Protein AF-A0A812WGJ4-F1 (afdb_monomer_lite)

Sequence (553 aa):
MVPSPLSNGYQKVPLHEEYFVPSDEATAPRSKGKRDVTLTHGISEDLLRVDSPDEVEAMSPSDRESIFCFVESWWFHLVAASVICSNTVSIVLEADSEDLIKKLYWLDQATLLFYVLELLCRVGLWKCRLLCGPRHLLLWSLLDLIVVGAGVLDQWLSPFLPVDTASWSNLLGVIRLLRLTRVLKVVGFVLEWDLSWTDQPAFQSFIGGVIAFNALLMGFETDYEWGGWAVIENFLLCIYVFELVVRMKRLGCDFFSCDSPDLVWNLLDLAIVVSSAVLGSVSPVAKQGTRKSSKAAHGVNVGSAEADALLVSFSISQLSGSTFAAVIPDVDCGVEVTLYAMGILTTRLIGHKMIFDTDEAEESFHGISAVNAEVPDSMFTLFRVMSGAQSDSESAALAREPSQGIMDNIPTFKFAFVFFMVSENMISTTSSQEKEIQLMSEEEDRKRHIEDLKELFKEINTRGDGIVREKDLKNFLSIPDNAYETAKMCRVPVRHVTEVMQTLSINNPVIKMEDFVECLLDVGNPVTEKSTMRLEALHLETRTQSERPVLCT

Foldseek 3Di:
DDDDDDDDDDDDDDDDDDDDDDDDDDDDDDDDDDDDDDDDDDDDPPVPPPPDPPPPVPPPPVLVPPPLVCLVDPVVVVVLVVLLVVVVVLVVVVVVDVVCCVVCLVSLVVSLVSLVVSLVSVCSSCPPVCCVDDPVSVVLNVLSVLLSVLSCCLSVVVVVDDPPDPVVVVVSVVSVVSNNCSVVVVVVVLLPDDLVVCPPLVNVVVLLVLLVVVLVLLQVVLQDPDPCSVVVVVVSLVVLVVSLVSVCSNCPCVLCDPPDPCNVVNVLSVVLSVVVVVLVVVVVVVVVVCPVPDPPPPPPPLVSVVVNLVSSLVSLVVSPDPSVVVVPVDPVVNLVSNLLSQLSVCLVCLLVVSVPDDDDCPPPNPVVNVQSPHSVSSSVQLVCVLVVVHDPVRVCVLVVDPPDDPSVCVVVVSVVSVCVVVVVVVVVVVVVVVVVVVVVVVVVVVVVLLVVQLVLCVQLPPVVPQWHDLVSLVVQCVPPVSQVVLCVSLVHHSVVLSVLVVVVCVVPVTHGNSNSSNSSNVVNDDCDPVNVVVVVVVVVVVVVVVPPPPPDD

Secondary structure (DSSP, 8-state):
--PPPP------PPPP----------------------------GGG-----TT------GGGGG-TTGGGGSHHHHHHHHHHHHHHHHHHHHHHH-HHHHHHHHHHHHHHHHHHHHHHHHHHHHHGGGGGTS-HHHHHHHHHHHHHHHHHHIIIIIGGGS-TT-HHHHHHHHHHHHHGGGGHHHHHHHHHHS--GGGGSHHHHHHHHHHHHHHHHHHHHHHH---TTHHHHHHHHHHHHHHHHHHHHHHHGGGGG-TT-TTHHHHHHHHHHHHHHHHHHHHHHHHHHHHTT-TTSTTSSSHHHHHHHHHHHHHHHHHHTTTTHHHH---THHHHHHHHHHHHHHHIIIIIT-TTS-TTT-HHHHHHHHGGGSSHHHHHHHHHHHHHT---HHHHHHHHH---TTHHHHHHHHHHHHHHHHHHHHHHHHHHHHHHHHHHHHHHHHHHHHHHHHHHHHGGG-TTSSSEE-HHHHHHHHTSHHHHHHHHHHHTS-HHHHHHHHHHHHHH-SSEEHHHHHHHHHHHTS---HHHHHHHHHHHHHHHHHHHS-----

Organism: Symbiodinium p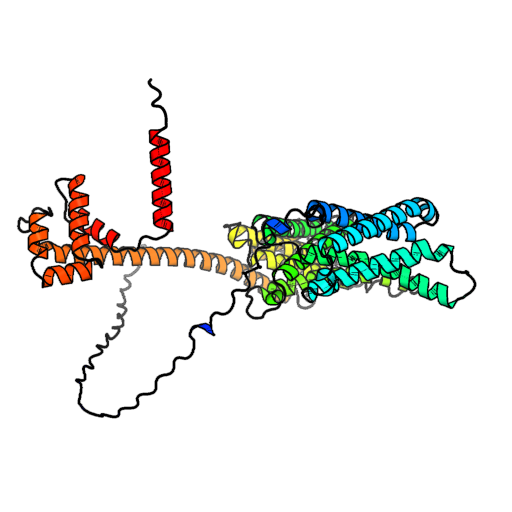ilosum (NCBI:txid2952)

pLDDT: mean 79.51, std 17.98, range [30.7, 98.19]

Radius of gyration: 39.01 Å; chains: 1; bounding box: 94×98×110 Å

InterPro domains:
  IPR002048 EF-hand domain [PS50222] (448-483)
  IPR011992 EF-hand domain pair [SSF47473] (451-524)
  IPR027359 Voltage-dependent channel domain superfamily [G3DSA:1.20.120.350] (67-192)
  IPR027359 Voltage-dependent channel domain superfamily [G3DSA:1.20.120.350] (195-317)
  IPR043203 Voltage-gated cation channel calcium and sodium [PTHR10037] (63-187)

Structure (mmCIF, N/CA/C/O backbone):
data_AF-A0A812WGJ4-F1
#
_entry.id   AF-A0A812WGJ4-F1
#
loop_
_atom_site.group_PDB
_atom_site.id
_atom_site.type_symbol
_atom_site.label_atom_id
_atom_site.label_alt_id
_atom_site.label_comp_id
_atom_site.label_asym_id
_atom_site.label_entity_id
_atom_site.label_seq_id
_atom_site.pdbx_PDB_ins_code
_atom_site.Cartn_x
_atom_site.Cartn_y
_atom_site.Cartn_z
_atom_site.occupancy
_atom_site.B_iso_or_equiv
_atom_site.auth_seq_id
_atom_site.auth_comp_id
_atom_site.auth_asym_id
_atom_site.auth_atom_id
_atom_site.pdbx_PDB_model_num
ATOM 1 N N . MET A 1 1 ? -0.694 56.147 38.129 1.00 41.34 1 MET A N 1
ATOM 2 C CA . MET A 1 1 ? -1.915 56.252 37.305 1.00 41.34 1 MET A CA 1
ATOM 3 C C . MET A 1 1 ? -1.874 55.121 36.297 1.00 41.34 1 MET A C 1
ATOM 5 O O . MET A 1 1 ? -1.097 55.185 35.360 1.00 41.34 1 MET A O 1
ATOM 9 N N . VAL A 1 2 ? -2.620 54.057 36.578 1.00 32.72 2 VAL A N 1
ATOM 10 C CA . VAL A 1 2 ? -2.775 52.849 35.756 1.00 32.72 2 VAL A CA 1
ATOM 11 C C . VAL A 1 2 ? -4.279 52.561 35.778 1.00 32.72 2 VAL A C 1
ATOM 13 O O . VAL A 1 2 ? -4.824 52.522 36.884 1.00 32.72 2 VAL A O 1
ATOM 16 N N . PRO A 1 3 ? -4.979 52.460 34.637 1.00 46.56 3 PRO A N 1
ATOM 17 C CA . PRO A 1 3 ? -6.410 52.203 34.643 1.00 46.56 3 PRO A CA 1
ATOM 18 C C . PRO A 1 3 ? -6.693 50.696 34.668 1.00 46.56 3 PRO A C 1
ATOM 20 O O . PRO A 1 3 ? -6.111 49.924 33.909 1.00 46.56 3 PRO A O 1
ATOM 23 N N . SER A 1 4 ? -7.604 50.300 35.554 1.00 32.59 4 SER A N 1
ATOM 24 C CA . SER A 1 4 ? -8.189 48.960 35.635 1.00 32.59 4 SER A CA 1
ATOM 25 C C . SER A 1 4 ? -9.092 48.677 34.426 1.00 32.59 4 SER A C 1
ATOM 27 O O . SER A 1 4 ? -9.810 49.588 34.003 1.00 32.59 4 SER A O 1
ATOM 29 N N . PRO A 1 5 ? -9.147 47.438 33.902 1.00 49.94 5 PRO A N 1
ATOM 30 C CA . PRO A 1 5 ? -10.134 47.071 32.904 1.00 49.94 5 PRO A CA 1
ATOM 31 C C . PRO A 1 5 ? -11.466 46.674 33.545 1.00 49.94 5 PRO A C 1
ATOM 33 O O . PRO A 1 5 ? -11.542 46.064 34.612 1.00 49.94 5 PRO A O 1
ATOM 36 N N . LEU A 1 6 ? -12.509 47.095 32.842 1.00 40.56 6 LEU A N 1
ATOM 37 C CA . LEU A 1 6 ? -13.920 47.013 33.160 1.00 40.56 6 LEU A CA 1
ATOM 38 C C . LEU A 1 6 ? -14.470 45.585 33.104 1.00 40.56 6 LEU A C 1
ATOM 40 O O . LEU A 1 6 ? -14.121 44.779 32.246 1.00 40.56 6 LEU A O 1
ATOM 44 N N . SER A 1 7 ? -15.421 45.365 34.007 1.00 40.72 7 SER A N 1
ATOM 45 C CA . SER A 1 7 ? -16.474 44.354 33.976 1.00 40.72 7 SER A CA 1
ATOM 46 C C . SER A 1 7 ? -17.130 44.279 32.590 1.00 40.72 7 SER A C 1
ATOM 48 O O . SER A 1 7 ? -17.702 45.275 32.146 1.00 40.72 7 SER A O 1
ATOM 50 N N . ASN A 1 8 ? -17.138 43.098 31.970 1.00 35.44 8 ASN A N 1
ATOM 51 C CA . ASN A 1 8 ? -18.056 42.771 30.883 1.00 35.44 8 ASN A CA 1
ATOM 52 C C . ASN A 1 8 ? -18.910 41.567 31.281 1.00 35.44 8 ASN A C 1
ATOM 54 O O . ASN A 1 8 ? -18.415 40.562 31.790 1.00 35.44 8 ASN A O 1
ATOM 58 N N . GLY A 1 9 ? -20.217 41.758 31.117 1.00 32.59 9 GLY A N 1
ATOM 59 C CA . GLY A 1 9 ? -21.272 40.897 31.613 1.00 32.59 9 GLY A CA 1
ATOM 60 C C . GLY A 1 9 ? -21.387 39.575 30.866 1.00 32.59 9 GLY A C 1
ATOM 61 O O . GLY A 1 9 ? -21.222 39.496 29.652 1.00 32.59 9 GLY A O 1
ATOM 62 N N . TYR A 1 10 ? -21.749 38.550 31.629 1.00 32.94 10 TYR A N 1
ATOM 63 C CA . TYR A 1 10 ? -22.239 37.283 31.116 1.00 32.94 10 TYR A CA 1
ATOM 64 C C . TYR A 1 10 ? -23.574 37.500 30.399 1.00 32.94 10 TYR A C 1
ATOM 66 O O . TYR A 1 10 ? -24.593 37.815 31.019 1.00 32.94 10 TYR A O 1
ATOM 74 N N . GLN A 1 11 ? -23.560 37.318 29.082 1.00 30.70 11 GLN A N 1
ATOM 75 C CA . GLN A 1 11 ? -24.753 37.239 28.257 1.00 30.70 11 GLN A CA 1
ATOM 76 C C . GLN A 1 11 ? -25.265 35.793 28.305 1.00 30.70 11 GLN A C 1
ATOM 78 O O . GLN A 1 11 ? -24.599 34.861 27.864 1.00 30.70 11 GLN A O 1
ATOM 83 N N . LYS A 1 12 ? -26.436 35.613 28.920 1.00 33.62 12 LYS A N 1
ATOM 84 C CA . LYS A 1 12 ? -27.159 34.341 29.032 1.00 33.62 12 LYS A CA 1
ATOM 85 C C . LYS A 1 12 ? -27.578 33.879 27.629 1.00 33.62 12 LYS A C 1
ATOM 87 O O . LYS A 1 12 ? -28.389 34.547 26.991 1.00 33.62 12 LYS A O 1
ATOM 92 N N . VAL A 1 13 ? -27.038 32.756 27.164 1.00 35.25 13 VAL A N 1
ATOM 93 C CA . VAL A 1 13 ? -27.523 32.048 25.968 1.00 35.25 13 VAL A CA 1
ATOM 94 C C . VAL A 1 13 ? -28.773 31.249 26.371 1.00 35.25 13 VAL A C 1
ATOM 96 O O . VAL A 1 13 ? -28.717 30.542 27.381 1.00 35.25 13 VAL A O 1
ATOM 99 N N . PRO A 1 14 ? -29.914 31.371 25.671 1.00 34.62 14 PRO A N 1
ATOM 100 C CA . PRO A 1 14 ? -31.079 30.543 25.951 1.00 34.62 14 PRO A CA 1
ATOM 101 C C . PRO A 1 14 ? -30.851 29.128 25.404 1.00 34.62 14 PRO A C 1
ATOM 103 O O . PRO A 1 14 ? -30.566 28.950 24.222 1.00 34.62 14 PRO A O 1
ATOM 106 N N . LEU A 1 15 ? -30.974 28.134 26.285 1.00 33.91 15 LEU A N 1
ATOM 107 C CA . LEU A 1 15 ? -31.071 26.722 25.922 1.00 33.91 15 LEU A CA 1
ATOM 108 C C . LEU A 1 15 ? -32.329 26.517 25.073 1.00 33.91 15 LEU A C 1
ATOM 110 O O . LEU A 1 15 ? -33.429 26.884 25.487 1.00 33.91 15 LEU A O 1
ATOM 114 N N . HIS A 1 16 ? -32.141 25.956 23.881 1.00 32.38 16 HIS A N 1
ATOM 115 C CA . HIS A 1 16 ? -33.222 25.471 23.040 1.00 32.38 16 HIS A CA 1
ATOM 116 C C . HIS A 1 16 ? -33.870 24.262 23.724 1.00 32.38 16 HIS A C 1
ATOM 118 O O . HIS A 1 16 ? -33.225 23.249 23.977 1.00 32.38 16 HIS A O 1
ATOM 124 N N . GLU A 1 17 ? -35.148 24.414 24.048 1.00 32.81 17 GLU A N 1
ATOM 125 C CA . GLU A 1 17 ? -36.036 23.386 24.576 1.00 32.81 17 GLU A CA 1
ATOM 126 C C . GLU A 1 17 ? -36.440 22.477 23.401 1.00 32.81 17 GLU A C 1
ATOM 128 O O . GLU A 1 17 ? -37.266 22.853 22.564 1.00 32.81 17 GLU A O 1
ATOM 133 N N . GLU A 1 18 ? -35.799 21.313 23.266 1.00 33.19 18 GLU A N 1
ATOM 134 C CA . GLU A 1 18 ? -36.247 20.288 22.323 1.00 33.19 18 GLU A CA 1
ATOM 135 C C . GLU A 1 18 ? -37.473 19.566 22.884 1.00 33.19 18 GLU A C 1
ATOM 137 O O . GLU A 1 18 ? -37.480 19.011 23.984 1.00 33.19 18 GLU A O 1
ATOM 142 N N . TYR A 1 19 ? -38.542 19.623 22.095 1.00 33.91 19 TYR A N 1
ATOM 143 C CA . TYR A 1 19 ? -39.836 19.031 22.373 1.00 33.91 19 TYR A CA 1
ATOM 144 C C . TYR A 1 19 ? -39.753 17.503 22.349 1.00 33.91 19 TYR A C 1
ATOM 146 O O . TYR A 1 19 ? -39.583 16.883 21.300 1.00 33.91 19 TYR A O 1
ATOM 154 N N . PHE A 1 20 ? -39.980 16.898 23.511 1.00 31.45 20 PHE A N 1
ATOM 155 C CA . PHE A 1 20 ? -40.342 15.495 23.646 1.00 31.45 20 PHE A CA 1
ATOM 156 C C . PHE A 1 20 ? -41.782 15.313 23.132 1.00 31.45 20 PHE A C 1
ATOM 158 O O . PHE A 1 20 ? -42.729 15.820 23.733 1.00 31.45 20 PHE A O 1
ATOM 165 N N . VAL A 1 21 ? -41.956 14.631 21.996 1.00 34.34 21 VAL A N 1
ATOM 166 C CA . VAL A 1 21 ? -43.274 14.269 21.445 1.00 34.34 21 VAL A CA 1
ATOM 167 C C . VAL A 1 21 ? -43.668 12.888 21.986 1.00 34.34 21 VAL A C 1
ATOM 169 O O . VAL A 1 21 ? -43.020 11.902 21.630 1.00 34.34 21 VAL A O 1
ATOM 172 N N . PRO A 1 22 ? -44.717 12.763 22.821 1.00 34.28 22 PRO A N 1
ATOM 173 C CA . PRO A 1 22 ? -45.208 11.465 23.257 1.00 34.28 22 PRO A CA 1
ATOM 174 C C . PRO A 1 22 ? -46.098 10.859 22.164 1.00 34.28 22 PRO A C 1
ATOM 176 O O . PRO A 1 22 ? -47.090 11.455 21.746 1.00 34.28 22 PRO A O 1
ATOM 179 N N . SER A 1 23 ? -45.735 9.668 21.687 1.00 32.19 23 SER A N 1
ATOM 180 C CA . SER A 1 23 ? -46.572 8.874 20.782 1.00 32.19 23 SER A CA 1
ATOM 181 C C . SER A 1 23 ? -47.578 8.058 21.593 1.00 32.19 23 SER A C 1
ATOM 183 O O . SER A 1 23 ? -47.302 6.922 21.971 1.00 32.19 23 SER A O 1
ATOM 185 N N . ASP A 1 24 ? -48.743 8.648 21.847 1.00 36.56 24 ASP A N 1
ATOM 186 C CA . ASP A 1 24 ? -49.955 7.929 22.237 1.00 36.56 24 ASP A CA 1
ATOM 187 C C . ASP A 1 24 ? -50.783 7.635 20.981 1.00 36.56 24 ASP A C 1
ATOM 189 O O . ASP A 1 24 ? -51.426 8.528 20.435 1.00 36.56 24 ASP A O 1
ATOM 193 N N . GLU A 1 25 ? -50.831 6.375 20.545 1.00 36.56 25 GLU A N 1
ATOM 194 C CA . GLU A 1 25 ? -51.983 5.893 19.777 1.00 36.56 25 GLU A CA 1
ATOM 195 C C . GLU A 1 25 ? -52.249 4.407 20.052 1.00 36.56 25 GLU A C 1
ATOM 197 O O . GLU A 1 25 ? -51.900 3.494 19.305 1.00 36.56 25 GLU A O 1
ATOM 202 N N . ALA A 1 26 ? -52.905 4.164 21.187 1.00 40.28 26 ALA A N 1
ATOM 203 C CA . ALA A 1 26 ? -53.610 2.923 21.454 1.00 40.28 26 ALA A CA 1
ATOM 204 C C . ALA A 1 26 ? -54.949 2.931 20.699 1.00 40.28 26 ALA A C 1
ATOM 206 O O . ALA A 1 26 ? -55.857 3.685 21.047 1.00 40.28 26 ALA A O 1
ATOM 207 N N . THR A 1 27 ? -55.114 2.037 19.718 1.00 35.16 27 THR A N 1
ATOM 208 C CA . THR A 1 27 ? -56.439 1.715 19.164 1.00 35.16 27 THR A CA 1
ATOM 209 C C . THR A 1 27 ? -56.732 0.222 19.307 1.00 35.16 27 THR A C 1
ATOM 211 O O . THR A 1 27 ? -56.003 -0.636 18.818 1.00 35.16 27 THR A O 1
ATOM 214 N N . ALA A 1 28 ? -57.819 -0.074 20.021 1.00 38.22 28 ALA A N 1
ATOM 215 C CA . ALA A 1 28 ? -58.332 -1.405 20.333 1.00 38.22 28 ALA A CA 1
ATOM 216 C C . ALA A 1 28 ? -58.946 -2.133 19.107 1.00 38.22 28 ALA A C 1
ATOM 218 O O . ALA A 1 28 ? -59.335 -1.487 18.130 1.00 38.22 28 ALA A O 1
ATOM 219 N N . PRO A 1 29 ? -59.107 -3.474 19.151 1.00 45.78 29 PRO A N 1
ATOM 220 C CA . PRO A 1 29 ? -59.472 -4.279 17.988 1.00 45.78 29 PRO A CA 1
ATOM 221 C C . PRO A 1 29 ? -60.993 -4.396 17.804 1.00 45.78 29 PRO A C 1
ATOM 223 O O . PRO A 1 29 ? -61.740 -4.623 18.759 1.00 45.78 29 PRO A O 1
ATOM 226 N N . ARG A 1 30 ? -61.471 -4.341 16.551 1.00 34.25 30 ARG A N 1
ATOM 227 C CA . ARG A 1 30 ? -62.873 -4.633 16.204 1.00 34.25 30 ARG A CA 1
ATOM 228 C C . ARG A 1 30 ? -63.005 -5.599 15.019 1.00 34.25 30 ARG A C 1
ATOM 230 O O . ARG A 1 30 ? -62.936 -5.225 13.861 1.00 34.25 30 ARG A O 1
ATOM 237 N N . SER A 1 31 ? -63.236 -6.856 15.390 1.00 41.56 31 SER A N 1
ATOM 238 C CA . SER A 1 31 ? -64.168 -7.849 14.832 1.00 41.56 31 SER A CA 1
ATOM 239 C C . SER A 1 31 ? -64.346 -8.061 13.311 1.00 41.56 31 SER A C 1
ATOM 241 O O . SER A 1 31 ? -64.871 -7.207 12.606 1.00 41.56 31 SER A O 1
ATOM 243 N N . LYS A 1 32 ? -64.234 -9.355 12.961 1.00 40.28 32 LYS A N 1
ATOM 244 C CA . LYS A 1 32 ? -65.033 -10.146 11.994 1.00 40.28 32 LYS A CA 1
ATOM 245 C C . LYS A 1 32 ? -64.805 -9.912 10.494 1.00 40.28 32 LYS A C 1
ATOM 247 O O . LYS A 1 32 ? -65.347 -8.996 9.893 1.00 40.28 32 LYS A O 1
ATOM 252 N N . GLY A 1 33 ? -64.190 -10.918 9.868 1.00 32.28 33 GLY A N 1
ATOM 253 C CA . GLY A 1 33 ? -64.196 -11.122 8.420 1.00 32.28 33 GLY A CA 1
ATOM 254 C C . GLY A 1 33 ? -63.711 -12.518 8.041 1.00 32.28 33 GLY A C 1
ATOM 255 O O . GLY A 1 33 ? -62.605 -12.687 7.555 1.00 32.28 33 GLY A O 1
ATOM 256 N N . LYS A 1 34 ? -64.543 -13.524 8.311 1.00 45.53 34 LYS A N 1
ATOM 257 C CA . LYS A 1 34 ? -64.357 -14.933 7.944 1.00 45.53 34 LYS A CA 1
ATOM 258 C C . LYS A 1 34 ? -64.285 -15.072 6.412 1.00 45.53 34 LYS A C 1
ATOM 260 O O . LYS A 1 34 ? -65.296 -14.832 5.755 1.00 45.53 34 LYS A O 1
ATOM 265 N N . ARG A 1 35 ? -63.143 -15.491 5.858 1.00 35.62 35 ARG A N 1
ATOM 266 C CA . ARG A 1 35 ? -63.070 -16.242 4.592 1.00 35.62 35 ARG A CA 1
ATOM 267 C C . ARG A 1 35 ? -61.953 -17.269 4.672 1.00 35.62 35 ARG A C 1
ATOM 269 O O . ARG A 1 35 ? -60.779 -16.924 4.716 1.00 35.62 35 ARG A O 1
ATOM 276 N N . ASP A 1 36 ? -62.384 -18.520 4.681 1.00 43.78 36 ASP A N 1
ATOM 277 C CA . ASP A 1 36 ? -61.584 -19.688 4.365 1.00 43.78 36 ASP A CA 1
ATOM 278 C C . ASP A 1 36 ? -61.019 -19.551 2.945 1.00 43.78 36 ASP A C 1
ATOM 280 O O . ASP A 1 36 ? -61.786 -19.443 1.989 1.00 43.78 36 ASP A O 1
ATOM 284 N N . VAL A 1 37 ? -59.694 -19.594 2.805 1.00 39.00 37 VAL A N 1
ATOM 285 C CA . VAL A 1 37 ? -59.040 -20.140 1.610 1.00 39.00 37 VAL A CA 1
ATOM 286 C C . VAL A 1 37 ? -57.869 -20.982 2.088 1.00 39.00 37 VAL A C 1
ATOM 288 O O . VAL A 1 37 ? -56.781 -20.504 2.392 1.00 39.00 37 VAL A O 1
ATOM 291 N N . THR A 1 38 ? -58.151 -22.270 2.192 1.00 43.28 38 THR A N 1
ATOM 292 C CA . THR A 1 38 ? -57.180 -23.349 2.257 1.00 43.28 38 THR A CA 1
ATOM 293 C C . THR A 1 38 ? -56.475 -23.408 0.901 1.00 43.28 38 THR A C 1
ATOM 295 O O . THR A 1 38 ? -57.111 -23.734 -0.100 1.00 43.28 38 THR A O 1
ATOM 298 N N . LEU A 1 39 ? -55.181 -23.095 0.841 1.00 41.19 39 LEU A N 1
ATOM 299 C CA . LEU A 1 39 ? -54.338 -23.535 -0.270 1.00 41.19 39 LEU A CA 1
ATOM 300 C C . LEU A 1 39 ? -52.907 -23.770 0.211 1.00 41.19 39 LEU A C 1
ATOM 302 O O . LEU A 1 39 ? -52.075 -22.880 0.332 1.00 41.19 39 LEU A O 1
ATOM 306 N N . THR A 1 40 ? -52.694 -25.035 0.536 1.00 45.06 40 THR A N 1
ATOM 307 C CA . THR A 1 40 ? -51.427 -25.742 0.662 1.00 45.06 40 THR A CA 1
ATOM 308 C C . THR A 1 40 ? -50.618 -25.679 -0.635 1.00 45.06 40 THR A C 1
ATOM 310 O O . THR A 1 40 ? -51.075 -26.188 -1.655 1.00 45.06 40 THR A O 1
ATOM 313 N N . HIS A 1 41 ? -49.417 -25.109 -0.564 1.00 38.31 41 HIS A N 1
ATOM 314 C CA . HIS A 1 41 ? -48.205 -25.466 -1.320 1.00 38.31 41 HIS A CA 1
ATOM 315 C C . HIS A 1 41 ? -47.102 -24.535 -0.774 1.00 38.31 41 HIS A C 1
ATOM 317 O O . HIS A 1 41 ? -47.204 -23.329 -0.920 1.00 38.31 41 HIS A O 1
ATOM 323 N N . GLY A 1 42 ? -46.090 -24.978 -0.026 1.00 42.94 42 GLY A N 1
ATOM 324 C CA . GLY A 1 42 ? -45.280 -26.160 -0.294 1.00 42.94 42 GLY A CA 1
ATOM 325 C C . GLY A 1 42 ? -44.380 -25.904 -1.504 1.00 42.94 42 GLY A C 1
ATOM 326 O O . GLY A 1 42 ? -44.436 -26.681 -2.452 1.00 42.94 42 GLY A O 1
ATOM 327 N N . ILE A 1 43 ? -43.653 -24.778 -1.510 1.00 42.75 43 ILE A N 1
ATOM 328 C CA . ILE A 1 43 ? -42.644 -24.427 -2.517 1.00 42.75 43 ILE A CA 1
ATOM 329 C C . ILE A 1 43 ? -41.383 -23.961 -1.777 1.00 42.75 43 ILE A C 1
ATOM 331 O O . ILE A 1 43 ? -41.316 -22.844 -1.280 1.00 42.75 43 ILE A O 1
ATOM 335 N N . SER A 1 44 ? -40.448 -24.908 -1.676 1.00 47.50 44 SER A N 1
ATOM 336 C CA . SER A 1 44 ? -38.987 -24.792 -1.584 1.00 47.50 44 SER A CA 1
ATOM 337 C C . SER A 1 44 ? -38.368 -23.508 -1.018 1.00 47.50 44 SER A C 1
ATOM 339 O O . SER A 1 44 ? -38.030 -22.596 -1.768 1.00 47.50 44 SER A O 1
ATOM 341 N N . GLU A 1 45 ? -38.015 -23.555 0.269 1.00 43.09 45 GLU A N 1
ATOM 342 C CA . GLU A 1 45 ? -36.831 -22.857 0.808 1.00 43.09 45 GLU A CA 1
ATOM 343 C C . GLU A 1 45 ? -35.504 -23.458 0.288 1.00 43.09 45 GLU A C 1
ATOM 345 O O . GLU A 1 45 ? -34.453 -22.841 0.415 1.00 43.09 45 GLU A O 1
ATOM 350 N N . ASP A 1 46 ? -35.543 -24.608 -0.395 1.00 44.81 46 ASP A N 1
ATOM 351 C CA . ASP A 1 46 ? -34.360 -25.260 -0.981 1.00 44.81 46 ASP A CA 1
ATOM 352 C C . ASP A 1 46 ? -33.873 -24.645 -2.311 1.00 44.81 46 ASP A C 1
ATOM 354 O O . ASP A 1 46 ? -32.874 -25.103 -2.856 1.00 44.81 46 ASP A O 1
ATOM 358 N N . LEU A 1 47 ? -34.541 -23.616 -2.857 1.00 47.09 47 LEU A N 1
ATOM 359 C CA . LEU A 1 47 ? -34.136 -22.991 -4.133 1.00 47.09 47 LEU A CA 1
ATOM 360 C C . LEU A 1 47 ? -33.372 -21.663 -3.977 1.00 47.09 47 LEU A C 1
ATOM 362 O O . LEU A 1 47 ? -33.000 -21.050 -4.973 1.00 47.09 47 LEU A O 1
ATOM 366 N N . LEU A 1 48 ? -33.154 -21.209 -2.739 1.00 44.22 48 LEU A N 1
ATOM 367 C CA . LEU A 1 48 ? -32.414 -19.979 -2.417 1.00 44.22 48 LEU A CA 1
ATOM 368 C C . LEU A 1 48 ? -31.174 -20.251 -1.557 1.00 44.22 48 LEU A C 1
ATOM 370 O O . LEU A 1 48 ? -30.612 -19.345 -0.944 1.00 44.22 48 LEU A O 1
ATOM 374 N N . ARG A 1 49 ? -30.702 -21.501 -1.570 1.00 40.25 49 ARG A N 1
ATOM 375 C CA . ARG A 1 49 ? -29.330 -21.835 -1.207 1.00 40.25 49 ARG A CA 1
ATOM 376 C C . ARG A 1 49 ? -28.464 -21.454 -2.406 1.00 40.25 49 ARG A C 1
ATOM 378 O O . ARG A 1 49 ? -28.236 -22.249 -3.306 1.00 40.25 49 ARG A O 1
ATOM 385 N N . VAL A 1 50 ? -28.110 -20.173 -2.470 1.00 44.41 50 VAL A N 1
ATOM 386 C CA . VAL A 1 50 ? -27.058 -19.683 -3.360 1.00 44.41 50 VAL A CA 1
ATOM 387 C C . VAL A 1 50 ? -25.810 -20.462 -2.975 1.00 44.41 50 VAL A C 1
ATOM 389 O O . VAL A 1 50 ? -25.299 -20.282 -1.870 1.00 44.41 50 VAL A O 1
ATOM 392 N N . ASP A 1 51 ? -25.407 -21.386 -3.845 1.00 40.69 51 ASP A N 1
ATOM 393 C CA . ASP A 1 51 ? -24.178 -22.155 -3.714 1.00 40.69 51 ASP A CA 1
ATOM 394 C C . ASP A 1 51 ? -23.039 -21.173 -3.443 1.00 40.69 51 ASP A C 1
ATOM 396 O O . ASP A 1 51 ? -22.693 -20.335 -4.281 1.00 40.69 51 ASP A O 1
ATOM 400 N N . SER A 1 52 ? -22.507 -21.223 -2.223 1.00 43.94 52 SER A N 1
ATOM 401 C CA . SER A 1 52 ? -21.298 -20.500 -1.872 1.00 43.94 52 SER A CA 1
ATOM 402 C C . SER A 1 52 ? -20.200 -20.959 -2.836 1.00 43.94 52 SER A C 1
ATOM 404 O O . SER A 1 52 ? -19.958 -22.167 -2.908 1.00 43.94 52 SER A O 1
ATOM 406 N N . PRO A 1 53 ? -19.512 -20.050 -3.548 1.00 47.88 53 PRO A N 1
ATOM 407 C CA . PRO A 1 53 ? -18.470 -20.399 -4.519 1.00 47.88 53 PRO A CA 1
ATOM 408 C C . PRO A 1 53 ? -17.230 -21.096 -3.916 1.00 47.88 53 PRO A C 1
ATOM 410 O O . PRO A 1 53 ? -16.290 -21.393 -4.648 1.00 47.88 53 PRO A O 1
ATOM 413 N N . ASP A 1 54 ? -17.250 -21.415 -2.619 1.00 46.78 54 ASP A N 1
ATOM 414 C CA . ASP A 1 54 ? -16.146 -22.012 -1.870 1.00 46.78 54 ASP A CA 1
ATOM 415 C C . ASP A 1 54 ? -16.292 -23.523 -1.605 1.00 46.78 54 ASP A C 1
ATOM 417 O O . ASP A 1 54 ? -15.371 -24.126 -1.052 1.00 46.78 54 ASP A O 1
ATOM 421 N N . GLU A 1 55 ? -17.372 -24.190 -2.044 1.00 48.34 55 GLU A N 1
ATOM 422 C CA . GLU A 1 55 ? -17.359 -25.661 -2.166 1.00 48.34 55 GLU A CA 1
ATOM 423 C C . GLU A 1 55 ? -16.571 -26.066 -3.421 1.00 48.34 55 GLU A C 1
ATOM 425 O O . GLU A 1 55 ? -17.076 -26.642 -4.384 1.00 48.34 55 GLU A O 1
ATOM 430 N N . VAL A 1 56 ? -15.271 -25.766 -3.400 1.00 54.75 56 VAL A N 1
ATOM 431 C CA . VAL A 1 56 ? -14.291 -26.510 -4.185 1.00 54.75 56 VAL A CA 1
ATOM 432 C C . VAL A 1 56 ? -14.439 -27.956 -3.733 1.00 54.75 56 VAL A C 1
ATOM 434 O O . VAL A 1 56 ? -14.015 -28.287 -2.626 1.00 54.75 56 VAL A O 1
ATOM 437 N N . GLU A 1 57 ? -15.095 -28.786 -4.555 1.00 55.88 57 GLU A N 1
ATOM 438 C CA . GLU A 1 57 ? -15.223 -30.233 -4.366 1.00 55.88 57 GLU A CA 1
ATOM 439 C C . GLU A 1 57 ? -13.888 -30.766 -3.849 1.00 55.88 57 GLU A C 1
ATOM 441 O O . GLU A 1 57 ? -12.908 -30.865 -4.594 1.00 55.88 57 GLU A O 1
ATOM 446 N N . ALA A 1 58 ? -13.832 -31.034 -2.542 1.00 55.12 58 ALA A N 1
ATOM 447 C CA . ALA A 1 58 ? -12.623 -31.486 -1.889 1.00 55.12 58 ALA A CA 1
ATOM 448 C C . ALA A 1 58 ? -12.256 -32.818 -2.537 1.00 55.12 58 ALA A C 1
ATOM 450 O O . ALA A 1 58 ? -12.897 -33.844 -2.300 1.00 55.12 58 ALA A O 1
ATOM 451 N N . MET A 1 59 ? -11.267 -32.755 -3.430 1.00 55.59 59 MET A N 1
ATOM 452 C CA . MET A 1 59 ? -10.834 -33.869 -4.256 1.00 55.59 59 MET A CA 1
ATOM 453 C C . MET A 1 59 ? -10.628 -35.089 -3.357 1.00 55.59 59 MET A C 1
ATOM 455 O O . MET A 1 59 ? -9.951 -34.995 -2.325 1.00 55.59 59 MET A O 1
ATOM 459 N N . SER A 1 60 ? -11.277 -36.204 -3.709 1.00 65.50 60 SER A N 1
ATOM 460 C CA . SER A 1 60 ? -11.336 -37.380 -2.847 1.00 65.50 60 SER A CA 1
ATOM 461 C C . SER A 1 60 ? -9.914 -37.815 -2.460 1.00 65.50 60 SER A C 1
ATOM 463 O O . SER A 1 60 ? -9.017 -37.809 -3.309 1.00 65.50 60 SER A O 1
ATOM 465 N N . PRO A 1 61 ? -9.653 -38.184 -1.194 1.00 66.50 61 PRO A N 1
ATOM 466 C CA . PRO A 1 61 ? -8.300 -38.499 -0.745 1.00 66.50 61 PRO A CA 1
ATOM 467 C C . PRO A 1 61 ? -7.627 -39.647 -1.519 1.00 66.50 61 PRO A C 1
ATOM 469 O O . PRO A 1 61 ? -6.404 -39.738 -1.470 1.00 66.50 61 PRO A O 1
ATOM 472 N N . SER A 1 62 ? -8.367 -40.475 -2.277 1.00 67.19 62 SER A N 1
ATOM 473 C CA . SER A 1 62 ? -7.763 -41.509 -3.132 1.00 67.19 62 SER A CA 1
ATOM 474 C C . SER A 1 62 ? -7.192 -40.986 -4.456 1.00 67.19 62 SER A C 1
ATOM 476 O O . SER A 1 62 ? -6.422 -41.697 -5.091 1.00 67.19 62 SER A O 1
ATOM 478 N N . ASP A 1 63 ? -7.512 -39.757 -4.874 1.00 61.97 63 ASP A N 1
ATOM 479 C CA . ASP A 1 63 ? -6.930 -39.138 -6.077 1.00 61.97 63 ASP A CA 1
ATOM 480 C C . ASP A 1 63 ? -5.577 -38.446 -5.797 1.00 61.97 63 ASP A C 1
ATOM 482 O O . ASP A 1 63 ? -4.855 -38.074 -6.724 1.00 61.97 63 ASP A O 1
ATOM 486 N N . ARG A 1 64 ? -5.179 -38.323 -4.519 1.00 58.41 64 ARG A N 1
ATOM 487 C CA . ARG A 1 64 ? -3.929 -37.660 -4.094 1.00 58.41 64 ARG A CA 1
ATOM 488 C C . ARG A 1 64 ? -2.650 -38.476 -4.319 1.00 58.41 64 ARG A C 1
ATOM 490 O O . ARG A 1 64 ? -1.563 -37.942 -4.124 1.00 58.41 64 ARG A O 1
ATOM 497 N N . GLU A 1 65 ? -2.743 -39.732 -4.753 1.00 76.00 65 GLU A N 1
ATOM 498 C CA . GLU A 1 65 ? -1.570 -40.603 -4.960 1.00 76.00 65 GLU A CA 1
ATOM 499 C C . GLU A 1 65 ? -1.037 -40.609 -6.403 1.00 76.00 65 GLU A C 1
ATOM 501 O O . GLU A 1 65 ? -0.248 -41.479 -6.783 1.00 76.00 65 GLU A O 1
ATOM 506 N N . SER A 1 66 ? -1.433 -39.653 -7.248 1.00 81.44 66 SER A N 1
ATOM 507 C CA . SER A 1 66 ? -0.826 -39.574 -8.576 1.00 81.44 66 SER A CA 1
ATOM 508 C C . SER A 1 66 ? 0.651 -39.158 -8.470 1.00 81.44 66 SER A C 1
ATOM 510 O O . SER A 1 66 ? 1.008 -38.148 -7.860 1.00 81.44 66 SER A O 1
ATOM 512 N N . ILE A 1 67 ? 1.531 -39.931 -9.114 1.00 89.25 67 ILE A N 1
ATOM 513 C CA . ILE A 1 67 ? 2.991 -39.709 -9.155 1.00 89.25 67 ILE A CA 1
ATOM 514 C C . ILE A 1 67 ? 3.346 -38.321 -9.736 1.00 89.25 67 ILE A C 1
ATOM 516 O O . ILE A 1 67 ? 4.453 -37.827 -9.547 1.00 89.25 67 ILE A O 1
ATOM 520 N N . PHE A 1 68 ? 2.400 -37.665 -10.413 1.00 91.81 68 PHE A N 1
ATOM 521 C CA . PHE A 1 68 ? 2.579 -36.385 -11.098 1.00 91.81 68 PHE A CA 1
ATOM 522 C C . PHE A 1 68 ? 2.154 -35.156 -10.277 1.00 91.81 68 PHE A C 1
ATOM 524 O O . PHE A 1 68 ? 2.258 -34.042 -10.781 1.00 91.81 68 PHE A O 1
ATOM 531 N N . CYS A 1 69 ? 1.737 -35.320 -9.015 1.00 89.69 69 CYS A N 1
ATOM 532 C CA . CYS A 1 69 ? 1.323 -34.210 -8.142 1.00 89.69 69 CYS A CA 1
ATOM 533 C C . CYS A 1 69 ? 2.428 -33.146 -7.947 1.00 89.69 69 CYS A C 1
ATOM 535 O O . CYS A 1 69 ? 2.152 -31.969 -7.732 1.00 89.69 69 CYS A O 1
ATOM 537 N N . PHE A 1 70 ? 3.703 -33.519 -8.113 1.00 94.00 70 PHE A N 1
ATOM 538 C CA . PHE A 1 70 ? 4.813 -32.565 -8.039 1.00 94.00 70 PHE A CA 1
ATOM 539 C C . PHE A 1 70 ? 4.747 -31.463 -9.110 1.00 94.00 70 PHE A C 1
ATOM 541 O O . PHE A 1 70 ? 5.332 -30.405 -8.903 1.00 94.00 70 PHE A O 1
ATOM 548 N N . VAL A 1 71 ? 4.055 -31.674 -10.235 1.00 93.50 71 VAL A N 1
ATOM 549 C CA . VAL A 1 71 ? 3.932 -30.660 -11.297 1.00 93.50 71 VAL A CA 1
ATOM 550 C C . VAL A 1 71 ? 3.117 -29.453 -10.837 1.00 93.50 71 VAL A C 1
ATOM 552 O O . VAL A 1 71 ? 3.379 -28.349 -11.295 1.00 93.50 71 VAL A O 1
ATOM 555 N N . GLU A 1 72 ? 2.185 -29.644 -9.901 1.00 90.44 72 GLU A N 1
ATOM 556 C CA . GLU A 1 72 ? 1.379 -28.563 -9.310 1.00 90.44 72 GLU A CA 1
ATOM 557 C C . GLU A 1 72 ? 2.092 -27.866 -8.143 1.00 90.44 72 GLU A C 1
ATOM 559 O O . GLU A 1 72 ? 1.594 -26.894 -7.576 1.00 90.44 72 GLU A O 1
ATOM 564 N N . SER A 1 73 ? 3.273 -28.350 -7.754 1.00 90.31 73 SER A N 1
ATOM 565 C CA . SER A 1 73 ? 4.014 -27.757 -6.650 1.00 90.31 73 SER A CA 1
ATOM 566 C C . SER A 1 73 ? 4.649 -26.418 -7.039 1.00 90.31 73 SER A C 1
ATOM 568 O O . SER A 1 73 ? 5.160 -26.226 -8.146 1.00 90.31 73 SER A O 1
ATOM 570 N N . TRP A 1 74 ? 4.698 -25.494 -6.078 1.00 89.25 74 TRP A N 1
ATOM 571 C CA . TRP A 1 74 ? 5.274 -24.161 -6.277 1.00 89.25 74 TRP A CA 1
ATOM 572 C C . TRP A 1 74 ? 6.735 -24.191 -6.756 1.00 89.25 74 TRP A C 1
ATOM 574 O O . TRP A 1 74 ? 7.115 -23.395 -7.615 1.00 89.25 74 TRP A O 1
ATOM 584 N N . TRP A 1 75 ? 7.554 -25.127 -6.263 1.00 93.62 75 TRP A N 1
ATOM 585 C CA . TRP A 1 75 ? 8.953 -25.228 -6.693 1.00 93.62 75 TRP A CA 1
ATOM 586 C C . TRP A 1 75 ? 9.069 -25.628 -8.167 1.00 93.62 75 TRP A C 1
ATOM 588 O O . TRP A 1 75 ? 9.946 -25.123 -8.866 1.00 93.62 75 TRP A O 1
ATOM 598 N N . PHE A 1 76 ? 8.184 -26.500 -8.659 1.00 93.38 76 PHE A N 1
ATOM 599 C CA . PHE A 1 76 ? 8.187 -26.900 -10.061 1.00 93.38 76 PHE A CA 1
ATOM 600 C C . PHE A 1 76 ? 7.800 -25.718 -10.953 1.00 93.38 76 PHE A C 1
ATOM 602 O O . PHE A 1 76 ? 8.459 -25.466 -11.962 1.00 93.38 76 PHE A O 1
ATOM 609 N N . HIS A 1 77 ? 6.808 -24.926 -10.534 1.00 89.81 77 HIS A N 1
ATOM 610 C CA . HIS A 1 77 ? 6.466 -23.685 -11.224 1.00 89.81 77 HIS A CA 1
ATOM 611 C C . HIS A 1 77 ? 7.622 -22.671 -11.222 1.00 89.81 77 HIS A C 1
ATOM 613 O O . HIS A 1 77 ? 7.869 -22.030 -12.242 1.00 89.81 77 HIS A O 1
ATOM 619 N N . LEU A 1 78 ? 8.380 -22.558 -10.124 1.00 88.31 78 LEU A N 1
ATOM 620 C CA . LEU A 1 78 ? 9.564 -21.695 -10.052 1.00 88.31 78 LEU A CA 1
ATOM 621 C C . LEU A 1 78 ? 10.657 -22.139 -11.038 1.00 88.31 78 LEU A C 1
ATOM 623 O O . LEU A 1 78 ? 11.250 -21.308 -11.727 1.00 88.31 78 LEU A O 1
ATOM 627 N N . VAL A 1 79 ? 10.897 -23.450 -11.148 1.00 94.25 79 VAL A N 1
ATOM 628 C CA . VAL A 1 79 ? 11.825 -24.014 -12.140 1.00 94.25 79 VAL A CA 1
ATOM 629 C C . VAL A 1 79 ? 11.332 -23.722 -13.556 1.00 94.25 79 VAL A C 1
ATOM 631 O O . VAL A 1 79 ? 12.110 -23.240 -14.376 1.00 94.25 79 VAL A O 1
ATOM 634 N N . ALA A 1 80 ? 10.045 -23.936 -13.842 1.00 92.69 80 ALA A N 1
ATOM 635 C CA . ALA A 1 80 ? 9.464 -23.634 -15.148 1.00 92.69 80 ALA A CA 1
ATOM 636 C C . ALA A 1 80 ? 9.601 -22.143 -15.508 1.00 92.69 80 ALA A C 1
ATOM 638 O O . ALA A 1 80 ? 10.032 -21.817 -16.613 1.00 92.69 80 ALA A O 1
ATOM 639 N N . ALA A 1 81 ? 9.327 -21.235 -14.566 1.00 87.94 81 ALA A N 1
ATOM 640 C CA . ALA A 1 81 ? 9.524 -19.798 -14.752 1.00 87.94 81 ALA A CA 1
ATOM 641 C C . ALA A 1 81 ? 10.994 -19.452 -15.040 1.00 87.94 81 ALA A C 1
ATOM 643 O O . ALA A 1 81 ? 11.280 -18.692 -15.964 1.00 87.94 81 ALA A O 1
ATOM 644 N N . SER A 1 82 ? 11.938 -20.062 -14.316 1.00 91.12 82 SER A N 1
ATOM 645 C CA . SER A 1 82 ? 13.375 -19.887 -14.557 1.00 91.12 82 SER A CA 1
ATOM 646 C C . SER A 1 82 ? 13.793 -20.352 -15.960 1.00 91.12 82 SER A C 1
ATOM 648 O O . SER A 1 82 ? 14.522 -19.638 -16.652 1.00 91.12 82 SER A O 1
ATOM 650 N N . VAL A 1 83 ? 13.275 -21.496 -16.422 1.00 94.62 83 VAL A N 1
ATOM 651 C CA . VAL A 1 83 ? 13.504 -22.015 -17.782 1.00 94.62 83 VAL A CA 1
ATOM 652 C C . VAL A 1 83 ? 12.936 -21.063 -18.841 1.00 94.62 83 VAL A C 1
ATOM 654 O O . VAL A 1 83 ? 13.594 -20.824 -19.856 1.00 94.62 83 VAL A O 1
ATOM 657 N N . ILE A 1 84 ? 11.759 -20.467 -18.608 1.00 90.31 84 ILE A N 1
ATOM 658 C CA . ILE A 1 84 ? 11.184 -19.457 -19.511 1.00 90.31 84 ILE A CA 1
ATOM 659 C C . ILE A 1 84 ? 12.072 -18.212 -19.561 1.00 90.31 84 ILE A C 1
ATOM 661 O O . ILE A 1 84 ? 12.430 -17.780 -20.655 1.00 90.31 84 ILE A O 1
ATOM 665 N N . CYS A 1 85 ? 12.482 -17.671 -18.412 1.00 86.81 85 CYS A N 1
ATOM 666 C CA . CYS A 1 85 ? 13.368 -16.507 -18.352 1.00 86.81 85 CYS A CA 1
ATOM 667 C C . CYS A 1 85 ? 14.701 -16.769 -19.066 1.00 86.81 85 CYS A C 1
ATOM 669 O O . CYS A 1 85 ? 15.142 -15.946 -19.866 1.00 86.81 85 CYS A O 1
ATOM 671 N N . SER A 1 86 ? 15.314 -17.934 -18.836 1.00 90.81 86 SER A N 1
ATOM 672 C CA . SER A 1 86 ? 16.558 -18.331 -19.502 1.00 90.81 86 SER A CA 1
ATOM 673 C C . SER A 1 86 ? 16.392 -18.440 -21.023 1.00 90.81 86 SER A C 1
ATOM 675 O O . SER A 1 86 ? 17.236 -17.939 -21.767 1.00 90.81 86 SER A O 1
ATOM 677 N N . ASN A 1 87 ? 15.284 -19.017 -21.496 1.00 89.81 87 ASN A N 1
ATOM 678 C CA . ASN A 1 87 ? 14.954 -19.084 -22.920 1.00 89.81 87 ASN A CA 1
ATOM 679 C C . ASN A 1 87 ? 14.749 -17.678 -23.522 1.00 89.81 87 ASN A C 1
ATOM 681 O O . ASN A 1 87 ? 15.287 -17.375 -24.580 1.00 89.81 87 ASN A O 1
ATOM 685 N N . THR A 1 88 ? 14.046 -16.777 -22.831 1.00 84.88 88 THR A N 1
ATOM 686 C CA . THR A 1 88 ? 13.853 -15.391 -23.295 1.00 84.88 88 THR A CA 1
ATOM 687 C C . THR A 1 88 ? 15.176 -14.633 -23.404 1.00 84.88 88 THR A C 1
ATOM 689 O O . THR A 1 88 ? 15.427 -13.990 -24.420 1.00 84.88 88 THR A O 1
ATOM 692 N N . VAL A 1 89 ? 16.055 -14.745 -22.402 1.00 84.94 89 VAL A N 1
ATOM 693 C CA . VAL A 1 89 ? 17.401 -14.148 -22.454 1.00 84.94 89 VAL A CA 1
ATOM 694 C C . VAL A 1 89 ? 18.207 -14.730 -23.613 1.00 84.94 89 VAL A C 1
ATOM 696 O O . VAL A 1 89 ? 18.891 -13.991 -24.313 1.00 84.94 89 VAL A O 1
ATOM 699 N N . SER A 1 90 ? 18.090 -16.035 -23.856 1.00 87.81 90 SER A N 1
ATOM 700 C CA . SER A 1 90 ? 18.762 -16.697 -24.979 1.00 87.81 90 SER A CA 1
ATOM 701 C C . SER A 1 90 ? 18.319 -16.120 -26.321 1.00 87.81 90 SER A C 1
ATOM 703 O O . SER A 1 90 ? 19.175 -15.797 -27.134 1.00 87.81 90 SER A O 1
ATOM 705 N N . ILE A 1 91 ? 17.016 -15.886 -26.514 1.00 83.69 91 ILE A N 1
ATOM 706 C CA . ILE A 1 91 ? 16.475 -15.249 -27.728 1.00 83.69 91 ILE A CA 1
ATOM 707 C C . ILE A 1 91 ? 17.037 -13.829 -27.911 1.00 83.69 91 ILE A C 1
ATOM 709 O O . ILE A 1 91 ? 17.385 -13.439 -29.024 1.00 83.69 91 ILE A O 1
ATOM 713 N N . VAL A 1 92 ? 17.154 -13.051 -26.829 1.00 80.69 92 VAL A N 1
ATOM 714 C CA . VAL A 1 92 ? 17.728 -11.694 -26.885 1.00 80.69 92 VAL A CA 1
ATOM 715 C C . VAL A 1 92 ? 19.218 -11.737 -27.236 1.00 80.69 92 VAL A C 1
ATOM 717 O O . VAL A 1 92 ? 19.669 -10.968 -28.078 1.00 80.69 92 VAL A O 1
ATOM 720 N N . LEU A 1 93 ? 19.980 -12.659 -26.641 1.00 84.38 93 LEU A N 1
ATOM 721 C CA . LEU A 1 93 ? 21.406 -12.835 -26.936 1.00 84.38 93 LEU A CA 1
ATOM 722 C C . LEU A 1 93 ? 21.656 -13.370 -28.355 1.00 84.38 93 LEU A C 1
ATOM 724 O O . LEU A 1 93 ? 22.657 -13.011 -28.976 1.00 84.38 93 LEU A O 1
ATOM 728 N N . GLU A 1 94 ? 20.754 -14.207 -28.875 1.00 86.06 94 GLU A N 1
ATOM 729 C CA . GLU A 1 94 ? 20.779 -14.697 -30.258 1.00 86.06 94 GLU A CA 1
ATOM 730 C C . GLU A 1 94 ? 20.634 -13.542 -31.258 1.00 86.06 94 GLU A C 1
ATOM 732 O O . GLU A 1 94 ? 21.292 -13.539 -32.297 1.00 86.06 94 GLU A O 1
ATOM 737 N N . ALA A 1 95 ? 19.817 -12.536 -30.927 1.00 79.69 95 ALA A N 1
ATOM 738 C CA . ALA A 1 95 ? 19.618 -11.361 -31.770 1.00 79.69 95 ALA A CA 1
ATOM 739 C C . ALA A 1 95 ? 20.857 -10.448 -31.851 1.00 79.69 95 ALA A C 1
ATOM 741 O O . ALA A 1 95 ? 20.996 -9.713 -32.827 1.00 79.69 95 ALA A O 1
ATOM 742 N N . ASP A 1 96 ? 21.744 -10.496 -30.852 1.00 84.31 96 ASP A N 1
ATOM 743 C CA . ASP A 1 96 ? 22.888 -9.582 -30.734 1.00 84.31 96 ASP A CA 1
ATOM 744 C C . ASP A 1 96 ? 24.193 -10.151 -31.326 1.00 84.31 96 ASP A C 1
ATOM 746 O O . ASP A 1 96 ? 25.083 -9.397 -31.719 1.00 84.31 96 ASP A O 1
ATOM 750 N N . SER A 1 97 ? 24.344 -11.481 -31.441 1.00 89.00 97 SER A N 1
ATOM 751 C CA . SER A 1 97 ? 25.581 -12.065 -31.989 1.00 89.00 97 SER A CA 1
ATOM 752 C C . SER A 1 97 ? 25.419 -13.433 -32.665 1.00 89.00 97 SER A C 1
ATOM 754 O O . SER A 1 97 ? 24.902 -14.389 -32.087 1.00 89.00 97 SER A O 1
ATOM 756 N N . GLU A 1 98 ? 25.974 -13.565 -33.876 1.00 91.81 98 GLU A N 1
ATOM 757 C CA . GLU A 1 98 ? 25.930 -14.811 -34.662 1.00 91.81 98 GLU A CA 1
ATOM 758 C C . GLU A 1 98 ? 26.737 -15.964 -34.030 1.00 91.81 98 GLU A C 1
ATOM 760 O O . GLU A 1 98 ? 26.385 -17.139 -34.172 1.00 91.81 98 GLU A O 1
ATOM 765 N N . ASP A 1 99 ? 27.802 -15.654 -33.286 1.00 93.06 99 ASP A N 1
ATOM 766 C CA . ASP A 1 99 ? 28.657 -16.663 -32.649 1.00 93.06 99 ASP A CA 1
ATOM 767 C C . ASP A 1 99 ? 27.984 -17.348 -31.448 1.00 93.06 99 ASP A C 1
ATOM 769 O O . ASP A 1 99 ? 28.266 -18.519 -31.157 1.00 93.06 99 ASP A O 1
ATOM 773 N N . LEU A 1 100 ? 27.071 -16.653 -30.755 1.00 90.62 100 LEU A N 1
ATOM 774 C CA . LEU A 1 100 ? 26.318 -17.232 -29.642 1.00 90.62 100 LEU A CA 1
ATOM 775 C C . LEU A 1 100 ? 25.245 -18.216 -30.117 1.00 90.62 100 LEU A C 1
ATOM 777 O O . LEU A 1 100 ? 24.950 -19.154 -29.376 1.00 90.62 100 LEU A O 1
ATOM 781 N N . ILE A 1 101 ? 24.758 -18.101 -31.358 1.00 89.50 101 ILE A N 1
ATOM 782 C CA . ILE A 1 101 ? 23.719 -18.978 -31.933 1.00 89.50 101 ILE A CA 1
ATOM 783 C C . ILE A 1 101 ? 24.106 -20.460 -31.798 1.00 89.50 101 ILE A C 1
ATOM 785 O O . ILE A 1 101 ? 23.320 -21.291 -31.343 1.00 89.50 101 ILE A O 1
ATOM 789 N N . LYS A 1 102 ? 25.361 -20.811 -32.117 1.00 92.38 102 LYS A N 1
ATOM 790 C CA . LYS A 1 102 ? 25.839 -22.206 -32.041 1.00 92.38 102 LYS A CA 1
ATOM 791 C C . LYS A 1 102 ? 25.900 -22.741 -30.610 1.00 92.38 102 LYS A C 1
ATOM 793 O O . LYS A 1 102 ? 25.693 -23.934 -30.401 1.00 92.38 102 LYS A O 1
ATOM 798 N N . LYS A 1 103 ? 26.218 -21.885 -29.632 1.00 92.00 103 LYS A N 1
ATOM 799 C CA . LYS A 1 103 ? 26.289 -22.272 -28.214 1.00 92.00 103 LYS A CA 1
ATOM 800 C C . LYS A 1 103 ? 24.893 -22.372 -27.600 1.00 92.00 103 LYS A C 1
ATOM 802 O O . LYS A 1 103 ? 24.623 -23.326 -26.875 1.00 92.00 103 LYS A O 1
ATOM 807 N N . LEU A 1 104 ? 24.017 -21.422 -27.926 1.00 93.88 104 LEU A N 1
ATOM 808 C CA . LEU A 1 104 ? 22.644 -21.351 -27.427 1.00 93.88 104 LEU A CA 1
ATOM 809 C C . LEU A 1 104 ? 21.749 -22.456 -28.001 1.00 93.88 104 LEU A C 1
ATOM 811 O O . LEU A 1 104 ? 20.805 -22.862 -27.335 1.00 93.88 104 LEU A O 1
ATOM 815 N N . TYR A 1 105 ? 22.099 -23.043 -29.151 1.00 92.25 105 TYR A N 1
ATOM 816 C CA . TYR A 1 105 ? 21.363 -24.169 -29.739 1.00 92.25 105 TYR A CA 1
ATOM 817 C C . TYR A 1 105 ? 21.077 -25.316 -28.750 1.00 92.25 105 TYR A C 1
ATOM 819 O O . TYR A 1 105 ? 19.965 -25.838 -28.705 1.00 92.25 105 TYR A O 1
ATOM 827 N N . TRP A 1 106 ? 22.056 -25.716 -27.931 1.00 94.94 106 TRP A N 1
ATOM 828 C CA . TRP A 1 106 ? 21.859 -26.799 -26.958 1.00 94.94 106 TRP A CA 1
ATOM 829 C C . TRP A 1 106 ? 20.935 -26.403 -25.806 1.00 94.94 106 TRP A C 1
ATOM 831 O O . TRP A 1 106 ? 20.172 -27.237 -25.318 1.00 94.94 106 TRP A O 1
ATOM 841 N N . LEU A 1 107 ? 20.988 -25.137 -25.394 1.00 94.00 107 LEU A N 1
ATOM 842 C CA . LEU A 1 107 ? 20.106 -24.587 -24.372 1.00 94.00 107 LEU A CA 1
ATOM 843 C C . LEU A 1 107 ? 18.658 -24.548 -24.885 1.00 94.00 107 LEU A C 1
ATOM 845 O O . LEU A 1 107 ? 17.742 -24.981 -24.189 1.00 94.00 107 LEU A O 1
ATOM 849 N N . ASP A 1 108 ? 18.465 -24.158 -26.143 1.00 92.62 108 ASP A N 1
ATOM 850 C CA . ASP A 1 108 ? 17.178 -24.194 -26.840 1.00 92.62 108 ASP A CA 1
ATOM 851 C C . ASP A 1 108 ? 16.575 -25.607 -26.908 1.00 92.62 108 ASP A C 1
ATOM 853 O O . ASP A 1 108 ? 15.381 -25.781 -26.664 1.00 92.62 108 ASP A O 1
ATOM 857 N N . GLN A 1 109 ? 17.387 -26.631 -27.192 1.00 94.75 109 GLN A N 1
ATOM 858 C CA . GLN A 1 109 ? 16.923 -28.026 -27.200 1.00 94.75 109 GLN A CA 1
ATOM 859 C C . GLN A 1 109 ? 16.561 -28.519 -25.794 1.00 94.75 109 GLN A C 1
ATOM 861 O O . GLN A 1 109 ? 15.545 -29.192 -25.610 1.00 94.75 109 GLN A O 1
ATOM 866 N N . ALA A 1 110 ? 17.371 -28.174 -24.789 1.00 95.81 110 ALA A N 1
ATOM 867 C CA . ALA A 1 110 ? 17.114 -28.548 -23.401 1.00 95.81 110 ALA A CA 1
ATOM 868 C C . ALA A 1 110 ? 15.820 -27.908 -22.871 1.00 95.81 110 ALA A C 1
ATOM 870 O O . ALA A 1 110 ? 15.022 -28.583 -22.220 1.00 95.81 110 ALA A O 1
ATOM 871 N N . THR A 1 111 ? 15.577 -26.633 -23.195 1.00 94.62 111 THR A N 1
ATOM 872 C CA . THR A 1 111 ? 14.338 -25.937 -22.814 1.00 94.62 111 THR A CA 1
ATOM 873 C C . THR A 1 111 ? 13.121 -26.548 -23.513 1.00 94.62 111 THR A C 1
ATOM 875 O O . THR A 1 111 ? 12.111 -26.789 -22.855 1.00 94.62 111 THR A O 1
ATOM 878 N N . LEU A 1 112 ? 13.204 -26.882 -24.811 1.00 95.06 112 LEU A N 1
ATOM 879 C CA . LEU A 1 112 ? 12.113 -27.568 -25.513 1.00 95.06 112 LEU A CA 1
ATOM 880 C C . LEU A 1 112 ? 11.803 -28.929 -24.880 1.00 95.06 112 LEU A C 1
ATOM 882 O O . LEU A 1 112 ? 10.636 -29.234 -24.634 1.00 95.06 112 LEU A O 1
ATOM 886 N N . LEU A 1 113 ? 12.834 -29.728 -24.589 1.00 96.56 113 LEU A N 1
ATOM 887 C CA . LEU A 1 113 ? 12.670 -31.030 -23.946 1.00 96.56 113 LEU A CA 1
ATOM 888 C C . LEU A 1 113 ? 11.984 -30.899 -22.581 1.00 96.56 113 LEU A C 1
ATOM 890 O O . LEU A 1 113 ? 11.085 -31.681 -22.276 1.00 96.56 113 LEU A O 1
ATOM 894 N N . PHE A 1 114 ? 12.364 -29.894 -21.788 1.00 96.88 114 PHE A N 1
ATOM 895 C CA . PHE A 1 114 ? 11.718 -29.601 -20.511 1.00 96.88 114 PHE A CA 1
ATOM 896 C C . PHE A 1 114 ? 10.215 -29.333 -20.681 1.00 96.88 114 PHE A C 1
ATOM 898 O O . PHE A 1 114 ? 9.419 -29.944 -19.972 1.00 96.88 114 PHE A O 1
ATOM 905 N N . TYR A 1 115 ? 9.805 -28.506 -21.650 1.00 95.19 115 TYR A N 1
ATOM 906 C CA . TYR A 1 115 ? 8.379 -28.233 -21.871 1.00 95.19 115 TYR A CA 1
ATOM 907 C C . TYR A 1 115 ? 7.601 -29.445 -22.383 1.00 95.19 115 TYR A C 1
ATOM 909 O O . TYR A 1 115 ? 6.447 -29.635 -22.010 1.00 95.19 115 TYR A O 1
ATOM 917 N N . VAL A 1 116 ? 8.215 -30.285 -23.222 1.00 96.31 116 VAL A N 1
ATOM 918 C CA . VAL A 1 116 ? 7.590 -31.543 -23.654 1.00 96.31 116 VAL A CA 1
ATOM 919 C C . VAL A 1 116 ? 7.360 -32.453 -22.448 1.00 96.31 116 VAL A C 1
ATOM 921 O O . VAL A 1 116 ? 6.270 -33.000 -22.301 1.00 96.31 116 VAL A O 1
ATOM 924 N N . LEU A 1 117 ? 8.349 -32.587 -21.560 1.00 96.69 117 LEU A N 1
ATOM 925 C CA . LEU A 1 117 ? 8.214 -33.372 -20.331 1.00 96.69 117 LEU A CA 1
ATOM 926 C C . LEU A 1 117 ? 7.149 -32.790 -19.396 1.00 96.69 117 LEU A C 1
ATOM 928 O O . LEU A 1 117 ? 6.309 -33.537 -18.902 1.00 96.69 117 LEU A O 1
ATOM 932 N N . GLU A 1 118 ? 7.142 -31.473 -19.193 1.00 95.75 118 GLU A N 1
ATOM 933 C CA . GLU A 1 118 ? 6.112 -30.783 -18.416 1.00 95.75 118 GLU A CA 1
ATOM 934 C C . GLU A 1 118 ? 4.710 -31.071 -18.973 1.00 95.75 118 GLU A C 1
ATOM 936 O O . GLU A 1 118 ? 3.829 -31.505 -18.227 1.00 95.75 118 GLU A O 1
ATOM 941 N N . LEU A 1 119 ? 4.511 -30.877 -20.281 1.00 94.62 119 LEU A N 1
ATOM 942 C CA . LEU A 1 119 ? 3.230 -31.101 -20.946 1.00 94.62 119 LEU A CA 1
ATOM 943 C C . LEU A 1 119 ? 2.787 -32.562 -20.822 1.00 94.62 119 LEU A C 1
ATOM 945 O O . LEU A 1 119 ? 1.624 -32.825 -20.525 1.00 94.62 119 LEU A O 1
ATOM 949 N N . LEU A 1 120 ? 3.701 -33.521 -20.995 1.00 95.62 120 LEU A N 1
ATOM 950 C CA . LEU A 1 120 ? 3.401 -34.946 -20.831 1.00 95.62 120 LEU A CA 1
ATOM 951 C C . LEU A 1 120 ? 2.992 -35.286 -19.394 1.00 95.62 120 LEU A C 1
ATOM 953 O O . LEU A 1 120 ? 2.028 -36.027 -19.199 1.00 95.62 120 LEU A O 1
ATOM 957 N N . CYS A 1 121 ? 3.671 -34.724 -18.391 1.00 95.25 121 CYS A N 1
ATOM 958 C CA . CYS A 1 121 ? 3.290 -34.915 -16.995 1.00 95.25 121 CYS A CA 1
ATOM 959 C C . CYS A 1 121 ? 1.916 -34.288 -16.694 1.00 95.25 121 CYS A C 1
ATOM 961 O O . CYS A 1 121 ? 1.098 -34.931 -16.036 1.00 95.25 121 CYS A O 1
ATOM 963 N N . ARG A 1 122 ? 1.609 -33.095 -17.234 1.00 92.62 122 ARG A N 1
ATOM 964 C CA . ARG A 1 122 ? 0.278 -32.462 -17.117 1.00 92.62 122 ARG A CA 1
ATOM 965 C C . ARG A 1 122 ? -0.819 -33.300 -17.778 1.00 92.62 122 ARG A C 1
ATOM 967 O O . ARG A 1 122 ? -1.865 -33.530 -17.175 1.00 92.62 122 ARG A O 1
ATOM 974 N N . VAL A 1 123 ? -0.570 -33.820 -18.982 1.00 93.31 123 VAL A N 1
ATOM 975 C CA . VAL A 1 123 ? -1.486 -34.739 -19.681 1.00 93.31 123 VAL A CA 1
ATOM 976 C C . VAL A 1 123 ? -1.700 -36.019 -18.863 1.00 93.31 123 VAL A C 1
ATOM 978 O O . VAL A 1 123 ? -2.830 -36.495 -18.756 1.00 93.31 123 VAL A O 1
ATOM 981 N N . GLY A 1 124 ? -0.645 -36.564 -18.248 1.00 93.25 124 GLY A N 1
ATOM 982 C CA . GLY A 1 124 ? -0.723 -37.748 -17.387 1.00 93.25 124 G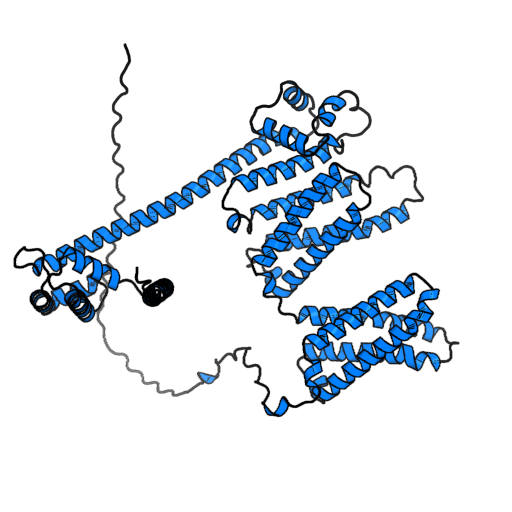LY A CA 1
ATOM 983 C C . GLY A 1 124 ? -1.537 -37.524 -16.109 1.00 93.25 124 GLY A C 1
ATOM 984 O O . GLY A 1 124 ? -2.305 -38.404 -15.711 1.00 93.25 124 GLY A O 1
ATOM 985 N N . LEU A 1 125 ? -1.404 -36.341 -15.507 1.00 91.12 125 LEU A N 1
ATOM 986 C CA . LEU A 1 125 ? -2.118 -35.931 -14.300 1.00 91.12 125 LEU A CA 1
ATOM 987 C C . LEU A 1 125 ? -3.612 -35.675 -14.577 1.00 91.12 125 LEU A C 1
ATOM 989 O O . LEU A 1 125 ? -4.468 -36.210 -13.877 1.00 91.12 125 LEU A O 1
ATOM 993 N N . TRP A 1 126 ? -3.939 -34.929 -15.637 1.00 87.25 126 TRP A N 1
ATOM 994 C CA . TRP A 1 126 ? -5.307 -34.460 -15.903 1.00 87.25 126 TRP A CA 1
ATOM 995 C C . TRP A 1 126 ? -6.107 -35.390 -16.832 1.00 87.25 126 TRP A C 1
ATOM 997 O O . TRP A 1 126 ? -7.338 -35.312 -16.881 1.00 87.25 126 TRP A O 1
ATOM 1007 N N . LYS A 1 127 ? -5.445 -36.308 -17.552 1.00 89.62 127 LYS A N 1
ATOM 1008 C CA . LYS A 1 127 ? -6.059 -37.264 -18.495 1.00 89.62 127 LYS A CA 1
ATOM 1009 C C . LYS A 1 127 ? -7.101 -36.571 -19.395 1.00 89.62 127 LYS A C 1
ATOM 1011 O O . LYS A 1 127 ? -6.814 -35.559 -20.029 1.00 89.62 127 LYS A O 1
ATOM 1016 N N . CYS A 1 128 ? -8.335 -37.083 -19.439 1.00 77.81 128 CYS A N 1
ATOM 1017 C CA . CYS A 1 128 ? -9.430 -36.522 -20.234 1.00 77.81 128 CYS A CA 1
ATOM 1018 C C . CYS A 1 128 ? -9.982 -35.190 -19.692 1.00 77.81 128 CYS A C 1
ATOM 1020 O O . CYS A 1 128 ? -10.662 -34.483 -20.434 1.00 77.81 128 CYS A O 1
ATOM 1022 N N . ARG A 1 129 ? -9.690 -34.812 -18.435 1.00 81.06 129 ARG A N 1
ATOM 1023 C CA . ARG A 1 129 ? -10.127 -33.521 -17.873 1.00 81.06 129 ARG A CA 1
ATOM 1024 C C . ARG A 1 129 ? -9.364 -32.334 -18.464 1.00 81.06 129 ARG A C 1
ATOM 1026 O O . ARG A 1 129 ? -9.890 -31.228 -18.417 1.00 81.06 129 ARG A O 1
ATOM 1033 N N . LEU A 1 130 ? -8.214 -32.557 -19.110 1.00 82.56 130 LEU A N 1
ATOM 1034 C CA . LEU A 1 130 ? -7.448 -31.499 -19.785 1.00 82.56 130 LEU A CA 1
ATOM 1035 C C . LEU A 1 130 ? -8.268 -30.772 -20.871 1.00 82.56 130 LEU A C 1
ATOM 1037 O O . LEU A 1 130 ? -8.132 -29.567 -21.049 1.00 82.56 130 LEU A O 1
ATOM 1041 N N . LEU A 1 131 ? -9.150 -31.494 -21.576 1.00 84.75 131 LEU A N 1
ATOM 1042 C CA . LEU A 1 131 ? -9.979 -30.949 -22.662 1.00 84.75 131 LEU A CA 1
ATOM 1043 C C . LEU A 1 131 ? -11.428 -30.645 -22.250 1.00 84.75 131 LEU A C 1
ATOM 1045 O O . LEU A 1 131 ? -12.184 -30.116 -23.058 1.00 84.75 131 LEU A O 1
ATOM 1049 N N . CYS A 1 132 ? -11.832 -30.983 -21.023 1.00 89.44 132 CYS A N 1
ATOM 1050 C CA . CYS A 1 132 ? -13.213 -30.815 -20.544 1.00 89.44 132 CYS A CA 1
ATOM 1051 C C . CYS A 1 132 ? -13.319 -29.949 -19.276 1.00 89.44 132 CYS A C 1
ATOM 1053 O O . CYS A 1 132 ? -14.354 -29.963 -18.615 1.00 89.44 132 CYS A O 1
ATOM 1055 N N . GLY A 1 133 ? -12.255 -29.231 -18.906 1.00 86.75 133 GLY A N 1
ATOM 1056 C CA . GLY A 1 133 ? -12.232 -28.370 -17.724 1.00 86.75 133 GLY A CA 1
ATOM 1057 C C . GLY A 1 133 ? -12.924 -27.008 -17.913 1.00 86.75 133 GLY A C 1
ATOM 1058 O O . GLY A 1 133 ? -13.377 -26.671 -19.011 1.00 86.75 133 GLY A O 1
ATOM 1059 N N . PRO A 1 134 ? -12.977 -26.190 -16.844 1.00 90.44 134 PRO A N 1
ATOM 1060 C CA . PRO A 1 134 ? -13.375 -24.785 -16.898 1.00 90.44 134 PRO A CA 1
ATOM 1061 C C . PRO A 1 134 ? -12.677 -24.021 -18.031 1.00 90.44 134 PRO A C 1
ATOM 1063 O O . PRO A 1 134 ? -11.500 -24.246 -18.317 1.00 90.44 134 PRO A O 1
ATOM 1066 N N . ARG A 1 135 ? -13.391 -23.074 -18.658 1.00 90.31 135 ARG A N 1
ATOM 1067 C CA . ARG A 1 135 ? -12.930 -22.383 -19.881 1.00 90.31 135 ARG A CA 1
ATOM 1068 C C . ARG A 1 135 ? -11.540 -21.745 -19.745 1.00 90.31 135 ARG A C 1
ATOM 1070 O O . ARG A 1 135 ? -10.782 -21.780 -20.706 1.00 90.31 135 ARG A O 1
ATOM 1077 N N . HIS A 1 136 ? -11.193 -21.199 -18.578 1.00 87.12 136 HIS A N 1
ATOM 1078 C CA . HIS A 1 136 ? -9.884 -20.576 -18.357 1.00 87.12 136 HIS A CA 1
ATOM 1079 C C . HIS A 1 136 ? -8.742 -21.610 -18.331 1.00 87.12 136 HIS A C 1
ATOM 1081 O O . HIS A 1 136 ? -7.758 -21.440 -19.045 1.00 87.12 136 HIS A O 1
ATOM 1087 N N . LEU A 1 137 ? -8.903 -22.724 -17.606 1.00 85.62 137 LEU A N 1
ATOM 1088 C CA . LEU A 1 137 ? -7.921 -23.819 -17.561 1.00 85.62 137 LEU A CA 1
ATOM 1089 C C . LEU A 1 137 ? -7.723 -24.460 -18.936 1.00 85.62 137 LEU A C 1
ATOM 1091 O O . LEU A 1 137 ? -6.601 -24.801 -19.316 1.00 85.62 137 LEU A O 1
ATOM 1095 N N . LEU A 1 138 ? -8.811 -24.587 -19.701 1.00 90.12 138 LEU A N 1
ATOM 1096 C CA . LEU A 1 138 ? -8.772 -25.113 -21.061 1.00 90.12 138 LEU A CA 1
ATOM 1097 C C . LEU A 1 138 ? -7.986 -24.196 -22.005 1.00 90.12 138 LEU A C 1
ATOM 1099 O O . LEU A 1 138 ? -7.174 -24.685 -22.787 1.00 90.12 138 LEU A O 1
ATOM 1103 N N . LEU A 1 139 ? -8.189 -22.877 -21.917 1.00 91.50 139 LEU A N 1
ATOM 1104 C CA . LEU A 1 139 ? -7.454 -21.903 -22.728 1.00 91.50 139 LEU A CA 1
ATOM 1105 C C . LEU A 1 139 ? -5.951 -21.934 -22.430 1.00 91.50 139 LEU A C 1
ATOM 1107 O O . LEU A 1 139 ? -5.155 -21.982 -23.367 1.00 91.50 139 LEU A O 1
ATOM 1111 N N . TRP A 1 140 ? -5.559 -21.976 -21.154 1.00 91.00 140 TRP A N 1
ATOM 1112 C CA . TRP A 1 140 ? -4.147 -22.056 -20.766 1.00 91.00 140 TRP A CA 1
ATOM 1113 C C . TRP A 1 140 ? -3.494 -23.373 -21.192 1.00 91.00 140 TRP A C 1
ATOM 1115 O O . TRP A 1 140 ? -2.386 -23.366 -21.727 1.00 91.00 140 TRP A O 1
ATOM 1125 N N . SER A 1 141 ? -4.201 -24.494 -21.035 1.00 91.44 141 SER A N 1
ATOM 1126 C CA . SER A 1 141 ? -3.714 -25.811 -21.469 1.00 91.44 141 SER A CA 1
ATOM 1127 C C . SER A 1 141 ? -3.580 -25.904 -22.992 1.00 91.44 141 SER A C 1
ATOM 1129 O O . SER A 1 141 ? -2.619 -26.481 -23.502 1.00 91.44 141 SER A O 1
ATOM 1131 N N . LEU A 1 142 ? -4.520 -25.310 -23.735 1.00 93.00 142 LEU A N 1
ATOM 1132 C CA . LEU A 1 142 ? -4.468 -25.242 -25.194 1.00 93.00 142 LEU A CA 1
ATOM 1133 C C . LEU A 1 142 ? -3.313 -24.357 -25.675 1.00 93.00 142 LEU A C 1
ATOM 1135 O O . LEU A 1 142 ? -2.629 -24.722 -26.630 1.00 93.00 142 LEU A O 1
ATOM 1139 N N . LEU A 1 143 ? -3.079 -23.221 -25.013 1.00 91.62 143 LEU A N 1
ATOM 1140 C CA . LEU A 1 143 ? -1.950 -22.346 -25.316 1.00 91.62 143 LEU A CA 1
ATOM 1141 C C . LEU A 1 143 ? -0.628 -23.098 -25.122 1.00 91.62 143 LEU A C 1
ATOM 1143 O O . LEU A 1 143 ? 0.186 -23.118 -26.040 1.00 91.62 143 LEU A O 1
ATOM 1147 N N . ASP A 1 144 ? -0.443 -23.792 -23.995 1.00 92.31 144 ASP A N 1
ATOM 1148 C CA . ASP A 1 144 ? 0.767 -24.584 -23.730 1.00 92.31 144 ASP A CA 1
ATOM 1149 C C . ASP A 1 144 ? 0.972 -25.677 -24.799 1.00 92.31 144 ASP A C 1
ATOM 1151 O O . ASP A 1 144 ? 2.058 -25.814 -25.363 1.00 92.31 144 ASP A O 1
ATOM 1155 N N . LEU A 1 145 ? -0.101 -26.381 -25.183 1.00 94.25 145 LEU A N 1
ATOM 1156 C CA . LEU A 1 145 ? -0.070 -27.381 -26.254 1.00 94.25 145 LEU A CA 1
ATOM 1157 C C . LEU A 1 145 ? 0.362 -26.786 -27.606 1.00 94.25 145 LEU A C 1
ATOM 1159 O O . LEU A 1 145 ? 1.205 -27.371 -28.290 1.00 94.25 145 LEU A O 1
ATOM 1163 N N . ILE A 1 146 ? -0.193 -25.633 -27.996 1.00 92.81 146 ILE A N 1
ATOM 1164 C CA . ILE A 1 146 ? 0.153 -24.948 -29.253 1.00 92.81 146 ILE A CA 1
ATOM 1165 C C . ILE A 1 146 ? 1.621 -24.525 -29.241 1.00 92.81 146 ILE A C 1
ATOM 1167 O O . ILE A 1 146 ? 2.325 -24.702 -30.233 1.00 92.81 146 ILE A O 1
ATOM 1171 N N . VAL A 1 147 ? 2.098 -23.993 -28.120 1.00 91.94 147 VAL A N 1
ATOM 1172 C CA . VAL A 1 147 ? 3.457 -23.465 -27.982 1.00 91.94 147 VAL A CA 1
ATOM 1173 C C . VAL A 1 147 ? 4.509 -24.568 -27.993 1.00 91.94 147 VAL A C 1
ATOM 1175 O O . VAL A 1 147 ? 5.536 -24.444 -28.670 1.00 91.94 147 VAL A O 1
ATOM 1178 N N . VAL A 1 148 ? 4.259 -25.664 -27.277 1.00 95.31 148 VAL A N 1
ATOM 1179 C CA . VAL A 1 148 ? 5.132 -26.842 -27.303 1.00 95.31 148 VAL A CA 1
ATOM 1180 C C . VAL A 1 148 ? 5.097 -27.490 -28.683 1.00 95.31 148 VAL A C 1
ATOM 1182 O O . VAL A 1 148 ? 6.153 -27.783 -29.240 1.00 95.31 148 VAL A O 1
ATOM 1185 N N . GLY A 1 149 ? 3.910 -27.627 -29.281 1.00 94.69 149 GLY A N 1
ATOM 1186 C CA . GLY A 1 149 ? 3.742 -28.149 -30.637 1.00 94.69 149 GLY A CA 1
ATOM 1187 C C . GLY A 1 149 ? 4.499 -27.332 -31.686 1.00 94.69 149 GLY A C 1
ATOM 1188 O O . GLY A 1 149 ? 5.247 -27.899 -32.478 1.00 94.69 149 GLY A O 1
ATOM 1189 N N . ALA A 1 150 ? 4.380 -26.003 -31.654 1.00 93.06 150 ALA A N 1
ATOM 1190 C CA . ALA A 1 150 ? 5.123 -25.096 -32.527 1.00 93.06 150 ALA A CA 1
ATOM 1191 C C . ALA A 1 150 ? 6.642 -25.243 -32.339 1.00 93.06 150 ALA A C 1
ATOM 1193 O O . ALA A 1 150 ? 7.374 -25.304 -33.322 1.00 93.06 150 ALA A O 1
ATOM 1194 N N . GLY A 1 151 ? 7.115 -25.370 -31.093 1.00 93.06 151 GLY A N 1
ATOM 1195 C CA . GLY A 1 151 ? 8.532 -25.595 -30.793 1.00 93.06 151 GLY A CA 1
ATOM 1196 C C . GLY A 1 151 ? 9.070 -26.919 -31.343 1.00 93.06 151 GLY A C 1
ATOM 1197 O O . GLY A 1 151 ? 10.147 -26.939 -31.935 1.00 93.06 151 GLY A O 1
ATOM 1198 N N . VAL A 1 152 ? 8.307 -28.006 -31.193 1.00 95.12 152 VAL A N 1
ATOM 1199 C CA . VAL A 1 152 ? 8.650 -29.328 -31.741 1.00 95.12 152 VAL A CA 1
ATOM 1200 C C . VAL A 1 152 ? 8.679 -29.294 -33.267 1.00 95.12 152 VAL A C 1
ATOM 1202 O O . VAL A 1 152 ? 9.635 -29.779 -33.871 1.00 95.12 152 VAL A O 1
ATOM 1205 N N . LEU A 1 153 ? 7.670 -28.690 -33.900 1.00 92.75 153 LEU A N 1
ATOM 1206 C CA . LEU A 1 153 ? 7.635 -28.535 -35.354 1.00 92.75 153 LEU A CA 1
ATOM 1207 C C . LEU A 1 153 ? 8.833 -27.716 -35.852 1.00 92.75 153 LEU A C 1
ATOM 1209 O O . LEU A 1 153 ? 9.508 -28.125 -36.788 1.00 92.75 153 LEU A O 1
ATOM 1213 N N . ASP A 1 154 ? 9.157 -26.603 -35.204 1.00 91.19 154 ASP A N 1
ATOM 1214 C CA . ASP A 1 154 ? 10.271 -25.755 -35.629 1.00 91.19 154 ASP A CA 1
ATOM 1215 C C . ASP A 1 154 ? 11.633 -26.438 -35.470 1.00 91.19 154 ASP A C 1
ATOM 1217 O O . ASP A 1 154 ? 12.450 -26.423 -36.380 1.00 91.19 154 ASP A O 1
ATOM 1221 N N . GLN A 1 155 ? 11.904 -27.057 -34.321 1.00 90.94 155 GLN A N 1
ATOM 1222 C CA . GLN A 1 155 ? 13.242 -27.579 -34.033 1.00 90.94 155 GLN A CA 1
ATOM 1223 C C . GLN A 1 155 ? 13.478 -28.972 -34.610 1.00 90.94 155 GLN A C 1
ATOM 1225 O O . GLN A 1 155 ? 14.590 -29.273 -35.040 1.00 90.94 155 GLN A O 1
ATOM 1230 N N . TRP A 1 156 ? 12.462 -29.836 -34.598 1.00 93.19 156 TRP A N 1
ATOM 1231 C CA . TRP A 1 156 ? 12.636 -31.237 -34.978 1.00 93.19 156 TRP A CA 1
ATOM 1232 C C . TRP A 1 156 ? 12.200 -31.511 -36.407 1.00 93.19 156 TRP A C 1
ATOM 1234 O O . TRP A 1 156 ? 12.768 -32.405 -37.022 1.00 93.19 156 TRP A O 1
ATOM 1244 N N . LEU A 1 157 ? 11.240 -30.755 -36.959 1.00 89.44 157 LEU A N 1
ATOM 1245 C CA . LEU A 1 157 ? 10.801 -30.943 -38.346 1.00 89.44 157 LEU A CA 1
ATOM 1246 C C . LEU A 1 157 ? 11.621 -30.112 -39.341 1.00 89.44 157 LEU A C 1
ATOM 1248 O O . LEU A 1 157 ? 11.794 -30.552 -40.475 1.00 89.44 157 LEU A O 1
ATOM 1252 N N . SER A 1 158 ? 12.167 -28.958 -38.931 1.00 88.12 158 SER A N 1
ATOM 1253 C CA . SER A 1 158 ? 12.979 -28.087 -39.803 1.00 88.12 158 SER A CA 1
ATOM 1254 C C . SER A 1 158 ? 14.131 -28.813 -40.521 1.00 88.12 158 SER A C 1
ATOM 1256 O O . SER A 1 158 ? 14.250 -28.639 -41.733 1.00 88.12 158 SER A O 1
ATOM 1258 N N . PRO A 1 159 ? 14.903 -29.717 -39.876 1.00 88.81 159 PRO A N 1
ATOM 1259 C CA . PRO A 1 159 ? 15.949 -30.484 -40.563 1.00 88.81 159 PRO A CA 1
ATOM 1260 C C . PRO A 1 159 ? 15.446 -31.404 -41.687 1.00 88.81 159 PRO A C 1
ATOM 1262 O O . PRO A 1 159 ? 16.237 -31.820 -42.531 1.00 88.81 159 PRO A O 1
ATOM 1265 N N . PHE A 1 160 ? 14.155 -31.752 -41.696 1.00 91.88 160 PHE A N 1
ATOM 1266 C CA . PHE A 1 160 ? 13.558 -32.674 -42.665 1.00 91.88 160 PHE A CA 1
ATOM 1267 C C . PHE A 1 160 ? 12.821 -31.969 -43.811 1.00 91.88 160 PHE A C 1
ATOM 1269 O O . PHE A 1 160 ? 12.446 -32.630 -44.781 1.00 91.88 160 PHE A O 1
ATOM 1276 N N . LEU A 1 161 ? 12.590 -30.654 -43.723 1.00 88.31 161 LEU A N 1
ATOM 1277 C CA . LEU A 1 161 ? 11.851 -29.910 -44.742 1.00 88.31 161 LEU A CA 1
ATOM 1278 C C . LEU A 1 161 ? 12.800 -29.403 -45.848 1.00 88.31 161 LEU A C 1
ATOM 1280 O O . LEU A 1 161 ? 13.819 -28.782 -45.545 1.00 88.31 161 LEU A O 1
ATOM 1284 N N . PRO A 1 162 ? 12.491 -29.637 -47.139 1.00 85.94 162 PRO A N 1
ATOM 1285 C CA . PRO A 1 162 ? 13.306 -29.138 -48.243 1.00 85.94 162 PRO A CA 1
ATOM 1286 C C . PRO A 1 162 ? 13.256 -27.602 -48.300 1.00 85.94 162 PRO A C 1
ATOM 1288 O O . PRO A 1 162 ? 12.188 -27.002 -48.417 1.00 85.94 162 PRO A O 1
ATOM 1291 N N . VAL A 1 163 ? 14.432 -26.974 -48.236 1.00 81.56 163 VAL A N 1
ATOM 1292 C CA . VAL A 1 163 ? 14.644 -25.524 -48.034 1.00 81.56 163 VAL A CA 1
ATOM 1293 C C . VAL A 1 163 ? 14.158 -24.647 -49.208 1.00 81.56 163 VAL A C 1
ATOM 1295 O O . VAL A 1 163 ? 14.003 -23.439 -49.059 1.00 81.56 163 VAL A O 1
ATOM 1298 N N . ASP A 1 164 ? 13.824 -25.225 -50.363 1.00 84.94 164 ASP A N 1
ATOM 1299 C CA . ASP A 1 164 ? 13.686 -24.473 -51.623 1.00 84.94 164 ASP A CA 1
ATOM 1300 C C . ASP A 1 164 ? 12.345 -23.749 -51.846 1.00 84.94 164 ASP A C 1
ATOM 1302 O O . ASP A 1 164 ? 12.095 -23.206 -52.923 1.00 84.94 164 ASP A O 1
ATOM 1306 N N . THR A 1 165 ? 11.450 -23.700 -50.859 1.00 85.38 165 THR A N 1
ATOM 1307 C CA . THR A 1 165 ? 10.119 -23.097 -51.042 1.00 85.38 165 THR A CA 1
ATOM 1308 C C . THR A 1 165 ? 9.933 -21.859 -50.165 1.00 85.38 165 THR A C 1
ATOM 1310 O O . THR A 1 165 ? 9.726 -21.951 -48.960 1.00 85.38 165 THR A O 1
ATOM 1313 N N . ALA A 1 166 ? 9.930 -20.674 -50.791 1.00 86.19 166 ALA A N 1
ATOM 1314 C CA . ALA A 1 166 ? 9.778 -19.362 -50.136 1.00 86.19 166 ALA A CA 1
ATOM 1315 C C . ALA A 1 166 ? 8.527 -19.222 -49.235 1.00 86.19 166 ALA A C 1
ATOM 1317 O O . ALA A 1 166 ? 8.468 -18.358 -48.365 1.00 86.19 166 ALA A O 1
ATOM 1318 N N . SER A 1 167 ? 7.515 -20.079 -49.410 1.00 86.94 167 SER A N 1
ATOM 1319 C CA . SER A 1 167 ? 6.356 -20.132 -48.509 1.00 86.94 167 SER A CA 1
ATOM 1320 C C . SER A 1 167 ? 6.716 -20.651 -47.112 1.00 86.94 167 SER A C 1
ATOM 1322 O O . SER A 1 167 ? 6.120 -20.220 -46.126 1.00 86.94 167 SER A O 1
ATOM 1324 N N . TRP A 1 168 ? 7.675 -21.573 -47.010 1.00 87.06 168 TRP A N 1
ATOM 1325 C CA . TRP A 1 168 ? 8.046 -22.202 -45.744 1.00 87.06 168 TRP A CA 1
ATOM 1326 C C . TRP A 1 168 ? 8.942 -21.311 -44.896 1.00 87.06 168 TRP A C 1
ATOM 1328 O O . TRP A 1 168 ? 8.804 -21.329 -43.680 1.00 87.06 168 TRP A O 1
ATOM 1338 N N . SER A 1 169 ? 9.781 -20.463 -45.497 1.00 83.00 169 SER A N 1
ATOM 1339 C CA . SER A 1 169 ? 10.585 -19.498 -44.734 1.00 83.00 169 SER A CA 1
ATOM 1340 C C . SER A 1 169 ? 9.712 -18.508 -43.957 1.00 83.00 169 SER A C 1
ATOM 1342 O O . SER A 1 169 ? 9.996 -18.220 -42.796 1.00 83.00 169 SER A O 1
ATOM 1344 N N . ASN A 1 170 ? 8.609 -18.042 -44.554 1.00 85.25 170 ASN A N 1
ATOM 1345 C CA . ASN A 1 170 ? 7.656 -17.155 -43.877 1.00 85.25 170 ASN A CA 1
ATOM 1346 C C . ASN A 1 170 ? 6.907 -17.884 -42.753 1.00 85.25 170 ASN A C 1
ATOM 1348 O O . ASN A 1 170 ? 6.756 -17.341 -41.660 1.00 85.25 170 ASN A O 1
ATOM 1352 N N . LEU A 1 171 ? 6.481 -19.128 -43.001 1.00 87.06 171 LEU A N 1
ATOM 1353 C CA . LEU A 1 171 ? 5.830 -19.967 -41.994 1.00 87.06 171 LEU A CA 1
ATOM 1354 C C . LEU A 1 171 ? 6.764 -20.235 -40.801 1.00 87.06 171 LEU A C 1
ATOM 1356 O O . LEU A 1 171 ? 6.357 -20.048 -39.660 1.00 87.06 171 LEU A O 1
ATOM 1360 N N . LEU A 1 172 ? 8.023 -20.607 -41.056 1.00 84.19 172 LEU A N 1
ATOM 1361 C CA . LEU A 1 172 ? 9.040 -20.827 -40.023 1.00 84.19 172 LEU A CA 1
ATOM 1362 C C . LEU A 1 172 ? 9.329 -19.546 -39.231 1.00 84.19 172 LEU A C 1
ATOM 1364 O O . LEU A 1 172 ? 9.494 -19.610 -38.018 1.00 84.19 172 LEU A O 1
ATOM 1368 N N . GLY A 1 173 ? 9.312 -18.375 -39.876 1.00 84.31 173 GLY A N 1
ATOM 1369 C CA . GLY A 1 173 ? 9.405 -17.086 -39.186 1.00 84.31 173 GLY A CA 1
ATOM 1370 C C . GLY A 1 173 ? 8.261 -16.861 -38.190 1.00 84.31 173 GLY A C 1
ATOM 1371 O O . GLY A 1 173 ? 8.504 -16.492 -37.042 1.00 84.31 173 GLY A O 1
ATOM 1372 N N . VAL A 1 174 ? 7.017 -17.150 -38.588 1.00 82.94 174 VAL A N 1
ATOM 1373 C CA . VAL A 1 174 ? 5.846 -17.055 -37.695 1.00 82.94 174 VAL A CA 1
ATOM 1374 C C . VAL A 1 174 ? 5.919 -18.087 -36.566 1.00 82.94 174 VAL A C 1
ATOM 1376 O O . VAL A 1 174 ? 5.664 -17.750 -35.411 1.00 82.94 174 VAL A O 1
ATOM 1379 N N . ILE A 1 175 ? 6.316 -19.327 -36.862 1.00 86.69 175 ILE A N 1
ATOM 1380 C CA . ILE A 1 175 ? 6.496 -20.380 -35.850 1.00 86.69 175 ILE A CA 1
ATOM 1381 C C . ILE A 1 175 ? 7.601 -19.991 -34.855 1.00 86.69 175 ILE A C 1
ATOM 1383 O O . ILE A 1 175 ? 7.453 -20.202 -33.650 1.00 86.69 175 ILE A O 1
ATOM 1387 N N . ARG A 1 176 ? 8.675 -19.348 -35.323 1.00 82.50 176 ARG A N 1
ATOM 1388 C CA . ARG A 1 176 ? 9.732 -18.815 -34.459 1.00 82.50 176 ARG A CA 1
ATOM 1389 C C . ARG A 1 176 ? 9.203 -17.716 -33.535 1.00 82.50 176 ARG A C 1
ATOM 1391 O O . ARG A 1 176 ? 9.529 -17.729 -32.352 1.00 82.50 176 ARG A O 1
ATOM 1398 N N . LEU A 1 177 ? 8.333 -16.825 -34.022 1.00 78.19 177 LEU A N 1
ATOM 1399 C CA . LEU A 1 177 ? 7.667 -15.813 -33.186 1.00 78.19 177 LEU A CA 1
ATOM 1400 C C . LEU A 1 177 ? 6.732 -16.431 -32.138 1.00 78.19 177 LEU A C 1
ATOM 1402 O O . LEU A 1 177 ? 6.654 -15.917 -31.022 1.00 78.19 177 LEU A O 1
ATOM 1406 N N . LEU A 1 178 ? 6.083 -17.564 -32.435 1.00 85.12 178 LEU A N 1
ATOM 1407 C CA . LEU A 1 178 ? 5.272 -18.282 -31.443 1.00 85.12 178 LEU A CA 1
ATOM 1408 C C . LEU A 1 178 ? 6.092 -18.717 -30.219 1.00 85.12 178 LEU A C 1
ATOM 1410 O O . LEU A 1 178 ? 5.519 -18.877 -29.146 1.00 85.12 178 LEU A O 1
ATOM 1414 N N . ARG A 1 179 ? 7.424 -18.824 -30.298 1.00 82.12 179 ARG A N 1
ATOM 1415 C CA . ARG A 1 179 ? 8.263 -19.094 -29.116 1.00 82.12 179 ARG A CA 1
ATOM 1416 C C . ARG A 1 179 ? 8.164 -17.993 -28.056 1.00 82.12 179 ARG A C 1
ATOM 1418 O O . ARG A 1 179 ? 8.236 -18.308 -26.871 1.00 82.12 179 ARG A O 1
ATOM 1425 N N . LEU A 1 180 ? 7.944 -16.735 -28.451 1.00 81.81 180 LEU A N 1
ATOM 1426 C CA . LEU A 1 180 ? 7.776 -15.615 -27.516 1.00 81.81 180 LEU A CA 1
ATOM 1427 C C . LEU A 1 180 ? 6.480 -15.722 -26.710 1.00 81.81 180 LEU A C 1
ATOM 1429 O O . LEU A 1 180 ? 6.417 -15.244 -25.581 1.00 81.81 180 LEU A O 1
ATOM 1433 N N . THR A 1 181 ? 5.465 -16.422 -27.227 1.00 85.25 181 THR A N 1
ATOM 1434 C CA . THR A 1 181 ? 4.219 -16.650 -26.478 1.00 85.25 181 THR A CA 1
ATOM 1435 C C . THR A 1 181 ? 4.429 -17.509 -25.225 1.00 85.25 181 THR A C 1
ATOM 1437 O O . THR A 1 181 ? 3.591 -17.476 -24.331 1.00 85.25 181 THR A O 1
ATOM 1440 N N . ARG A 1 182 ? 5.585 -18.179 -25.067 1.00 85.56 182 ARG A N 1
ATOM 1441 C CA . ARG A 1 182 ? 5.999 -18.808 -23.794 1.00 85.56 182 ARG A CA 1
ATOM 1442 C C . ARG A 1 182 ? 6.054 -17.807 -22.640 1.00 85.56 182 ARG A C 1
ATOM 1444 O O . ARG A 1 182 ? 5.783 -18.184 -21.508 1.00 85.56 182 ARG A O 1
ATOM 1451 N N . VAL A 1 183 ? 6.343 -16.532 -22.911 1.00 83.56 183 VAL A N 1
ATOM 1452 C CA . VAL A 1 183 ? 6.321 -15.471 -21.890 1.00 83.56 183 VAL A CA 1
ATOM 1453 C C . VAL A 1 183 ? 4.906 -15.272 -21.333 1.00 83.56 183 VAL A C 1
ATOM 1455 O O . VAL A 1 183 ? 4.756 -14.997 -20.145 1.00 83.56 183 VAL A O 1
ATOM 1458 N N . LEU A 1 184 ? 3.854 -15.526 -22.125 1.00 83.00 184 LEU A N 1
ATOM 1459 C CA . LEU A 1 184 ? 2.469 -15.493 -21.636 1.00 83.00 184 LEU A CA 1
ATOM 1460 C C . LEU A 1 184 ? 2.209 -16.553 -20.560 1.00 83.00 184 LEU A C 1
ATOM 1462 O O . LEU A 1 184 ? 1.332 -16.358 -19.728 1.00 83.00 184 LEU A O 1
ATOM 1466 N N . LYS A 1 185 ? 2.984 -17.645 -20.524 1.00 84.38 185 LYS A N 1
ATOM 1467 C CA . LYS A 1 185 ? 2.900 -18.646 -19.453 1.00 84.38 185 LYS A CA 1
ATOM 1468 C C . LYS A 1 185 ? 3.384 -18.082 -18.115 1.00 84.38 185 LYS A C 1
ATOM 1470 O O . LYS A 1 185 ? 2.766 -18.353 -17.091 1.00 84.38 185 LYS A O 1
ATOM 1475 N N . VAL A 1 186 ? 4.430 -17.246 -18.124 1.00 82.81 186 VAL A N 1
ATOM 1476 C CA . VAL A 1 186 ? 4.855 -16.497 -16.925 1.00 82.81 186 VAL A CA 1
ATOM 1477 C C . VAL A 1 186 ? 3.757 -15.535 -16.502 1.00 82.81 186 VAL A C 1
ATOM 1479 O O . VAL A 1 186 ? 3.458 -15.463 -15.319 1.00 82.81 186 VAL A O 1
ATOM 1482 N N . VAL A 1 187 ? 3.107 -14.855 -17.451 1.00 79.31 187 VAL A N 1
ATOM 1483 C CA . VAL A 1 187 ? 1.958 -13.990 -17.143 1.00 79.31 187 VAL A CA 1
ATOM 1484 C C . VAL A 1 187 ? 0.831 -14.795 -16.500 1.00 79.31 187 VAL A C 1
ATOM 1486 O O . VAL A 1 187 ? 0.341 -14.385 -15.461 1.00 79.31 187 VAL A O 1
ATOM 1489 N N . GLY A 1 188 ? 0.463 -15.957 -17.045 1.00 83.62 188 GLY A N 1
ATOM 1490 C CA . GLY A 1 188 ? -0.544 -16.841 -16.447 1.00 83.62 188 GLY A CA 1
ATOM 1491 C C . GLY A 1 188 ? -0.194 -17.250 -15.014 1.00 83.62 188 GLY A C 1
ATOM 1492 O O . GLY A 1 188 ? -1.015 -17.119 -14.115 1.00 83.62 188 GLY A O 1
ATOM 1493 N N . PHE A 1 189 ? 1.059 -17.634 -14.770 1.00 83.06 189 PHE A N 1
ATOM 1494 C CA . PHE A 1 189 ? 1.544 -17.947 -13.425 1.00 83.06 189 PHE A CA 1
ATOM 1495 C C . PHE A 1 189 ? 1.485 -16.740 -1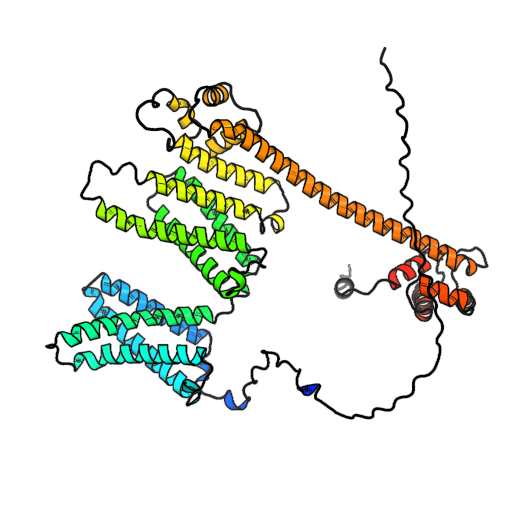2.479 1.00 83.06 189 PHE A C 1
ATOM 1497 O O . PHE A 1 189 ? 0.986 -16.838 -11.358 1.00 83.06 189 PHE A O 1
ATOM 1504 N N . VAL A 1 190 ? 1.934 -15.577 -12.955 1.00 76.62 190 VAL A N 1
ATOM 1505 C CA . VAL A 1 190 ? 1.827 -14.313 -12.224 1.00 76.62 190 VAL A CA 1
ATOM 1506 C C . VAL A 1 190 ? 0.367 -13.957 -11.980 1.00 76.62 190 VAL A C 1
ATOM 1508 O O . VAL A 1 190 ? 0.106 -13.373 -10.942 1.00 76.62 190 VAL A O 1
ATOM 1511 N N . L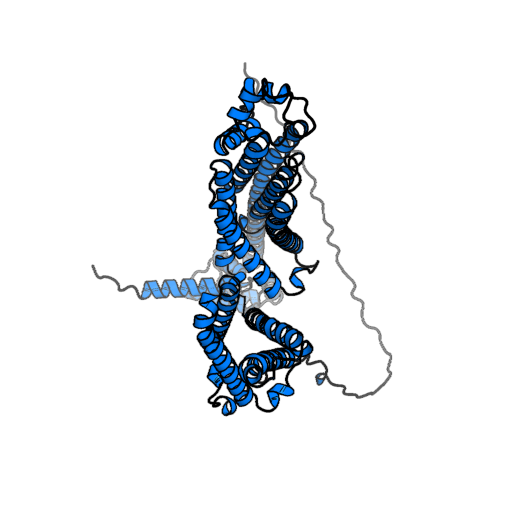EU A 1 191 ? -0.576 -14.337 -12.855 1.00 80.38 191 LEU A N 1
ATOM 1512 C CA . LEU A 1 191 ? -2.031 -14.182 -12.704 1.00 80.38 191 LEU A CA 1
ATOM 1513 C C . LEU A 1 191 ? -2.663 -15.172 -11.711 1.00 80.38 191 LEU A C 1
ATOM 1515 O O . LEU A 1 191 ? -3.697 -14.858 -11.131 1.00 80.38 191 LEU A O 1
ATOM 1519 N N . GLU A 1 192 ? -2.020 -16.289 -11.396 1.00 84.44 192 GLU A N 1
ATOM 1520 C CA . GLU A 1 192 ? -2.510 -17.245 -10.388 1.00 84.44 192 GLU A CA 1
ATOM 1521 C C . GLU A 1 192 ? -1.954 -16.983 -8.982 1.00 84.44 192 GLU A C 1
ATOM 1523 O O . GLU A 1 192 ? -2.541 -17.414 -7.996 1.00 84.44 192 GLU A O 1
ATOM 1528 N N . TRP A 1 193 ? -0.848 -16.245 -8.859 1.00 86.81 193 TRP A N 1
ATOM 1529 C CA . TRP A 1 193 ? -0.240 -15.960 -7.555 1.00 86.81 193 TRP A CA 1
ATOM 1530 C C . TRP A 1 193 ? -1.130 -15.169 -6.597 1.00 86.81 193 TRP A C 1
ATOM 1532 O O . TRP A 1 193 ? -1.691 -14.139 -6.971 1.00 86.81 193 TRP A O 1
ATOM 1542 N N . ASP A 1 194 ? -1.189 -15.607 -5.340 1.00 88.12 194 ASP A N 1
ATOM 1543 C CA . ASP A 1 194 ? -1.781 -14.808 -4.275 1.00 88.12 194 ASP A CA 1
ATOM 1544 C C . ASP A 1 194 ? -0.904 -13.572 -4.020 1.00 88.12 194 ASP A C 1
ATOM 1546 O O . ASP A 1 194 ? 0.282 -13.668 -3.694 1.00 88.12 194 ASP A O 1
ATOM 1550 N N . LEU A 1 195 ? -1.497 -12.399 -4.222 1.00 92.00 195 LEU A N 1
ATOM 1551 C CA . LEU A 1 195 ? -0.865 -11.098 -4.027 1.00 92.00 195 LEU A CA 1
ATOM 1552 C C . LEU A 1 195 ? -1.360 -10.423 -2.745 1.00 92.00 195 LEU A C 1
ATOM 1554 O O . LEU A 1 195 ? -1.217 -9.217 -2.580 1.00 92.00 195 LEU A O 1
ATOM 1558 N N . SER A 1 196 ? -1.921 -11.195 -1.811 1.00 90.94 196 SER A N 1
ATOM 1559 C CA . SER A 1 196 ? -2.361 -10.714 -0.499 1.00 90.94 196 SER A CA 1
ATOM 1560 C C . SER A 1 196 ? -1.275 -9.918 0.247 1.00 90.94 196 SER A C 1
ATOM 1562 O O . SER A 1 196 ? -1.579 -8.948 0.948 1.00 90.94 196 SER A O 1
ATOM 1564 N N . TRP A 1 197 ? -0.003 -10.272 0.035 1.00 93.12 197 TRP A N 1
ATOM 1565 C CA . TRP A 1 197 ? 1.169 -9.636 0.639 1.00 93.12 197 TRP A CA 1
ATOM 1566 C C . TRP A 1 197 ? 1.354 -8.155 0.271 1.00 93.12 197 TRP A C 1
ATOM 1568 O O . TRP A 1 197 ? 2.002 -7.436 1.029 1.00 93.12 197 TRP A O 1
ATOM 1578 N N . THR A 1 198 ? 0.770 -7.663 -0.827 1.00 92.56 198 THR A N 1
ATOM 1579 C CA . THR A 1 198 ? 0.909 -6.246 -1.222 1.00 92.56 198 THR A CA 1
ATOM 1580 C C . THR A 1 198 ? 0.163 -5.270 -0.334 1.00 92.56 198 THR A C 1
ATOM 1582 O O . THR A 1 198 ? 0.428 -4.072 -0.365 1.00 92.56 198 THR A O 1
ATOM 1585 N N . ASP A 1 199 ? -0.752 -5.768 0.485 1.00 89.50 199 ASP A N 1
ATOM 1586 C CA . ASP A 1 199 ? -1.511 -4.925 1.410 1.00 89.50 199 ASP A CA 1
ATOM 1587 C C . ASP A 1 199 ? -0.918 -4.984 2.809 1.00 89.50 199 ASP A C 1
ATOM 1589 O O . ASP A 1 199 ? -1.391 -4.323 3.731 1.00 89.50 199 ASP A O 1
ATOM 1593 N N . GLN A 1 200 ? 0.156 -5.758 2.978 1.00 90.56 200 GLN A N 1
ATOM 1594 C CA . GLN A 1 200 ? 0.908 -5.715 4.211 1.00 90.56 200 GLN A CA 1
ATOM 1595 C C . GLN A 1 200 ? 1.596 -4.350 4.332 1.00 90.56 200 GLN A C 1
ATOM 1597 O O . GLN A 1 200 ? 2.232 -3.895 3.372 1.00 90.56 200 GLN A O 1
ATOM 1602 N N . PRO A 1 201 ? 1.565 -3.731 5.527 1.00 86.44 201 PRO A N 1
ATOM 1603 C CA . PRO A 1 201 ? 2.225 -2.452 5.774 1.00 86.44 201 PRO A CA 1
ATOM 1604 C C . PRO A 1 201 ? 3.699 -2.446 5.361 1.00 86.44 201 PRO A C 1
ATOM 1606 O O . PRO A 1 201 ? 4.191 -1.440 4.873 1.00 86.44 201 PRO A O 1
ATOM 1609 N N . ALA A 1 202 ? 4.393 -3.583 5.473 1.00 89.25 202 ALA A N 1
ATOM 1610 C CA . ALA A 1 202 ? 5.789 -3.711 5.065 1.00 89.25 202 ALA A CA 1
ATOM 1611 C C . ALA A 1 202 ? 6.014 -3.448 3.565 1.00 89.25 202 ALA A C 1
ATOM 1613 O O . ALA A 1 202 ? 6.987 -2.786 3.205 1.00 89.25 202 ALA A O 1
ATOM 1614 N N . PHE A 1 203 ? 5.125 -3.933 2.690 1.00 91.06 203 PHE A N 1
ATOM 1615 C CA . PHE A 1 203 ? 5.230 -3.669 1.253 1.00 91.06 203 PHE A CA 1
ATOM 1616 C C . PHE A 1 203 ? 4.902 -2.211 0.933 1.00 91.06 203 PHE A C 1
ATOM 1618 O O . PHE A 1 203 ? 5.635 -1.567 0.189 1.00 91.06 203 PHE A O 1
ATOM 1625 N N . GLN A 1 204 ? 3.856 -1.669 1.559 1.00 87.88 204 GLN A N 1
ATOM 1626 C CA . GLN A 1 204 ? 3.479 -0.262 1.413 1.00 87.88 204 GLN A CA 1
ATOM 1627 C C . GLN A 1 204 ? 4.607 0.676 1.872 1.00 87.88 204 GLN A C 1
ATOM 1629 O O . GLN A 1 204 ? 4.946 1.631 1.177 1.00 87.88 204 GLN A O 1
ATOM 1634 N N . SER A 1 205 ? 5.269 0.364 2.991 1.00 85.31 205 SER A N 1
ATOM 1635 C CA . SER A 1 205 ? 6.457 1.090 3.452 1.00 85.31 205 SER A CA 1
ATOM 1636 C C . SER A 1 205 ? 7.648 0.935 2.506 1.00 85.31 205 SER A C 1
ATOM 1638 O O . SER A 1 205 ? 8.387 1.896 2.310 1.00 85.31 205 SER A O 1
ATOM 1640 N N . PHE A 1 206 ? 7.842 -0.242 1.899 1.00 92.62 206 PHE A N 1
ATOM 1641 C CA . PHE A 1 206 ? 8.886 -0.443 0.894 1.00 92.62 206 PHE A CA 1
ATOM 1642 C C . PHE A 1 206 ? 8.660 0.446 -0.334 1.00 92.62 206 PHE A C 1
ATOM 1644 O O . PHE A 1 206 ? 9.573 1.173 -0.716 1.00 92.62 206 PHE A O 1
ATOM 1651 N N . ILE A 1 207 ? 7.449 0.451 -0.902 1.00 92.19 207 ILE A N 1
ATOM 1652 C CA . ILE A 1 207 ? 7.105 1.322 -2.034 1.00 92.19 207 ILE A CA 1
ATOM 1653 C C . ILE A 1 207 ? 7.241 2.797 -1.651 1.00 92.19 207 ILE A C 1
ATOM 1655 O O . ILE A 1 207 ? 7.893 3.549 -2.370 1.00 92.19 207 ILE A O 1
ATOM 1659 N N . GLY A 1 208 ? 6.723 3.206 -0.489 1.00 85.50 208 GLY A N 1
ATOM 1660 C CA . GLY A 1 208 ? 6.905 4.571 0.012 1.00 85.50 208 GLY A CA 1
ATOM 1661 C C . GLY A 1 208 ? 8.385 4.965 0.121 1.00 85.50 208 GLY A C 1
ATOM 1662 O O . GLY A 1 208 ? 8.764 6.070 -0.264 1.00 85.50 208 GLY A O 1
ATOM 1663 N N . GLY A 1 209 ? 9.245 4.040 0.558 1.00 87.50 209 GLY A N 1
ATOM 1664 C CA . GLY A 1 209 ? 10.696 4.225 0.584 1.00 87.50 209 GLY A CA 1
ATOM 1665 C C . GLY A 1 209 ? 11.325 4.347 -0.807 1.00 87.50 209 GLY A C 1
ATOM 1666 O O . GLY A 1 209 ? 12.215 5.173 -0.997 1.00 87.50 209 GLY A O 1
ATOM 1667 N N . VAL A 1 210 ? 10.851 3.577 -1.791 1.00 89.56 210 VAL A N 1
ATOM 1668 C CA . VAL A 1 210 ? 11.283 3.683 -3.196 1.00 89.56 210 VAL A CA 1
ATOM 1669 C C . VAL A 1 210 ? 10.910 5.049 -3.779 1.00 89.56 210 VAL A C 1
ATOM 1671 O O . VAL A 1 210 ? 11.752 5.671 -4.425 1.00 89.56 210 VAL A O 1
ATOM 1674 N N . ILE A 1 211 ? 9.706 5.557 -3.495 1.00 86.81 211 ILE A N 1
ATOM 1675 C CA . ILE A 1 211 ? 9.262 6.891 -3.931 1.00 86.81 211 ILE A CA 1
ATOM 1676 C C . ILE A 1 211 ? 10.125 7.984 -3.291 1.00 86.81 211 ILE A C 1
ATOM 1678 O O . ILE A 1 211 ? 10.627 8.863 -3.993 1.00 86.81 211 ILE A O 1
ATOM 1682 N N . ALA A 1 212 ? 10.361 7.908 -1.977 1.00 83.62 212 ALA A N 1
ATOM 1683 C CA . ALA A 1 212 ? 11.224 8.858 -1.275 1.00 83.62 212 ALA A CA 1
ATOM 1684 C C . ALA A 1 212 ? 12.667 8.832 -1.812 1.00 83.62 212 ALA A C 1
ATOM 1686 O O . ALA A 1 212 ? 13.279 9.877 -2.026 1.00 83.62 212 ALA A O 1
ATOM 1687 N N . PHE A 1 213 ? 13.205 7.642 -2.089 1.00 90.06 213 PHE A N 1
ATOM 1688 C CA . PHE A 1 213 ? 14.528 7.490 -2.688 1.00 90.06 213 PHE A CA 1
ATOM 1689 C C . PHE A 1 213 ? 14.591 8.065 -4.107 1.00 90.06 213 PHE A C 1
ATOM 1691 O O . PHE A 1 213 ? 15.552 8.756 -4.436 1.00 90.06 213 PHE A O 1
ATOM 1698 N N . ASN A 1 214 ? 13.558 7.848 -4.926 1.00 88.19 214 ASN A N 1
ATOM 1699 C CA . ASN A 1 214 ? 13.448 8.459 -6.249 1.00 88.19 214 ASN A CA 1
ATOM 1700 C C . ASN A 1 214 ? 13.448 9.994 -6.156 1.00 88.19 214 ASN A C 1
ATOM 1702 O O . ASN A 1 214 ? 14.174 10.653 -6.895 1.00 88.19 214 ASN A O 1
ATOM 1706 N N . ALA A 1 215 ? 12.698 10.563 -5.204 1.00 83.44 215 ALA A N 1
ATOM 1707 C CA . ALA A 1 215 ? 12.683 12.004 -4.950 1.00 83.44 215 ALA A CA 1
ATOM 1708 C C . ALA A 1 215 ? 14.083 12.557 -4.647 1.00 83.44 215 ALA A C 1
ATOM 1710 O O . ALA A 1 215 ? 14.492 13.552 -5.245 1.00 83.44 215 ALA A O 1
ATOM 1711 N N . LEU A 1 216 ? 14.840 11.874 -3.785 1.00 87.00 216 LEU A N 1
ATOM 1712 C CA . LEU A 1 216 ? 16.222 12.246 -3.471 1.00 87.00 216 LEU A CA 1
ATOM 1713 C C . LEU A 1 216 ? 17.149 12.152 -4.687 1.00 87.00 216 LEU A C 1
ATOM 1715 O O . LEU A 1 216 ? 17.982 13.032 -4.907 1.00 87.00 216 LEU A O 1
ATOM 1719 N N . LEU A 1 217 ? 16.998 11.096 -5.488 1.00 88.69 217 LEU A N 1
ATOM 1720 C CA . LEU A 1 217 ? 17.792 10.903 -6.699 1.00 88.69 217 LEU A CA 1
ATOM 1721 C C . LEU A 1 217 ? 17.587 12.021 -7.714 1.00 88.69 217 LEU A C 1
ATOM 1723 O O . LEU A 1 217 ? 18.553 12.420 -8.349 1.00 88.69 217 LEU A O 1
ATOM 1727 N N . MET A 1 218 ? 16.379 12.566 -7.834 1.00 85.25 218 MET A N 1
ATOM 1728 C CA . MET A 1 218 ? 16.119 13.694 -8.733 1.00 85.25 218 MET A CA 1
ATOM 1729 C C . MET A 1 218 ? 16.778 14.991 -8.270 1.00 85.25 218 MET A C 1
ATOM 1731 O O . MET A 1 218 ? 17.211 15.790 -9.105 1.00 85.25 218 MET A O 1
ATOM 1735 N N . GLY A 1 219 ? 16.905 15.193 -6.955 1.00 85.69 219 GLY A N 1
ATOM 1736 C CA . GLY A 1 219 ? 17.738 16.265 -6.418 1.00 85.69 219 GLY A CA 1
ATOM 1737 C C . GLY A 1 219 ? 19.202 16.073 -6.815 1.00 85.69 219 GLY A C 1
ATOM 1738 O O . GLY A 1 219 ? 19.793 16.958 -7.425 1.00 85.69 219 GLY A O 1
ATOM 1739 N N . PHE A 1 220 ? 19.749 14.874 -6.592 1.00 91.50 220 PHE A N 1
ATOM 1740 C CA . PHE A 1 220 ? 21.135 14.567 -6.964 1.00 91.50 220 PHE A CA 1
ATOM 1741 C C . PHE A 1 220 ? 21.405 14.616 -8.468 1.00 91.50 220 PHE A C 1
ATOM 1743 O O . PHE A 1 220 ? 22.484 15.036 -8.868 1.00 91.50 220 PHE A O 1
ATOM 1750 N N . GLU A 1 221 ? 20.455 14.198 -9.302 1.00 88.56 221 GLU A N 1
ATOM 1751 C CA . GLU A 1 221 ? 20.554 14.314 -10.757 1.00 88.56 221 GLU A CA 1
ATOM 1752 C C . GLU A 1 221 ? 20.644 15.780 -11.184 1.00 88.56 221 GLU A C 1
ATOM 1754 O O . GLU A 1 221 ? 21.384 16.111 -12.108 1.00 88.56 221 GLU A O 1
ATOM 1759 N N . THR A 1 222 ? 19.904 16.655 -10.497 1.00 83.25 222 THR A N 1
ATOM 1760 C CA . THR A 1 222 ? 19.924 18.095 -10.767 1.00 83.25 222 THR A CA 1
ATOM 1761 C C . THR A 1 222 ? 21.278 18.701 -10.387 1.00 83.25 222 THR A C 1
ATOM 1763 O O . THR A 1 222 ? 21.802 19.507 -11.147 1.00 83.25 222 THR A O 1
ATOM 1766 N N . ASP A 1 223 ? 21.876 18.267 -9.276 1.00 88.94 223 ASP A N 1
ATOM 1767 C CA . ASP A 1 223 ? 23.154 18.809 -8.795 1.00 88.94 223 ASP A CA 1
ATOM 1768 C C . ASP A 1 223 ? 24.392 18.164 -9.471 1.00 88.94 223 ASP A C 1
ATOM 1770 O O . ASP A 1 223 ? 25.466 18.770 -9.521 1.00 88.94 223 ASP A O 1
ATOM 1774 N N . TYR A 1 224 ? 24.291 16.929 -9.987 1.00 91.75 224 TYR A N 1
ATOM 1775 C CA . TYR A 1 224 ? 25.430 16.176 -10.531 1.00 91.75 224 TYR A CA 1
ATOM 1776 C C . TYR A 1 224 ? 25.108 15.421 -11.828 1.00 91.75 224 TYR A C 1
ATOM 1778 O O . TYR A 1 224 ? 24.323 14.476 -11.846 1.00 91.75 224 TYR A O 1
ATOM 1786 N N . GLU A 1 225 ? 25.816 15.739 -12.915 1.00 91.44 225 GLU A N 1
ATOM 1787 C CA . GLU A 1 225 ? 25.682 15.037 -14.196 1.00 91.44 225 GLU A CA 1
ATOM 1788 C C . GLU A 1 225 ? 26.420 13.682 -14.190 1.00 91.44 225 GLU A C 1
ATOM 1790 O O . GLU A 1 225 ? 27.643 13.607 -14.335 1.00 91.44 225 GLU A O 1
ATOM 1795 N N . TRP A 1 226 ? 25.680 12.573 -14.079 1.00 94.62 226 TRP A N 1
ATOM 1796 C CA . TRP A 1 226 ? 26.232 11.217 -14.162 1.00 94.62 226 TRP A CA 1
ATOM 1797 C C . TRP A 1 226 ? 25.521 10.371 -15.218 1.00 94.62 226 TRP A C 1
ATOM 1799 O O . TRP A 1 226 ? 24.308 10.197 -15.206 1.00 94.62 226 TRP A O 1
ATOM 1809 N N . GLY A 1 227 ? 26.285 9.742 -16.116 1.00 91.25 227 GLY A N 1
ATOM 1810 C CA . GLY A 1 227 ? 25.713 8.899 -17.177 1.00 91.25 227 GLY A CA 1
ATOM 1811 C C . GLY A 1 227 ? 24.960 7.653 -16.683 1.00 91.25 227 GLY A C 1
ATOM 1812 O O . GLY A 1 227 ? 24.256 7.021 -17.466 1.00 91.25 227 GLY A O 1
ATOM 1813 N N . GLY A 1 228 ? 25.104 7.281 -15.407 1.00 91.06 228 GLY A N 1
ATOM 1814 C CA . GLY A 1 228 ? 24.402 6.143 -14.813 1.00 91.06 228 GLY A CA 1
ATOM 1815 C C . GLY A 1 228 ? 22.982 6.441 -14.325 1.00 91.06 228 GLY A C 1
ATOM 1816 O O . GLY A 1 228 ? 22.269 5.486 -14.015 1.00 91.06 228 GLY A O 1
ATOM 1817 N N . TRP A 1 229 ? 22.539 7.707 -14.300 1.00 92.06 229 TRP A N 1
ATOM 1818 C CA . TRP A 1 229 ? 21.189 8.065 -13.839 1.00 92.06 229 TRP A CA 1
ATOM 1819 C C . TRP A 1 229 ? 20.095 7.328 -14.607 1.00 92.06 229 TRP A C 1
ATOM 1821 O O . TRP A 1 229 ? 19.228 6.719 -13.990 1.00 92.06 229 TRP A O 1
ATOM 1831 N N . ALA A 1 230 ? 20.231 7.228 -15.931 1.00 84.44 230 ALA A N 1
ATOM 1832 C CA . ALA A 1 230 ? 19.286 6.497 -16.773 1.00 84.44 230 ALA A CA 1
ATOM 1833 C C . ALA A 1 230 ? 19.146 5.011 -16.386 1.00 84.44 230 ALA A C 1
ATOM 1835 O O . ALA A 1 230 ? 18.089 4.415 -16.573 1.00 84.44 230 ALA A O 1
ATOM 1836 N N . VAL A 1 231 ? 20.199 4.371 -15.860 1.00 88.50 231 VAL A N 1
ATOM 1837 C CA . VAL A 1 231 ? 20.121 2.969 -15.411 1.00 88.50 231 VAL A CA 1
ATOM 1838 C C . VAL A 1 231 ? 19.322 2.870 -14.114 1.00 88.50 231 VAL A C 1
ATOM 1840 O O . VAL A 1 231 ? 18.490 1.973 -13.979 1.00 88.50 231 VAL A O 1
ATOM 1843 N N . ILE A 1 232 ? 19.556 3.794 -13.179 1.00 91.50 232 ILE A N 1
ATOM 1844 C CA . ILE A 1 232 ? 18.826 3.852 -11.908 1.00 91.50 232 ILE A CA 1
ATOM 1845 C C . ILE A 1 232 ? 17.351 4.183 -12.151 1.00 91.50 232 ILE A C 1
ATOM 1847 O O . ILE A 1 232 ? 16.482 3.505 -11.611 1.00 91.50 232 ILE A O 1
ATOM 1851 N N . GLU A 1 233 ? 17.064 5.163 -13.002 1.00 88.44 233 GLU A N 1
ATOM 1852 C CA . GLU A 1 233 ? 15.704 5.573 -13.349 1.00 88.44 233 GLU A CA 1
ATOM 1853 C C . GLU A 1 233 ? 14.907 4.416 -13.970 1.00 88.44 233 GLU A C 1
ATOM 1855 O O . GLU A 1 233 ? 13.816 4.089 -13.507 1.00 88.44 233 GLU A O 1
ATOM 1860 N N . ASN A 1 234 ? 15.488 3.709 -14.947 1.00 86.25 234 ASN A N 1
ATOM 1861 C CA . ASN A 1 234 ? 14.851 2.531 -15.544 1.00 86.25 234 ASN A CA 1
ATOM 1862 C C . ASN A 1 234 ? 14.603 1.416 -14.516 1.00 86.25 234 ASN A C 1
ATOM 1864 O O . ASN A 1 234 ? 13.591 0.718 -14.590 1.00 86.25 234 ASN A O 1
ATOM 1868 N N . PHE A 1 235 ? 15.512 1.237 -13.554 1.00 91.44 235 PHE A N 1
ATOM 1869 C CA . PHE A 1 235 ? 15.331 0.273 -12.472 1.00 91.44 235 PHE A CA 1
ATOM 1870 C C . PHE A 1 235 ? 14.158 0.651 -11.553 1.00 91.44 235 PHE A C 1
ATOM 1872 O O . PHE A 1 235 ? 13.338 -0.210 -11.238 1.00 91.44 235 PHE A O 1
ATOM 1879 N N . LEU A 1 236 ? 14.027 1.927 -11.177 1.00 90.75 236 LEU A N 1
ATOM 1880 C CA . LEU A 1 236 ? 12.896 2.420 -10.381 1.00 90.75 236 LEU A CA 1
ATOM 1881 C C . LEU A 1 236 ? 11.576 2.315 -11.149 1.00 90.75 236 LEU A C 1
ATOM 1883 O O . LEU A 1 236 ? 10.586 1.835 -10.599 1.00 90.75 236 LEU A O 1
ATOM 1887 N N . LEU A 1 237 ? 11.578 2.642 -12.444 1.00 88.38 237 LEU A N 1
ATOM 1888 C CA . LEU A 1 237 ? 10.421 2.450 -13.318 1.00 88.38 237 LEU A CA 1
ATOM 1889 C C . LEU A 1 237 ? 9.982 0.980 -13.360 1.00 88.38 237 LEU A C 1
ATOM 1891 O O . LEU A 1 237 ? 8.787 0.697 -13.317 1.00 88.38 237 LEU A O 1
ATOM 1895 N N . CYS A 1 238 ? 10.922 0.030 -13.383 1.00 88.69 238 CYS A N 1
ATOM 1896 C CA . CYS A 1 238 ? 10.589 -1.396 -13.319 1.00 88.69 238 CYS A CA 1
ATOM 1897 C C . CYS A 1 238 ? 9.896 -1.772 -12.003 1.00 88.69 238 CYS A C 1
ATOM 1899 O O . CYS A 1 238 ? 8.982 -2.596 -12.023 1.00 88.69 238 CYS A O 1
ATOM 1901 N N . ILE A 1 239 ? 10.299 -1.170 -10.879 1.00 93.12 239 ILE A N 1
ATOM 1902 C CA . ILE A 1 239 ? 9.641 -1.380 -9.583 1.00 93.12 239 ILE A CA 1
ATOM 1903 C C . ILE A 1 239 ? 8.208 -0.829 -9.612 1.00 93.12 239 ILE A C 1
ATOM 1905 O O . ILE A 1 239 ? 7.297 -1.548 -9.208 1.00 93.12 239 ILE A O 1
ATOM 1909 N N . TYR A 1 240 ? 7.984 0.375 -10.151 1.00 92.94 240 TYR A N 1
ATOM 1910 C CA . TYR A 1 240 ? 6.636 0.953 -10.258 1.00 92.94 240 TYR A CA 1
ATOM 1911 C C . TYR A 1 240 ? 5.726 0.170 -11.207 1.00 92.94 240 TYR A C 1
ATOM 1913 O O . TYR A 1 240 ? 4.573 -0.100 -10.882 1.00 92.94 240 TYR A O 1
ATOM 1921 N N . VAL A 1 241 ? 6.239 -0.265 -12.364 1.00 90.38 241 VAL A N 1
ATOM 1922 C CA . VAL A 1 241 ? 5.488 -1.137 -13.282 1.00 90.38 241 VAL A CA 1
ATOM 1923 C C . VAL A 1 241 ? 5.106 -2.436 -12.580 1.00 90.38 241 VAL A C 1
ATOM 1925 O O . VAL A 1 241 ? 3.968 -2.888 -12.693 1.00 90.38 241 VAL A O 1
ATOM 1928 N N . PHE A 1 242 ? 6.046 -3.041 -11.851 1.00 92.50 242 PHE A N 1
ATOM 1929 C CA . PHE A 1 242 ? 5.794 -4.269 -11.107 1.00 92.50 242 PHE A CA 1
ATOM 1930 C C . PHE A 1 242 ? 4.700 -4.074 -10.053 1.00 92.50 242 PHE A C 1
ATOM 1932 O O . PHE A 1 242 ? 3.742 -4.844 -10.024 1.00 92.50 242 PHE A O 1
ATOM 1939 N N . GLU A 1 243 ? 4.811 -3.037 -9.228 1.00 94.69 243 GLU A N 1
ATOM 1940 C CA . GLU A 1 243 ? 3.813 -2.700 -8.218 1.00 94.69 243 GLU A CA 1
ATOM 1941 C C . GLU A 1 243 ? 2.425 -2.471 -8.835 1.00 94.69 243 GLU A C 1
ATOM 1943 O O . GLU A 1 243 ? 1.450 -3.086 -8.398 1.00 94.69 243 GLU A O 1
ATOM 1948 N N . LEU A 1 244 ? 2.338 -1.639 -9.877 1.00 93.19 244 LEU A N 1
ATOM 1949 C CA . LEU A 1 244 ? 1.085 -1.315 -10.552 1.00 93.19 244 LEU A CA 1
ATOM 1950 C C . LEU A 1 244 ? 0.421 -2.566 -11.134 1.00 93.19 244 LEU A C 1
ATOM 1952 O O . LEU A 1 244 ? -0.780 -2.769 -10.961 1.00 93.19 244 LEU A O 1
ATOM 1956 N N . VAL A 1 245 ? 1.192 -3.434 -11.795 1.00 90.75 245 VAL A N 1
ATOM 1957 C CA . VAL A 1 245 ? 0.683 -4.699 -12.349 1.00 90.75 245 VAL A CA 1
ATOM 1958 C C . VAL A 1 245 ? 0.141 -5.594 -11.239 1.00 90.75 245 VAL A C 1
ATOM 1960 O O . VAL A 1 245 ? -0.923 -6.194 -11.390 1.00 90.75 245 VAL A O 1
ATOM 1963 N N . VAL A 1 246 ? 0.855 -5.674 -10.120 1.00 92.88 246 VAL A N 1
ATOM 1964 C CA . VAL A 1 246 ? 0.469 -6.479 -8.965 1.00 92.88 246 VAL A CA 1
ATOM 1965 C C . VAL A 1 246 ? -0.814 -5.932 -8.314 1.00 92.88 246 VAL A C 1
ATOM 1967 O O . VAL A 1 246 ? -1.747 -6.704 -8.083 1.00 92.88 246 VAL A O 1
ATOM 1970 N N . ARG A 1 247 ? -0.936 -4.614 -8.115 1.00 92.38 247 ARG A N 1
ATOM 1971 C CA . ARG A 1 247 ? -2.168 -3.976 -7.607 1.00 92.38 247 ARG A CA 1
ATOM 1972 C C . ARG A 1 247 ? -3.350 -4.142 -8.556 1.00 92.38 247 ARG A C 1
ATOM 1974 O O . ARG A 1 247 ? -4.419 -4.571 -8.127 1.00 92.38 247 ARG A O 1
ATOM 1981 N N . MET A 1 248 ? -3.152 -3.861 -9.845 1.00 92.81 248 MET A N 1
ATOM 1982 C CA . MET A 1 248 ? -4.187 -4.009 -10.874 1.00 92.81 248 MET A CA 1
ATOM 1983 C C . MET A 1 248 ? -4.683 -5.451 -10.946 1.00 92.81 248 MET A C 1
ATOM 1985 O O . MET A 1 248 ? -5.876 -5.696 -11.091 1.00 92.81 248 MET A O 1
ATOM 1989 N N . LYS A 1 249 ? -3.781 -6.425 -10.792 1.00 91.31 249 LYS A N 1
ATOM 1990 C CA . LYS A 1 249 ? -4.162 -7.830 -10.748 1.00 91.31 249 LYS A CA 1
ATOM 1991 C C . LYS A 1 249 ? -4.984 -8.157 -9.499 1.00 91.31 249 LYS A C 1
ATOM 1993 O O . LYS A 1 249 ? -6.003 -8.831 -9.614 1.00 91.31 249 LYS A O 1
ATOM 1998 N N . ARG A 1 250 ? -4.531 -7.724 -8.321 1.00 92.88 250 ARG A N 1
ATOM 1999 C CA . ARG A 1 250 ? -5.208 -8.001 -7.049 1.00 92.88 250 ARG A CA 1
ATOM 2000 C C . ARG A 1 250 ? -6.628 -7.432 -7.030 1.00 92.88 250 ARG A C 1
ATOM 2002 O O . ARG A 1 250 ? -7.553 -8.140 -6.653 1.00 92.88 250 ARG A O 1
ATOM 2009 N N . LEU A 1 251 ? -6.776 -6.167 -7.418 1.00 92.06 251 LEU A N 1
ATOM 2010 C CA . LEU A 1 251 ? -8.058 -5.461 -7.413 1.00 92.06 251 LEU A CA 1
ATOM 2011 C C . LEU A 1 251 ? -8.927 -5.825 -8.629 1.00 92.06 251 LEU A C 1
ATOM 2013 O O . LEU A 1 251 ? -10.140 -5.652 -8.606 1.00 92.06 251 LEU A O 1
ATOM 2017 N N . GLY A 1 252 ? -8.335 -6.349 -9.705 1.00 92.00 252 GLY A N 1
ATOM 2018 C CA . GLY A 1 252 ? -9.064 -6.744 -10.905 1.00 92.00 252 GLY A CA 1
ATOM 2019 C C . GLY A 1 252 ? -9.812 -5.564 -11.529 1.00 92.00 252 GLY A C 1
ATOM 2020 O O . GLY A 1 252 ? -9.228 -4.520 -11.813 1.00 92.00 252 GLY A O 1
ATOM 2021 N N . CYS A 1 253 ? -11.119 -5.723 -11.755 1.00 90.69 253 CYS A N 1
ATOM 2022 C CA . CYS A 1 253 ? -11.963 -4.637 -12.262 1.00 90.69 253 CYS A CA 1
ATOM 2023 C C . CYS A 1 253 ? -12.247 -3.557 -11.210 1.00 90.69 253 CYS A C 1
ATOM 2025 O O . CYS A 1 253 ? -12.521 -2.418 -11.591 1.00 90.69 253 CYS A O 1
ATOM 2027 N N . ASP A 1 254 ? -12.123 -3.877 -9.918 1.00 92.69 254 ASP A N 1
ATOM 2028 C CA . ASP A 1 254 ? -12.364 -2.916 -8.839 1.00 92.69 254 ASP A CA 1
ATOM 2029 C C . ASP A 1 254 ? -11.284 -1.831 -8.795 1.00 92.69 254 ASP A C 1
ATOM 2031 O O . ASP A 1 254 ? -11.546 -0.734 -8.310 1.00 92.69 254 ASP A O 1
ATOM 2035 N N . PHE A 1 255 ? -10.119 -2.081 -9.411 1.00 93.75 255 PHE A N 1
ATOM 2036 C CA . PHE A 1 255 ? -9.059 -1.086 -9.604 1.00 93.75 255 PHE A CA 1
ATOM 2037 C C . PHE A 1 255 ? -9.571 0.198 -10.280 1.00 93.75 255 PHE A C 1
ATOM 2039 O O . PHE A 1 255 ? -9.094 1.291 -9.983 1.00 93.75 255 PHE A O 1
ATOM 2046 N N . PHE A 1 256 ? -10.559 0.065 -11.173 1.00 94.88 256 PHE A N 1
ATOM 2047 C CA . PHE A 1 256 ? -11.179 1.170 -11.910 1.00 94.88 256 PHE A CA 1
ATOM 2048 C C . PHE A 1 256 ? -12.615 1.469 -11.457 1.00 94.88 256 PHE A C 1
ATOM 2050 O O . PHE A 1 256 ? -13.326 2.216 -12.132 1.00 94.88 256 PHE A O 1
ATOM 2057 N N . SER A 1 257 ? -13.075 0.883 -10.348 1.00 95.81 257 SER A N 1
ATOM 2058 C CA . SER A 1 257 ? -14.443 1.096 -9.881 1.00 95.81 257 SER A CA 1
ATOM 2059 C C . SER A 1 257 ? -14.603 2.489 -9.277 1.00 95.81 257 SER A C 1
ATOM 2061 O O . SER A 1 257 ? -13.819 2.898 -8.417 1.00 95.81 257 SER A O 1
ATOM 2063 N N . CYS A 1 258 ? -15.653 3.206 -9.692 1.00 95.38 258 CYS A N 1
ATOM 2064 C CA . CYS A 1 258 ? -15.999 4.523 -9.152 1.00 95.38 258 CYS A CA 1
ATOM 2065 C C . CYS A 1 258 ? -16.366 4.501 -7.665 1.00 95.38 258 CYS A C 1
ATOM 2067 O O . CYS A 1 258 ? -16.317 5.544 -7.022 1.00 95.38 258 CYS A O 1
ATOM 2069 N N . ASP A 1 259 ? -16.702 3.327 -7.134 1.00 94.69 259 ASP A N 1
ATOM 2070 C CA . ASP A 1 259 ? -17.031 3.148 -5.723 1.00 94.69 259 ASP A CA 1
ATOM 2071 C C . ASP A 1 259 ? -15.775 2.982 -4.851 1.00 94.69 259 ASP A C 1
ATOM 2073 O O . ASP A 1 259 ? -15.861 3.051 -3.624 1.00 94.69 259 ASP A O 1
ATOM 2077 N N . SER A 1 260 ? -14.601 2.773 -5.465 1.00 89.94 260 SER A N 1
ATOM 2078 C CA . SER A 1 260 ? -13.344 2.684 -4.726 1.00 89.94 260 SER A CA 1
ATOM 2079 C C . SER A 1 260 ? -12.876 4.087 -4.307 1.00 89.94 260 SER A C 1
ATOM 2081 O O . SER A 1 260 ? -12.733 4.969 -5.162 1.00 89.94 260 SER A O 1
ATOM 2083 N N . PRO A 1 261 ? -12.599 4.327 -3.011 1.00 89.12 261 PRO A N 1
ATOM 2084 C CA . PRO A 1 261 ? -12.050 5.609 -2.560 1.00 89.12 261 PRO A CA 1
ATOM 2085 C C . PRO A 1 261 ? -10.657 5.882 -3.154 1.00 89.12 261 PRO A C 1
ATOM 2087 O O . PRO A 1 261 ? -10.232 7.034 -3.229 1.00 89.12 261 PRO A O 1
ATOM 2090 N N . ASP A 1 262 ? -9.981 4.836 -3.639 1.00 90.44 262 ASP A N 1
ATOM 2091 C CA . ASP A 1 262 ? -8.626 4.886 -4.185 1.00 90.44 262 ASP A CA 1
ATOM 2092 C C . ASP A 1 262 ? -8.571 5.112 -5.704 1.00 90.44 262 ASP A C 1
ATOM 2094 O O . ASP A 1 262 ? -7.479 5.187 -6.266 1.00 90.44 262 ASP A O 1
ATOM 2098 N N . LEU A 1 263 ? -9.715 5.256 -6.391 1.00 91.06 263 LEU A N 1
ATOM 2099 C CA . LEU A 1 263 ? -9.771 5.401 -7.854 1.00 91.06 263 LEU A CA 1
ATOM 2100 C C . LEU A 1 263 ? -8.825 6.490 -8.375 1.00 91.06 263 LEU A C 1
ATOM 2102 O O . LEU A 1 263 ? -8.108 6.283 -9.354 1.00 91.06 263 LEU A O 1
ATOM 2106 N N . VAL A 1 264 ? -8.853 7.665 -7.739 1.00 89.81 264 VAL A N 1
ATOM 2107 C CA . VAL A 1 264 ? -8.060 8.827 -8.166 1.00 89.81 264 VAL A CA 1
ATOM 2108 C C . VAL A 1 264 ? -6.569 8.521 -8.056 1.00 89.81 264 VAL A C 1
ATOM 2110 O O . VAL A 1 264 ? -5.810 8.843 -8.968 1.00 89.81 264 VAL A O 1
ATOM 2113 N N . TRP A 1 265 ? -6.163 7.858 -6.975 1.00 88.06 265 TRP A N 1
ATOM 2114 C CA . TRP A 1 265 ? -4.773 7.494 -6.728 1.00 88.06 265 TRP A CA 1
ATOM 2115 C C . TRP A 1 265 ? -4.297 6.402 -7.688 1.00 88.06 265 TRP A C 1
ATOM 2117 O O . TRP A 1 265 ? -3.257 6.562 -8.318 1.00 88.06 265 TRP A O 1
ATOM 2127 N N . ASN A 1 266 ? -5.108 5.369 -7.906 1.00 90.69 266 ASN A N 1
ATOM 2128 C CA . ASN A 1 266 ? -4.834 4.293 -8.860 1.00 90.69 266 ASN A CA 1
ATOM 2129 C C . ASN A 1 266 ? -4.703 4.802 -10.305 1.00 90.69 266 ASN A C 1
ATOM 2131 O O . ASN A 1 266 ? -3.831 4.363 -11.059 1.00 90.69 266 ASN A O 1
ATOM 2135 N N . LEU A 1 267 ? -5.568 5.739 -10.708 1.00 90.50 267 LEU A N 1
ATOM 2136 C CA . LEU A 1 267 ? -5.503 6.365 -12.027 1.00 90.50 267 LEU A CA 1
ATOM 2137 C C . LEU A 1 267 ? -4.246 7.229 -12.177 1.00 90.50 267 LEU A C 1
ATOM 2139 O O . LEU A 1 267 ? -3.658 7.265 -13.258 1.00 90.50 267 LEU A O 1
ATOM 2143 N N . LEU A 1 268 ? -3.837 7.907 -11.103 1.00 86.38 268 LEU A N 1
ATOM 2144 C CA . LEU A 1 268 ? -2.618 8.706 -11.069 1.00 86.38 268 LEU A CA 1
ATOM 2145 C C . LEU A 1 268 ? -1.366 7.820 -11.181 1.00 86.38 268 LEU A C 1
ATOM 2147 O O . LEU A 1 268 ? -0.529 8.101 -12.035 1.00 86.38 268 LEU A O 1
ATOM 2151 N N . ASP A 1 269 ? -1.288 6.710 -10.439 1.00 89.81 269 ASP A N 1
ATOM 2152 C CA . ASP A 1 269 ? -0.206 5.715 -10.558 1.00 89.81 269 ASP A CA 1
ATOM 2153 C C . ASP A 1 269 ? -0.103 5.172 -11.987 1.00 89.81 269 ASP A C 1
ATOM 2155 O O . ASP A 1 269 ? 0.975 5.134 -12.586 1.00 89.81 269 ASP A O 1
ATOM 2159 N N . LEU A 1 270 ? -1.246 4.802 -12.576 1.00 91.88 270 LEU A N 1
ATOM 2160 C CA . LEU A 1 270 ? -1.309 4.342 -13.960 1.00 91.88 270 LEU A CA 1
ATOM 2161 C C . LEU A 1 270 ? -0.816 5.418 -14.933 1.00 91.88 270 LEU A C 1
ATOM 2163 O O . LEU A 1 270 ? -0.051 5.108 -15.847 1.00 91.88 270 LEU A O 1
ATOM 2167 N N . ALA A 1 271 ? -1.245 6.668 -14.752 1.00 88.31 271 ALA A N 1
ATOM 2168 C CA . ALA A 1 271 ? -0.841 7.773 -15.608 1.00 88.31 271 ALA A CA 1
ATOM 2169 C C . ALA A 1 271 ? 0.670 8.017 -15.537 1.00 88.31 271 ALA A C 1
ATOM 2171 O O . ALA A 1 271 ? 1.282 8.165 -16.592 1.00 88.31 271 ALA A O 1
ATOM 2172 N N . ILE A 1 272 ? 1.259 7.992 -14.335 1.00 86.38 272 ILE A N 1
ATOM 2173 C CA . ILE A 1 272 ? 2.703 8.157 -14.116 1.00 86.38 272 ILE A CA 1
ATOM 2174 C C . ILE A 1 272 ? 3.486 7.032 -14.788 1.00 86.38 272 ILE A C 1
ATOM 2176 O O . ILE A 1 272 ? 4.400 7.279 -15.570 1.00 86.38 272 ILE A O 1
ATOM 2180 N N . VAL A 1 273 ? 3.113 5.780 -14.534 1.00 90.19 273 VAL A N 1
ATOM 2181 C CA . VAL A 1 273 ? 3.848 4.637 -15.083 1.00 90.19 273 VAL A CA 1
ATOM 2182 C C . VAL A 1 273 ? 3.755 4.599 -16.611 1.00 90.19 273 VAL A C 1
ATOM 2184 O O . VAL A 1 273 ? 4.752 4.346 -17.293 1.00 90.19 273 VAL A O 1
ATOM 2187 N N . VAL A 1 274 ? 2.573 4.874 -17.174 1.00 87.69 274 VAL A N 1
ATOM 2188 C CA . VAL A 1 274 ? 2.367 4.879 -18.629 1.00 87.69 274 VAL A CA 1
ATOM 2189 C C . VAL A 1 274 ? 3.092 6.049 -19.290 1.00 87.69 274 VAL A C 1
ATOM 2191 O O . VAL A 1 274 ? 3.718 5.844 -20.332 1.00 87.69 274 VAL A O 1
ATOM 2194 N N . SER A 1 275 ? 3.042 7.256 -18.717 1.00 84.38 275 SER A N 1
ATOM 2195 C CA . SER A 1 275 ? 3.743 8.414 -19.280 1.00 84.38 275 SER A CA 1
ATOM 2196 C C . SER A 1 275 ? 5.256 8.189 -19.288 1.00 84.38 275 SER A C 1
ATOM 2198 O O . SER A 1 275 ? 5.870 8.349 -20.344 1.00 84.38 275 SER A O 1
ATOM 2200 N N . SER A 1 276 ? 5.842 7.708 -18.186 1.00 85.50 276 SER A N 1
ATOM 2201 C CA . SER A 1 276 ? 7.275 7.396 -18.101 1.00 85.50 276 SER A CA 1
ATOM 2202 C C . SER A 1 276 ? 7.692 6.291 -19.078 1.00 85.50 276 SER A C 1
ATOM 2204 O O . SER A 1 276 ? 8.700 6.421 -19.776 1.00 85.50 276 SER A O 1
ATOM 2206 N N . ALA A 1 277 ? 6.895 5.224 -19.217 1.00 85.00 277 ALA A N 1
ATOM 2207 C CA . ALA A 1 277 ? 7.188 4.144 -20.162 1.00 85.00 277 ALA A CA 1
ATOM 2208 C C . ALA A 1 277 ? 7.140 4.610 -21.630 1.00 85.00 277 ALA A C 1
ATOM 2210 O O . ALA A 1 277 ? 7.984 4.218 -22.448 1.00 85.00 277 ALA A O 1
ATOM 2211 N N . VAL A 1 278 ? 6.167 5.460 -21.977 1.00 84.62 278 VAL A N 1
ATOM 2212 C CA . VAL A 1 278 ? 6.049 6.034 -23.323 1.00 84.62 278 VAL A CA 1
ATOM 2213 C C . VAL A 1 278 ? 7.210 6.987 -23.604 1.00 84.62 278 VAL A C 1
ATOM 2215 O O . VAL A 1 278 ? 7.850 6.853 -24.648 1.00 84.62 278 VAL A O 1
ATOM 2218 N N . LEU A 1 279 ? 7.527 7.903 -22.684 1.00 79.88 279 LEU A N 1
ATOM 2219 C CA . LEU A 1 279 ? 8.628 8.860 -22.843 1.00 79.88 279 LEU A CA 1
ATOM 2220 C C . LEU A 1 279 ? 9.977 8.146 -23.017 1.00 79.88 279 LEU A C 1
ATOM 2222 O O . LEU A 1 279 ? 10.706 8.428 -23.977 1.00 79.88 279 LEU A O 1
ATOM 2226 N N . GLY A 1 280 ? 10.256 7.139 -22.182 1.00 79.44 280 GLY A N 1
ATOM 2227 C CA . GLY A 1 280 ? 11.468 6.322 -22.282 1.00 79.44 280 GLY A CA 1
ATOM 2228 C C . GLY A 1 280 ? 11.591 5.587 -23.621 1.00 79.44 280 GLY A C 1
ATOM 2229 O O . GLY A 1 280 ? 12.671 5.527 -24.211 1.00 79.44 280 GLY A O 1
ATOM 2230 N N . SER A 1 281 ? 10.472 5.096 -24.162 1.00 79.44 281 SER A N 1
ATOM 2231 C CA . SER A 1 281 ? 10.441 4.375 -25.443 1.00 79.44 281 SER A CA 1
ATOM 2232 C C . SER A 1 281 ? 10.579 5.295 -26.665 1.00 79.44 281 SER A C 1
ATOM 2234 O O . SER A 1 281 ? 11.144 4.897 -27.686 1.00 79.44 281 SER A O 1
ATOM 2236 N N . VAL A 1 282 ? 10.077 6.531 -26.588 1.00 78.75 282 VAL A N 1
ATOM 2237 C CA . VAL A 1 282 ? 10.083 7.490 -27.709 1.00 78.75 282 VAL A CA 1
ATOM 2238 C C . VAL A 1 282 ? 11.453 8.154 -27.893 1.00 78.75 282 VAL A C 1
ATOM 2240 O O . VAL A 1 282 ? 11.865 8.406 -29.030 1.00 78.75 282 VAL A O 1
ATOM 2243 N N . SER A 1 283 ? 12.201 8.385 -26.810 1.00 76.62 283 SER A N 1
ATOM 2244 C CA . SER A 1 283 ? 13.529 9.024 -26.835 1.00 76.62 283 SER A CA 1
ATOM 2245 C C . SER A 1 283 ? 14.537 8.397 -27.827 1.00 76.62 283 SER A C 1
ATOM 2247 O O . SER A 1 283 ? 15.098 9.129 -28.657 1.00 76.62 283 SER A O 1
ATOM 2249 N N . PRO A 1 284 ? 14.768 7.065 -27.850 1.00 76.50 284 PRO A N 1
ATOM 2250 C CA . PRO A 1 284 ? 15.696 6.455 -28.807 1.00 76.50 284 PRO A CA 1
ATOM 2251 C C . PRO A 1 284 ? 15.224 6.585 -30.264 1.00 76.50 284 PRO A C 1
ATOM 2253 O O . PRO A 1 284 ? 16.045 6.818 -31.155 1.00 76.50 284 PRO A O 1
ATOM 2256 N N . VAL A 1 285 ? 13.910 6.515 -30.510 1.00 75.69 285 VAL A N 1
ATOM 2257 C CA . VAL A 1 285 ? 13.319 6.665 -31.852 1.00 75.69 285 VAL A CA 1
ATOM 2258 C C . VAL A 1 285 ? 13.505 8.096 -32.368 1.00 75.69 285 VAL A C 1
ATOM 2260 O O . VAL A 1 285 ? 13.904 8.301 -33.519 1.00 75.69 285 VAL A O 1
ATOM 2263 N N . ALA A 1 286 ? 13.301 9.096 -31.507 1.00 74.25 286 ALA A N 1
ATOM 2264 C CA . ALA A 1 286 ? 13.486 10.504 -31.850 1.00 74.25 286 ALA A CA 1
ATOM 2265 C C . ALA A 1 286 ? 14.953 10.836 -32.189 1.00 74.25 286 ALA A C 1
ATOM 2267 O O . ALA A 1 286 ? 15.221 11.518 -33.185 1.00 74.25 286 ALA A O 1
ATOM 2268 N N . LYS A 1 287 ? 15.921 10.293 -31.432 1.00 73.69 287 LYS A N 1
ATOM 2269 C CA . LYS A 1 287 ? 17.365 10.478 -31.694 1.00 73.69 287 LYS A CA 1
ATOM 2270 C C . LYS A 1 287 ? 17.814 9.881 -33.032 1.00 73.69 287 LYS A C 1
ATOM 2272 O O . LYS A 1 287 ? 18.764 10.373 -33.643 1.00 73.69 287 LYS A O 1
ATOM 2277 N N . GLN A 1 288 ? 17.130 8.849 -33.525 1.00 76.19 288 GLN A N 1
ATOM 2278 C CA . GLN A 1 288 ? 17.462 8.228 -34.808 1.00 76.19 288 GLN A CA 1
ATOM 2279 C C . GLN A 1 288 ? 16.966 9.054 -36.011 1.00 76.19 288 GLN A C 1
ATOM 2281 O O . GLN A 1 288 ? 17.622 9.069 -37.056 1.00 76.19 288 GLN A O 1
ATOM 2286 N N . GLY A 1 289 ? 15.863 9.796 -35.859 1.00 69.12 289 GLY A N 1
ATOM 2287 C CA . GLY A 1 289 ? 15.299 10.654 -36.909 1.00 69.12 289 GLY A CA 1
ATOM 2288 C C . GLY A 1 289 ? 16.030 11.990 -37.111 1.00 69.12 289 GLY A C 1
ATOM 2289 O O . GLY A 1 289 ? 16.115 12.490 -38.235 1.00 69.12 289 GLY A O 1
ATOM 2290 N N . THR A 1 290 ? 16.609 12.567 -36.055 1.00 61.78 290 THR A N 1
ATOM 2291 C CA . THR A 1 290 ? 17.172 13.934 -36.082 1.00 61.78 290 THR A CA 1
ATOM 2292 C C . THR A 1 290 ? 18.603 14.036 -36.613 1.00 61.78 290 THR A C 1
ATOM 2294 O O . THR A 1 290 ? 19.039 15.135 -36.960 1.00 61.78 290 THR A O 1
ATOM 2297 N N . ARG A 1 291 ? 19.313 12.915 -36.828 1.00 62.22 291 ARG A N 1
ATOM 2298 C CA . ARG A 1 291 ? 20.666 12.902 -37.434 1.00 62.22 291 ARG A CA 1
ATOM 2299 C C . ARG A 1 291 ? 20.761 13.555 -38.825 1.00 62.22 291 ARG A C 1
ATOM 2301 O O . ARG A 1 291 ? 21.869 13.781 -39.300 1.00 62.22 291 ARG A O 1
ATOM 2308 N N . LYS A 1 292 ? 19.639 13.874 -39.485 1.00 64.62 292 LYS A N 1
ATOM 2309 C CA . LYS A 1 292 ? 19.613 14.542 -40.801 1.00 64.62 292 LYS A CA 1
ATOM 2310 C C . LYS A 1 292 ? 19.267 16.040 -40.779 1.00 64.62 292 LYS A C 1
ATOM 2312 O O . LYS A 1 292 ? 19.373 16.663 -41.830 1.00 64.62 292 LYS A O 1
ATOM 2317 N N . SER A 1 293 ? 18.900 16.645 -39.642 1.00 58.91 293 SER A N 1
ATOM 2318 C CA . SER A 1 293 ? 18.471 18.059 -39.595 1.00 58.91 293 SER A CA 1
ATOM 2319 C C . SER A 1 293 ? 19.148 18.838 -38.459 1.00 58.91 293 SER A C 1
ATOM 2321 O O . SER A 1 293 ? 18.628 18.969 -37.357 1.00 58.91 293 SER A O 1
ATOM 2323 N N . SER A 1 294 ? 20.347 19.362 -38.730 1.00 55.84 294 SER A N 1
ATOM 2324 C CA . SER A 1 294 ? 21.262 19.929 -37.722 1.00 55.84 294 SER A CA 1
ATOM 2325 C C . SER A 1 294 ? 20.929 21.352 -37.229 1.00 55.84 294 SER A C 1
ATOM 2327 O O . SER A 1 294 ? 21.742 21.926 -36.511 1.00 55.84 294 SER A O 1
ATOM 2329 N N . LYS A 1 295 ? 19.797 21.967 -37.604 1.00 60.53 295 LYS A N 1
ATOM 2330 C CA . LYS A 1 295 ? 19.514 23.382 -37.258 1.00 60.53 295 LYS A CA 1
ATOM 2331 C C . LYS A 1 295 ? 18.243 23.643 -36.440 1.00 60.53 295 LYS A C 1
ATOM 2333 O O . LYS A 1 295 ? 18.030 24.781 -36.056 1.00 60.53 295 LYS A O 1
ATOM 2338 N N . ALA A 1 296 ? 17.440 22.624 -36.126 1.00 55.34 296 ALA A N 1
ATOM 2339 C CA . ALA A 1 296 ? 16.192 22.791 -35.358 1.00 55.34 296 ALA A CA 1
ATOM 2340 C C . ALA A 1 296 ? 16.146 21.979 -34.044 1.00 55.34 296 ALA A C 1
ATOM 2342 O O . ALA A 1 296 ? 15.094 21.850 -33.431 1.00 55.34 296 ALA A O 1
ATOM 2343 N N . ALA A 1 297 ? 17.271 21.399 -33.611 1.00 53.81 297 ALA A N 1
ATOM 2344 C CA . ALA A 1 297 ? 17.292 20.363 -32.573 1.00 53.81 297 ALA A CA 1
ATOM 2345 C C . ALA A 1 297 ? 17.350 20.866 -31.112 1.00 53.81 297 ALA A C 1
ATOM 2347 O O . ALA A 1 297 ? 17.342 20.035 -30.213 1.00 53.81 297 ALA A O 1
ATOM 2348 N N . HIS A 1 298 ? 17.406 22.178 -30.848 1.00 55.84 298 HIS A N 1
ATOM 2349 C CA . HIS A 1 298 ? 17.515 22.687 -29.467 1.00 55.84 298 HIS A CA 1
ATOM 2350 C C . HIS A 1 298 ? 16.175 22.786 -28.711 1.00 55.84 298 HIS A C 1
ATOM 2352 O O . HIS A 1 298 ? 16.183 22.755 -27.490 1.00 55.84 298 HIS A O 1
ATOM 2358 N N . GLY A 1 299 ? 15.023 22.827 -29.395 1.00 52.97 299 GLY A N 1
ATOM 2359 C CA . GLY A 1 299 ? 13.725 23.051 -28.731 1.00 52.97 299 GLY A CA 1
ATOM 2360 C C . GLY A 1 299 ? 13.002 21.806 -28.193 1.00 52.97 299 GLY A C 1
ATOM 2361 O O . GLY A 1 299 ? 12.059 21.941 -27.426 1.00 52.97 299 GLY A O 1
ATOM 2362 N N . VAL A 1 300 ? 13.397 20.586 -28.583 1.00 55.09 300 VAL A N 1
ATOM 2363 C CA . VAL A 1 300 ? 12.606 19.365 -28.285 1.00 55.09 300 VAL A CA 1
ATOM 2364 C C . VAL A 1 300 ? 12.984 18.705 -26.951 1.00 55.09 300 VAL A C 1
ATOM 2366 O O . VAL A 1 300 ? 12.182 17.965 -26.394 1.00 55.09 300 VAL A O 1
ATOM 2369 N N . ASN A 1 301 ? 14.161 18.995 -26.388 1.00 55.25 301 ASN A N 1
ATOM 2370 C CA . ASN A 1 301 ? 14.584 18.380 -25.121 1.00 55.25 301 ASN A CA 1
ATOM 2371 C C . ASN A 1 301 ? 13.955 19.037 -23.878 1.00 55.25 301 ASN A C 1
ATOM 2373 O O . ASN A 1 301 ? 13.878 18.389 -22.839 1.00 55.25 301 ASN A O 1
ATOM 2377 N N . VAL A 1 302 ? 13.475 20.283 -23.980 1.00 54.94 302 VAL A N 1
ATOM 2378 C CA . VAL A 1 302 ? 12.954 21.046 -22.828 1.00 54.94 302 VAL A CA 1
ATOM 2379 C C . VAL A 1 302 ? 11.610 20.488 -22.336 1.00 54.94 302 VAL A C 1
ATOM 2381 O O . VAL A 1 302 ? 11.420 20.315 -21.137 1.00 54.94 302 VAL A O 1
ATOM 2384 N N . GLY A 1 303 ? 10.717 20.084 -23.248 1.00 55.81 303 GLY A N 1
ATOM 2385 C CA . GLY A 1 303 ? 9.386 19.578 -22.881 1.00 55.81 303 GLY A CA 1
ATOM 2386 C C . GLY A 1 303 ? 9.368 18.203 -22.194 1.00 55.81 303 GLY A C 1
ATOM 2387 O O . GLY A 1 303 ? 8.394 17.880 -21.522 1.00 55.81 303 GLY A O 1
ATOM 2388 N N . SER A 1 304 ? 10.428 17.393 -22.332 1.00 60.38 304 SER A N 1
ATOM 2389 C CA . SER A 1 304 ? 10.546 16.117 -21.600 1.00 60.38 304 SER A CA 1
ATOM 2390 C C . SER A 1 304 ? 10.846 16.369 -20.124 1.00 60.38 304 SER A C 1
ATOM 2392 O O . SER A 1 304 ? 10.169 15.829 -19.260 1.00 60.38 304 SER A O 1
ATOM 2394 N N . ALA A 1 305 ? 11.799 17.263 -19.841 1.00 57.69 305 ALA A N 1
ATOM 2395 C CA . ALA A 1 305 ? 12.215 17.573 -18.477 1.00 57.69 305 ALA A CA 1
ATOM 2396 C C . ALA A 1 305 ? 11.099 18.240 -17.649 1.00 57.69 305 ALA A C 1
ATOM 2398 O O . ALA A 1 305 ? 10.996 17.994 -16.448 1.00 57.69 305 ALA A O 1
ATOM 2399 N N . GLU A 1 306 ? 10.243 19.053 -18.282 1.00 60.62 306 GLU A N 1
ATOM 2400 C CA . GLU A 1 306 ? 9.074 19.658 -17.625 1.00 60.62 306 GLU A CA 1
ATOM 2401 C C . GLU A 1 306 ? 7.992 18.629 -17.276 1.00 60.62 306 GLU A C 1
ATOM 2403 O O . GLU A 1 306 ? 7.422 18.682 -16.185 1.00 60.62 306 GLU A O 1
ATOM 2408 N N . ALA A 1 307 ? 7.718 17.677 -18.175 1.00 64.00 307 ALA A N 1
ATOM 2409 C CA . ALA A 1 307 ? 6.737 16.621 -17.932 1.00 64.00 307 ALA A CA 1
ATOM 2410 C C . ALA A 1 307 ? 7.183 15.693 -16.793 1.00 64.00 307 ALA A C 1
ATOM 2412 O O . ALA A 1 307 ? 6.377 15.372 -15.917 1.00 64.00 307 ALA A O 1
ATOM 2413 N N . ASP A 1 308 ? 8.470 15.337 -16.765 1.00 62.44 308 ASP A N 1
ATOM 2414 C CA . ASP A 1 308 ? 9.048 14.499 -15.715 1.00 62.44 308 ASP A CA 1
ATOM 2415 C C . ASP A 1 308 ? 9.015 15.226 -14.359 1.00 62.44 308 ASP A C 1
ATOM 2417 O O . ASP A 1 308 ? 8.553 14.667 -13.367 1.00 62.44 308 ASP A O 1
ATOM 2421 N N . ALA A 1 309 ? 9.373 16.517 -14.310 1.00 63.09 309 ALA A N 1
ATOM 2422 C CA . ALA A 1 309 ? 9.301 17.315 -13.080 1.00 63.09 309 ALA A CA 1
ATOM 2423 C C . ALA A 1 309 ? 7.859 17.491 -12.547 1.00 63.09 309 ALA A C 1
ATOM 2425 O O . ALA A 1 309 ? 7.627 17.473 -11.331 1.00 63.09 309 ALA A O 1
ATOM 2426 N N . LEU A 1 310 ? 6.870 17.632 -13.436 1.00 65.00 310 LEU A N 1
ATOM 2427 C CA . LEU A 1 310 ? 5.457 17.720 -13.054 1.00 65.00 310 LEU A CA 1
ATOM 2428 C C . LEU A 1 310 ? 4.933 16.392 -12.498 1.00 65.00 310 LEU A C 1
ATOM 2430 O O . LEU A 1 310 ? 4.309 16.386 -11.438 1.00 65.00 310 LEU A O 1
ATOM 2434 N N . LEU A 1 311 ? 5.216 15.269 -13.163 1.00 64.50 311 LEU A N 1
ATOM 2435 C CA . LEU A 1 311 ? 4.816 13.930 -12.704 1.00 64.50 311 LEU A CA 1
ATOM 2436 C C . LEU A 1 311 ? 5.389 13.601 -11.323 1.00 64.50 311 LEU A C 1
ATOM 2438 O O . LEU A 1 311 ? 4.724 13.002 -10.477 1.00 64.50 311 LEU A O 1
ATOM 2442 N N . VAL A 1 312 ? 6.604 14.067 -11.067 1.00 63.28 312 VAL A N 1
ATOM 2443 C CA . VAL A 1 312 ? 7.288 13.944 -9.782 1.00 63.28 312 VAL A CA 1
ATOM 2444 C C . VAL A 1 312 ? 6.614 14.772 -8.701 1.00 63.28 312 VAL A C 1
ATOM 2446 O O . VAL A 1 312 ? 6.366 14.269 -7.609 1.00 63.28 312 VAL A O 1
ATOM 2449 N N . SER A 1 313 ? 6.255 16.016 -9.012 1.00 64.19 313 SER A N 1
ATOM 2450 C CA . SER A 1 313 ? 5.526 16.883 -8.080 1.00 64.19 313 SER A CA 1
ATOM 2451 C C . SER A 1 313 ? 4.179 16.265 -7.689 1.00 64.19 313 SER A C 1
ATOM 2453 O O . SER A 1 313 ? 3.801 16.277 -6.517 1.00 64.19 313 SER A O 1
ATOM 2455 N N . PHE A 1 314 ? 3.492 15.637 -8.649 1.00 64.25 314 PHE A N 1
ATOM 2456 C CA . PHE A 1 314 ? 2.275 14.869 -8.387 1.00 64.25 314 PHE A CA 1
ATOM 2457 C C . PHE A 1 314 ? 2.539 13.610 -7.546 1.00 64.25 314 PHE A C 1
ATOM 2459 O O . PHE A 1 314 ? 1.786 13.342 -6.612 1.00 64.25 314 PHE A O 1
ATOM 2466 N N . SER A 1 315 ? 3.631 12.883 -7.793 1.00 64.19 315 SER A N 1
ATOM 2467 C CA . SER A 1 315 ? 4.019 11.708 -6.991 1.00 64.19 315 SER A CA 1
ATOM 2468 C C . SER A 1 315 ? 4.329 12.080 -5.534 1.00 64.19 315 SER A C 1
ATOM 2470 O O . SER A 1 315 ? 3.953 11.373 -4.604 1.00 64.19 315 SER A O 1
A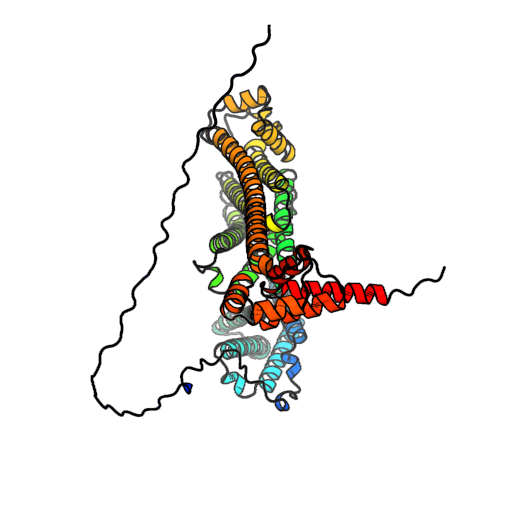TOM 2472 N N . ILE A 1 316 ? 4.961 13.236 -5.310 1.00 64.19 316 ILE A N 1
ATOM 2473 C CA . ILE A 1 316 ? 5.239 13.752 -3.964 1.00 64.19 316 ILE A CA 1
ATOM 2474 C C . ILE A 1 316 ? 3.944 14.185 -3.260 1.00 64.19 316 ILE A C 1
ATOM 2476 O O . ILE A 1 316 ? 3.803 13.980 -2.058 1.00 64.19 316 ILE A O 1
ATOM 2480 N N . SER A 1 317 ? 2.954 14.702 -3.993 1.00 61.84 317 SER A N 1
ATOM 2481 C CA . SER A 1 317 ? 1.632 14.990 -3.415 1.00 61.84 317 SER A CA 1
ATOM 2482 C C . SER A 1 317 ? 0.860 13.729 -2.998 1.00 61.84 317 SER A C 1
ATOM 2484 O O . SER A 1 317 ? 0.001 13.790 -2.127 1.00 61.84 317 SER A O 1
ATOM 2486 N N . GLN A 1 318 ? 1.191 12.570 -3.572 1.00 61.69 318 GLN A N 1
ATOM 2487 C CA . GLN A 1 318 ? 0.628 11.282 -3.169 1.00 61.69 318 GLN A CA 1
ATOM 2488 C C . GLN A 1 318 ? 1.139 10.824 -1.797 1.00 61.69 318 GLN A C 1
ATOM 2490 O O . GLN A 1 318 ? 0.393 10.227 -1.020 1.00 61.69 318 GLN A O 1
ATOM 2495 N N . LEU A 1 319 ? 2.397 11.150 -1.473 1.00 60.88 319 LEU A N 1
ATOM 2496 C CA . LEU A 1 319 ? 3.015 10.818 -0.188 1.00 60.88 319 LEU A CA 1
ATOM 2497 C C . LEU A 1 319 ? 2.269 11.447 0.999 1.00 60.88 319 LEU A C 1
ATOM 2499 O O . LEU A 1 319 ? 2.279 10.854 2.073 1.00 60.88 319 LEU A O 1
ATOM 2503 N N . SER A 1 320 ? 1.584 12.584 0.828 1.00 57.72 320 SER A N 1
ATOM 2504 C CA . SER A 1 320 ? 0.850 13.245 1.919 1.00 57.72 320 SER A CA 1
ATOM 2505 C C . SER A 1 320 ? -0.560 12.689 2.171 1.00 57.72 320 SER A C 1
ATOM 2507 O O . SER A 1 320 ? -1.116 12.927 3.240 1.00 57.72 320 SER A O 1
ATOM 2509 N N . GLY A 1 321 ? -1.150 11.944 1.227 1.00 52.28 321 GLY A N 1
ATOM 2510 C CA . GLY A 1 321 ? -2.598 11.699 1.204 1.00 52.28 321 GLY A CA 1
ATOM 2511 C C . GLY A 1 321 ? -3.130 10.517 2.023 1.00 52.28 321 GLY A C 1
ATOM 2512 O O . GLY A 1 321 ? -4.246 10.606 2.529 1.00 52.28 321 GLY A O 1
ATOM 2513 N N . SER A 1 322 ? -2.401 9.402 2.150 1.00 51.47 322 SER A N 1
ATOM 2514 C CA . SER A 1 322 ? -3.031 8.160 2.654 1.00 51.47 322 SER A CA 1
ATOM 2515 C C . SER A 1 322 ? -2.160 7.253 3.526 1.00 51.47 322 SER A C 1
ATOM 2517 O O . SER A 1 322 ? -2.692 6.622 4.438 1.00 51.47 322 SER A O 1
ATOM 2519 N N . THR A 1 323 ? -0.838 7.209 3.330 1.00 52.62 323 THR A N 1
ATOM 2520 C CA . THR A 1 323 ? 0.017 6.231 4.042 1.00 52.62 323 THR A CA 1
ATOM 2521 C C . THR A 1 323 ? 0.923 6.863 5.102 1.00 52.62 323 THR A C 1
ATOM 2523 O O . THR A 1 323 ? 1.187 6.239 6.130 1.00 52.62 323 THR A O 1
ATOM 2526 N N . PHE A 1 324 ? 1.371 8.111 4.916 1.00 50.50 324 PHE A N 1
ATOM 2527 C CA . PHE A 1 324 ? 2.250 8.776 5.891 1.00 50.50 324 PHE A CA 1
ATOM 2528 C C . PHE A 1 324 ? 1.523 9.245 7.150 1.00 50.50 324 PHE A C 1
ATOM 2530 O O . PHE A 1 324 ? 2.108 9.165 8.227 1.00 50.50 324 PHE A O 1
ATOM 2537 N N . ALA A 1 325 ? 0.242 9.617 7.052 1.00 50.72 325 ALA A N 1
ATOM 2538 C CA . ALA A 1 325 ? -0.566 10.015 8.209 1.00 50.72 325 ALA A CA 1
ATOM 2539 C C . ALA A 1 325 ? -0.660 8.917 9.291 1.00 50.72 325 ALA A C 1
ATOM 2541 O O . ALA A 1 325 ? -0.903 9.210 10.458 1.00 50.72 325 ALA A O 1
ATOM 2542 N N . ALA A 1 326 ? -0.449 7.648 8.917 1.00 52.59 326 ALA A N 1
ATOM 2543 C CA . ALA A 1 326 ? -0.439 6.522 9.847 1.00 52.59 326 ALA A CA 1
ATOM 2544 C C . ALA A 1 326 ? 0.958 6.180 10.405 1.00 52.59 326 ALA A C 1
ATOM 2546 O O . ALA A 1 326 ? 1.046 5.514 11.435 1.00 52.59 326 ALA A O 1
ATOM 2547 N N . VAL A 1 327 ? 2.042 6.592 9.733 1.00 49.88 327 VAL A N 1
ATOM 2548 C CA . VAL A 1 327 ? 3.418 6.148 10.040 1.00 49.88 327 VAL A CA 1
ATOM 2549 C C . VAL A 1 327 ? 4.267 7.254 10.666 1.00 49.88 327 VAL A C 1
ATOM 2551 O O . VAL A 1 327 ? 5.138 6.950 11.481 1.00 49.88 327 VAL A O 1
ATOM 2554 N N . ILE A 1 328 ? 4.003 8.524 10.352 1.00 51.62 328 ILE A N 1
ATOM 2555 C CA . ILE A 1 328 ? 4.694 9.664 10.960 1.00 51.62 328 ILE A CA 1
ATOM 2556 C C . ILE A 1 328 ? 3.642 10.558 11.624 1.00 51.62 328 ILE A C 1
ATOM 2558 O O . ILE A 1 328 ? 2.938 11.282 10.926 1.00 51.62 328 ILE A O 1
ATOM 2562 N N . PRO A 1 329 ? 3.495 10.503 12.961 1.00 55.81 329 PRO A N 1
ATOM 2563 C CA . PRO A 1 329 ? 2.516 11.320 13.678 1.00 55.81 329 PRO A CA 1
ATOM 2564 C C . PRO A 1 329 ? 2.860 12.821 13.697 1.00 55.81 329 PRO A C 1
ATOM 2566 O O . PRO A 1 329 ? 2.037 13.615 14.149 1.00 55.81 329 PRO A O 1
ATOM 2569 N N . ASP A 1 330 ? 4.041 13.214 13.207 1.00 58.25 330 ASP A N 1
ATOM 2570 C CA . ASP A 1 330 ? 4.517 14.594 13.245 1.00 58.25 330 ASP A CA 1
ATOM 2571 C C . ASP A 1 330 ? 4.274 15.322 11.913 1.00 58.25 330 ASP A C 1
ATOM 2573 O O . ASP A 1 330 ? 4.875 15.022 10.878 1.00 58.25 330 ASP A O 1
ATOM 2577 N N . VAL A 1 331 ? 3.408 16.338 11.990 1.00 58.78 331 VAL A N 1
ATOM 2578 C CA . VAL A 1 331 ? 3.064 17.336 10.954 1.00 58.78 331 VAL A CA 1
ATOM 2579 C C . VAL A 1 331 ? 4.309 17.982 10.316 1.00 58.78 331 VAL A C 1
ATOM 2581 O O . VAL A 1 331 ? 4.276 18.423 9.167 1.00 58.78 331 VAL A O 1
ATOM 2584 N N . ASP A 1 332 ? 5.442 17.973 11.021 1.00 65.31 332 ASP A N 1
ATOM 2585 C CA . ASP A 1 332 ? 6.708 18.548 10.564 1.00 65.31 332 ASP A CA 1
ATOM 2586 C C . ASP A 1 332 ? 7.250 17.885 9.279 1.00 65.31 332 ASP A C 1
ATOM 2588 O O . ASP A 1 332 ? 7.849 18.562 8.441 1.00 65.31 332 ASP A O 1
ATOM 2592 N N . CYS A 1 333 ? 6.972 16.596 9.042 1.00 67.44 333 CYS A N 1
ATOM 2593 C CA . CYS A 1 333 ? 7.516 15.886 7.878 1.00 67.44 333 CYS A CA 1
ATOM 2594 C C . CYS A 1 333 ? 6.896 16.349 6.541 1.00 67.44 333 CYS A C 1
ATOM 2596 O O . CYS A 1 333 ? 7.587 16.430 5.523 1.00 67.44 333 CYS A O 1
ATOM 2598 N N . GLY A 1 334 ? 5.609 16.717 6.527 1.00 68.19 334 GLY A N 1
ATOM 2599 C CA . GLY A 1 334 ? 4.931 17.178 5.307 1.00 68.19 334 GLY A CA 1
ATOM 2600 C C . GLY A 1 334 ? 5.477 18.513 4.787 1.00 68.19 334 GLY A C 1
ATOM 2601 O O . GLY A 1 334 ? 5.612 18.718 3.574 1.00 68.19 334 GLY A O 1
ATOM 2602 N N . VAL A 1 335 ? 5.859 19.404 5.706 1.00 74.44 335 VAL A N 1
ATOM 2603 C CA . VAL A 1 335 ? 6.474 20.699 5.385 1.00 74.44 335 VAL A CA 1
ATOM 2604 C C . VAL A 1 335 ? 7.851 20.511 4.751 1.00 74.44 335 VAL A C 1
ATOM 2606 O O . VAL A 1 335 ? 8.143 21.146 3.736 1.00 74.44 335 VAL A O 1
ATOM 2609 N N . GLU A 1 336 ? 8.674 19.617 5.299 1.00 80.75 336 GLU A N 1
ATOM 2610 C CA . GLU A 1 336 ? 10.010 19.316 4.770 1.00 80.75 336 GLU A CA 1
ATOM 2611 C C . GLU A 1 336 ? 9.946 18.743 3.350 1.00 80.75 336 GLU A C 1
ATOM 2613 O O . GLU A 1 336 ? 10.662 19.207 2.461 1.00 80.75 336 GLU A O 1
ATOM 2618 N N . VAL A 1 337 ? 9.039 17.790 3.112 1.00 74.38 337 VAL A N 1
ATOM 2619 C CA . VAL A 1 337 ? 8.845 17.157 1.798 1.00 74.38 337 VAL A CA 1
ATOM 2620 C C . VAL A 1 337 ? 8.349 18.166 0.758 1.00 74.38 337 VAL A C 1
ATOM 2622 O O . VAL A 1 337 ? 8.866 18.214 -0.360 1.00 74.38 337 VAL A O 1
ATOM 2625 N N . THR A 1 338 ? 7.387 19.017 1.126 1.00 73.94 338 THR A N 1
ATOM 2626 C CA . THR A 1 338 ? 6.862 20.058 0.227 1.00 73.94 338 THR A CA 1
ATOM 2627 C C . THR A 1 338 ? 7.936 21.094 -0.105 1.00 73.94 338 THR A C 1
ATOM 2629 O O . THR A 1 338 ? 8.092 21.482 -1.265 1.00 73.94 338 THR A O 1
ATOM 2632 N N . LEU A 1 339 ? 8.717 21.519 0.894 1.00 83.81 339 LEU A N 1
ATOM 2633 C CA . LEU A 1 339 ? 9.831 22.445 0.700 1.00 83.81 339 LEU A CA 1
ATOM 2634 C C . LEU A 1 339 ? 10.903 21.847 -0.214 1.00 83.81 339 LEU A C 1
ATOM 2636 O O . LEU A 1 339 ? 11.417 22.547 -1.083 1.00 83.81 339 LEU A O 1
ATOM 2640 N N . TYR A 1 340 ? 11.208 20.561 -0.049 1.00 85.00 340 TYR A N 1
ATOM 2641 C CA . TYR A 1 340 ? 12.160 19.840 -0.888 1.00 85.00 340 TYR A CA 1
ATOM 2642 C C . TYR A 1 340 ? 11.702 19.778 -2.352 1.00 85.00 340 TYR A C 1
ATOM 2644 O O . TYR A 1 340 ? 12.456 20.154 -3.249 1.00 85.00 340 TYR A O 1
ATOM 2652 N N . ALA A 1 341 ? 10.442 19.403 -2.598 1.00 76.62 341 ALA A N 1
ATOM 2653 C CA . ALA A 1 341 ? 9.865 19.354 -3.942 1.00 76.62 341 ALA A CA 1
ATOM 2654 C C . ALA A 1 341 ? 9.896 20.724 -4.640 1.00 76.62 341 ALA A C 1
ATOM 2656 O O . ALA A 1 341 ? 10.337 20.841 -5.785 1.00 76.62 341 ALA A O 1
ATOM 2657 N N . MET A 1 342 ? 9.483 21.778 -3.928 1.00 80.38 342 MET A N 1
ATOM 2658 C CA . MET A 1 342 ? 9.539 23.150 -4.439 1.00 80.38 342 MET A CA 1
ATOM 2659 C C . MET A 1 342 ? 10.980 23.616 -4.660 1.00 80.38 342 MET A C 1
ATOM 2661 O O . MET A 1 342 ? 11.239 24.352 -5.614 1.00 80.38 342 MET A O 1
ATOM 2665 N N . GLY A 1 343 ? 11.916 23.164 -3.820 1.00 86.00 343 GLY A N 1
ATOM 2666 C CA . GLY A 1 343 ? 13.353 23.361 -3.987 1.00 86.00 343 GLY A CA 1
ATOM 2667 C C . GLY A 1 343 ? 13.830 22.842 -5.337 1.00 86.00 343 GLY A C 1
ATOM 2668 O O . GLY A 1 343 ? 14.328 23.631 -6.132 1.00 86.00 343 GLY A O 1
ATOM 2669 N N . ILE A 1 344 ? 13.571 21.564 -5.637 1.00 79.62 344 ILE A N 1
ATOM 2670 C CA . ILE A 1 344 ? 13.935 20.932 -6.918 1.00 79.62 344 ILE A CA 1
ATOM 2671 C C . ILE A 1 344 ? 13.334 21.692 -8.106 1.00 79.62 344 ILE A C 1
ATOM 2673 O O . ILE A 1 344 ? 14.043 22.005 -9.066 1.00 79.62 344 ILE A O 1
ATOM 2677 N N . LEU A 1 345 ? 12.036 22.013 -8.048 1.00 76.88 345 LEU A N 1
ATOM 2678 C CA . LEU A 1 345 ? 11.367 22.771 -9.110 1.00 76.88 345 LEU A CA 1
ATOM 2679 C C . LEU A 1 345 ? 12.026 24.136 -9.329 1.00 76.88 345 LEU A C 1
ATOM 2681 O O . LEU A 1 345 ? 12.250 24.541 -10.468 1.00 76.88 345 LEU A O 1
ATOM 2685 N N . THR A 1 346 ? 12.371 24.831 -8.247 1.00 82.69 346 THR A N 1
ATOM 2686 C CA . THR A 1 346 ? 13.009 26.151 -8.298 1.00 82.69 346 THR A CA 1
ATOM 2687 C C . THR A 1 346 ? 14.417 26.067 -8.885 1.00 82.69 346 THR A C 1
ATOM 2689 O O . THR A 1 346 ? 14.756 26.874 -9.750 1.00 82.69 346 THR A O 1
ATOM 2692 N N . THR A 1 347 ? 15.210 25.063 -8.505 1.00 85.69 347 THR A N 1
ATOM 2693 C CA . THR A 1 347 ? 16.544 24.819 -9.077 1.00 85.69 347 THR A CA 1
ATOM 2694 C C . THR A 1 347 ? 16.463 24.545 -10.578 1.00 85.69 347 THR A C 1
ATOM 2696 O O . THR A 1 347 ? 17.182 25.160 -11.363 1.00 85.69 347 THR A O 1
ATOM 2699 N N . ARG A 1 348 ? 15.529 23.690 -11.020 1.00 78.06 348 ARG A N 1
ATOM 2700 C CA . ARG A 1 348 ? 15.373 23.371 -12.449 1.00 78.06 348 ARG A CA 1
ATOM 2701 C C . ARG A 1 348 ? 14.849 24.554 -13.267 1.00 78.06 348 ARG A C 1
ATOM 2703 O O . ARG A 1 348 ? 15.402 24.859 -14.321 1.00 78.06 348 ARG A O 1
ATOM 2710 N N . LEU A 1 349 ? 13.812 25.243 -12.791 1.00 77.56 349 LEU A N 1
ATOM 2711 C CA . LEU A 1 349 ? 13.194 26.346 -13.533 1.00 77.56 349 LEU A CA 1
ATOM 2712 C C . LEU A 1 349 ? 14.069 27.607 -13.544 1.00 77.56 349 LEU A C 1
ATOM 2714 O O . LEU A 1 349 ? 14.261 28.211 -14.601 1.00 77.56 349 LEU A O 1
ATOM 2718 N N . ILE A 1 350 ? 14.599 28.000 -12.380 1.00 83.62 350 ILE A N 1
ATOM 2719 C CA . ILE A 1 350 ? 15.322 29.267 -12.187 1.00 83.62 350 ILE A CA 1
ATOM 2720 C C . ILE A 1 350 ? 16.837 29.060 -12.250 1.00 83.62 350 ILE A C 1
ATOM 2722 O O . ILE A 1 350 ? 17.521 29.796 -12.964 1.00 83.62 350 ILE A O 1
ATOM 2726 N N . GLY A 1 351 ? 17.366 28.068 -11.530 1.00 82.81 351 GLY A N 1
ATOM 2727 C CA . GLY A 1 351 ? 18.803 27.775 -11.474 1.00 82.81 351 GLY A CA 1
ATOM 2728 C C . GLY A 1 351 ? 19.382 27.439 -12.844 1.00 82.81 351 GLY A C 1
ATOM 2729 O O . GLY A 1 351 ? 20.325 28.091 -13.296 1.00 82.81 351 GLY A O 1
ATOM 2730 N N . HIS A 1 352 ? 18.745 26.502 -13.550 1.00 80.75 352 HIS A N 1
ATOM 2731 C CA . HIS A 1 352 ? 19.152 26.040 -14.885 1.00 80.75 352 HIS A CA 1
ATOM 2732 C C . HIS A 1 352 ? 18.559 26.843 -16.048 1.00 80.75 352 HIS A C 1
ATOM 2734 O O . HIS A 1 352 ? 18.698 26.453 -17.206 1.00 80.75 352 HIS A O 1
ATOM 2740 N N . LYS A 1 353 ? 17.935 27.990 -15.754 1.00 79.94 353 LYS A N 1
ATOM 2741 C CA . LYS A 1 353 ? 17.411 28.938 -16.746 1.00 79.94 353 LYS A CA 1
ATOM 2742 C C . LYS A 1 353 ? 16.404 28.335 -17.743 1.00 79.94 353 LYS A C 1
ATOM 2744 O O . LYS A 1 353 ? 16.269 28.861 -18.842 1.00 79.94 353 LYS A O 1
ATOM 2749 N N . MET A 1 354 ? 15.670 27.277 -17.379 1.00 70.25 354 MET A N 1
ATOM 2750 C CA . MET A 1 354 ? 14.707 26.631 -18.288 1.00 70.25 354 MET A CA 1
ATOM 2751 C C . MET A 1 354 ? 13.564 27.553 -18.732 1.00 70.25 354 MET A C 1
ATOM 2753 O O . MET A 1 354 ? 13.001 27.346 -19.802 1.00 70.25 354 MET A O 1
ATOM 2757 N N . ILE A 1 355 ? 13.225 28.563 -17.927 1.00 71.69 355 ILE A N 1
ATOM 2758 C CA . ILE A 1 355 ? 12.129 29.493 -18.223 1.00 71.69 355 ILE A CA 1
ATOM 2759 C C . ILE A 1 355 ? 12.555 30.730 -19.032 1.00 71.69 355 ILE A C 1
ATOM 2761 O O . ILE A 1 355 ? 11.699 31.462 -19.527 1.00 71.69 355 ILE A O 1
ATOM 2765 N N . PHE A 1 356 ? 13.858 30.994 -19.161 1.00 76.00 356 PHE A N 1
ATOM 2766 C CA . PHE A 1 356 ? 14.355 32.222 -19.785 1.00 76.00 356 PHE A CA 1
ATOM 2767 C C . PHE A 1 356 ? 14.797 31.958 -21.226 1.00 76.00 356 PHE A C 1
ATOM 2769 O O . PHE A 1 356 ? 15.715 31.177 -21.466 1.00 76.00 356 PHE A O 1
ATOM 2776 N N . ASP A 1 357 ? 14.163 32.642 -22.181 1.00 68.88 357 ASP A N 1
ATOM 2777 C CA . ASP A 1 357 ? 14.568 32.612 -23.589 1.00 68.88 357 ASP A CA 1
ATOM 2778 C C . ASP A 1 357 ? 15.939 33.296 -23.772 1.00 68.88 357 ASP A C 1
ATOM 2780 O O . ASP A 1 357 ? 16.218 34.358 -23.208 1.00 68.88 357 ASP A O 1
ATOM 2784 N N . THR A 1 358 ? 16.813 32.654 -24.547 1.00 64.56 358 THR A N 1
ATOM 2785 C CA . THR A 1 358 ? 18.275 32.659 -24.355 1.00 64.56 358 THR A CA 1
ATOM 2786 C C . THR A 1 358 ? 19.027 33.962 -24.667 1.00 64.56 358 THR A C 1
ATOM 2788 O O . THR A 1 358 ? 20.202 34.054 -24.322 1.00 64.56 358 THR A O 1
ATOM 2791 N N . ASP A 1 359 ? 18.414 34.973 -25.288 1.00 73.00 359 ASP A N 1
ATOM 2792 C CA . ASP A 1 359 ? 19.209 35.991 -26.002 1.00 73.00 359 ASP A CA 1
ATOM 2793 C C . ASP A 1 359 ? 19.238 37.403 -25.375 1.00 73.00 359 ASP A C 1
ATOM 2795 O O . ASP A 1 359 ? 20.148 38.169 -25.690 1.00 73.00 359 ASP A O 1
ATOM 2799 N N . GLU A 1 360 ? 18.320 37.779 -24.471 1.00 69.69 360 GLU A N 1
ATOM 2800 C CA . GLU A 1 360 ? 18.256 39.169 -23.946 1.00 69.69 360 GLU A CA 1
ATOM 2801 C C . GLU A 1 360 ? 18.467 39.315 -22.424 1.00 69.69 360 GLU A C 1
ATOM 2803 O O . GLU A 1 360 ? 18.695 40.425 -21.941 1.00 69.69 360 GLU A O 1
ATOM 2808 N N . ALA A 1 361 ? 18.453 38.223 -21.652 1.00 64.75 361 ALA A N 1
ATOM 2809 C CA . ALA A 1 361 ? 18.405 38.272 -20.181 1.00 64.75 361 ALA A CA 1
ATOM 2810 C C . ALA A 1 361 ? 19.739 37.960 -19.460 1.00 64.75 361 ALA A C 1
ATOM 2812 O O . ALA A 1 361 ? 19.783 37.872 -18.232 1.00 64.75 361 ALA A O 1
ATOM 2813 N N . GLU A 1 362 ? 20.846 37.769 -20.185 1.00 74.69 362 GLU A N 1
ATOM 2814 C CA . GLU A 1 362 ? 22.050 37.143 -19.616 1.00 74.69 362 GLU A CA 1
ATOM 2815 C C . GLU A 1 362 ? 22.794 38.011 -18.574 1.00 74.69 362 GLU A C 1
ATOM 2817 O O . GLU A 1 362 ? 23.310 37.479 -17.587 1.00 74.69 362 GLU A O 1
ATOM 2822 N N . GLU A 1 363 ? 22.804 39.344 -18.725 1.00 76.88 363 GLU A N 1
ATOM 2823 C CA . GLU A 1 363 ? 23.532 40.248 -17.811 1.00 76.88 363 GLU A CA 1
ATOM 2824 C C . GLU A 1 363 ? 22.805 40.513 -16.480 1.00 76.88 363 GLU A C 1
ATOM 2826 O O . GLU A 1 363 ? 23.456 40.717 -15.454 1.00 76.88 363 GLU A O 1
ATOM 2831 N N . SER A 1 364 ? 21.469 40.497 -16.452 1.00 69.69 364 SER A N 1
ATOM 2832 C CA . SER A 1 364 ? 20.686 40.769 -15.235 1.00 69.69 364 SER A CA 1
ATOM 2833 C C . SER A 1 364 ? 20.505 39.535 -14.344 1.00 69.69 364 SER A C 1
ATOM 2835 O O . SER A 1 364 ? 20.342 39.678 -13.131 1.00 69.69 364 SER A O 1
ATOM 2837 N N . PHE A 1 365 ? 20.576 38.325 -14.910 1.00 74.69 365 PHE A N 1
ATOM 2838 C CA . PHE A 1 365 ? 20.233 37.084 -14.204 1.00 74.69 365 PHE A CA 1
ATOM 2839 C C . PHE A 1 365 ? 21.379 36.386 -13.480 1.00 74.69 365 PHE A C 1
ATOM 2841 O O . PHE A 1 365 ? 21.139 35.468 -12.688 1.00 74.69 365 PHE A O 1
ATOM 2848 N N . HIS A 1 366 ? 22.620 36.824 -13.693 1.00 79.00 366 HIS A N 1
ATOM 2849 C CA . HIS A 1 366 ? 23.791 36.138 -13.148 1.00 79.00 366 HIS A CA 1
ATOM 2850 C C . HIS A 1 366 ? 23.797 36.079 -11.606 1.00 79.00 366 HIS A C 1
ATOM 2852 O O . HIS A 1 366 ? 24.374 35.158 -11.029 1.00 79.00 366 HIS A O 1
ATOM 2858 N N . GLY A 1 367 ? 23.125 37.025 -10.935 1.00 79.88 367 GLY A N 1
ATOM 2859 C CA . GLY A 1 367 ? 22.976 37.035 -9.477 1.00 79.88 367 GLY A CA 1
ATOM 2860 C C . GLY A 1 367 ? 21.881 36.107 -8.937 1.00 79.88 367 GLY A C 1
ATOM 2861 O O . GLY A 1 367 ? 22.043 35.566 -7.852 1.00 79.88 367 GLY A O 1
ATOM 2862 N N . ILE A 1 368 ? 20.786 35.895 -9.676 1.00 77.50 368 ILE A N 1
ATOM 2863 C CA . ILE A 1 368 ? 19.629 35.100 -9.212 1.00 77.50 368 ILE A CA 1
ATOM 2864 C C . ILE A 1 368 ? 19.856 33.607 -9.456 1.00 77.50 368 ILE A C 1
ATOM 2866 O O . ILE A 1 368 ? 19.538 32.782 -8.601 1.00 77.50 368 ILE A O 1
ATOM 2870 N N . SER A 1 369 ? 20.439 33.263 -10.608 1.00 82.06 369 SER A N 1
ATOM 2871 C CA . SER A 1 369 ? 20.775 31.877 -10.958 1.00 82.06 369 SER A CA 1
ATOM 2872 C C . SER A 1 369 ? 21.828 31.305 -9.999 1.00 82.06 369 SER A C 1
ATOM 2874 O O . SER A 1 369 ? 21.702 30.161 -9.581 1.00 82.06 369 SER A O 1
ATOM 2876 N N . ALA A 1 370 ? 22.778 32.127 -9.532 1.00 84.25 370 ALA A N 1
ATOM 2877 C CA . ALA A 1 370 ? 23.774 31.711 -8.541 1.00 84.25 370 ALA A CA 1
ATOM 2878 C C . ALA A 1 370 ? 23.177 31.362 -7.163 1.00 84.25 370 ALA A C 1
ATOM 2880 O O . ALA A 1 370 ? 23.764 30.569 -6.441 1.00 84.25 370 ALA A O 1
ATOM 2881 N N . VAL A 1 371 ? 22.030 31.947 -6.796 1.00 85.31 371 VAL A N 1
ATOM 2882 C CA . VAL A 1 371 ? 21.356 31.699 -5.505 1.00 85.31 371 VAL A CA 1
ATOM 2883 C C . VAL A 1 371 ? 20.447 30.467 -5.556 1.00 85.31 371 VAL A C 1
ATOM 2885 O O . VAL A 1 371 ? 20.091 29.929 -4.518 1.00 85.31 371 VAL A O 1
ATOM 2888 N N . ASN A 1 372 ? 20.076 30.000 -6.751 1.00 85.56 372 ASN A N 1
ATOM 2889 C CA . ASN A 1 372 ? 19.237 28.812 -6.940 1.00 85.56 372 ASN A CA 1
ATOM 2890 C C . ASN A 1 372 ? 19.974 27.732 -7.742 1.00 85.56 372 ASN A C 1
ATOM 2892 O O . ASN A 1 372 ? 19.342 26.987 -8.485 1.00 85.56 372 ASN A O 1
ATOM 2896 N N . ALA A 1 373 ? 21.306 27.700 -7.650 1.00 86.81 373 ALA A N 1
ATOM 2897 C CA . ALA A 1 373 ? 22.137 26.791 -8.434 1.00 86.81 373 ALA A CA 1
ATOM 2898 C C . ALA A 1 373 ? 22.011 25.338 -7.957 1.00 86.81 373 ALA A C 1
ATOM 2900 O O . ALA A 1 373 ? 21.982 24.437 -8.786 1.00 86.81 373 ALA A O 1
ATOM 2901 N N . GLU A 1 374 ? 21.889 25.130 -6.644 1.00 90.19 374 GLU A N 1
ATOM 2902 C CA . GLU A 1 374 ? 21.717 23.813 -6.026 1.00 90.19 374 GLU A CA 1
ATOM 2903 C C . GLU A 1 374 ? 20.351 23.715 -5.322 1.00 90.19 374 GLU A C 1
ATOM 2905 O O . GLU A 1 374 ? 19.733 24.725 -4.936 1.00 90.19 374 GLU A O 1
ATOM 2910 N N . VAL A 1 375 ? 19.874 22.484 -5.118 1.00 88.06 375 VAL A N 1
ATOM 2911 C CA . VAL A 1 375 ? 18.601 22.220 -4.420 1.00 88.06 375 VAL A CA 1
ATOM 2912 C C . VAL A 1 375 ? 18.574 22.780 -2.988 1.00 88.06 375 VAL A C 1
ATOM 2914 O O . VAL A 1 375 ? 17.594 23.453 -2.647 1.00 88.06 375 VAL A O 1
ATOM 2917 N N . PRO A 1 376 ? 19.611 22.600 -2.140 1.00 91.44 376 PRO A N 1
ATOM 2918 C CA . PRO A 1 376 ? 19.611 23.142 -0.779 1.00 91.44 376 PRO A CA 1
ATOM 2919 C C . PRO A 1 376 ? 19.524 24.673 -0.731 1.00 91.44 376 PRO A C 1
ATOM 2921 O O . PRO A 1 376 ? 18.812 25.220 0.114 1.00 91.44 376 PRO A O 1
ATOM 2924 N N . ASP A 1 377 ? 20.188 25.368 -1.659 1.00 92.31 377 ASP A N 1
ATOM 2925 C CA . ASP A 1 377 ? 20.149 26.832 -1.745 1.00 92.31 377 ASP A CA 1
ATOM 2926 C C . ASP A 1 377 ? 18.759 27.330 -2.162 1.00 92.31 377 ASP A C 1
ATOM 2928 O O . ASP A 1 377 ? 18.230 28.299 -1.605 1.00 92.31 377 ASP A O 1
ATOM 2932 N N . SER A 1 378 ? 18.120 26.603 -3.080 1.00 87.81 378 SER A N 1
ATOM 2933 C CA . SER A 1 378 ? 16.754 26.878 -3.530 1.00 87.81 378 SER A CA 1
ATOM 2934 C C . SER A 1 378 ? 15.739 26.643 -2.404 1.00 87.81 378 SER A C 1
ATOM 2936 O O . SER A 1 378 ? 14.874 27.488 -2.164 1.00 87.81 378 SER A O 1
ATOM 2938 N N . MET A 1 379 ? 15.878 25.551 -1.641 1.00 89.62 379 MET A N 1
ATOM 2939 C CA . MET A 1 379 ? 15.070 25.286 -0.442 1.00 89.62 379 MET A CA 1
ATOM 2940 C C . MET A 1 379 ? 15.252 26.365 0.627 1.00 89.62 379 MET A C 1
ATOM 2942 O O . MET A 1 379 ? 14.272 26.835 1.204 1.00 89.62 379 MET A O 1
ATOM 2946 N N . PHE A 1 380 ? 16.492 26.781 0.899 1.00 92.31 380 PHE A N 1
ATOM 2947 C CA . PHE A 1 380 ? 16.777 27.823 1.885 1.00 92.31 380 PHE A CA 1
ATOM 2948 C C . PHE A 1 380 ? 16.188 29.172 1.460 1.00 92.31 380 PHE A C 1
ATOM 2950 O O . PHE A 1 380 ? 15.587 29.882 2.271 1.00 92.31 380 PHE A O 1
ATOM 2957 N N . THR A 1 381 ? 16.291 29.503 0.173 1.00 88.88 381 THR A N 1
ATOM 2958 C CA . THR A 1 381 ? 15.687 30.704 -0.410 1.00 88.88 381 THR A CA 1
ATOM 2959 C C . THR A 1 381 ? 14.163 30.661 -0.303 1.00 88.88 381 THR A C 1
ATOM 2961 O O . THR A 1 381 ? 13.562 31.612 0.198 1.00 88.88 381 THR A O 1
ATOM 2964 N N . LEU A 1 382 ? 13.525 29.542 -0.664 1.00 85.75 382 LEU A N 1
ATOM 2965 C CA . LEU A 1 382 ? 12.085 29.322 -0.479 1.00 85.75 382 LEU A CA 1
ATOM 2966 C C . LEU A 1 382 ? 11.669 29.474 0.985 1.00 85.75 382 LEU A C 1
ATOM 2968 O O . LEU A 1 382 ? 10.715 30.192 1.280 1.00 85.75 382 LEU A O 1
ATOM 2972 N N . PHE A 1 383 ? 12.407 28.871 1.916 1.00 88.50 383 PHE A N 1
ATOM 2973 C CA . PHE A 1 383 ? 12.144 28.992 3.348 1.00 88.50 383 PHE A CA 1
ATOM 2974 C C . PHE A 1 383 ? 12.211 30.450 3.827 1.00 88.50 383 PHE A C 1
ATOM 2976 O O . PHE A 1 383 ? 11.326 30.916 4.553 1.00 88.50 383 PHE A O 1
ATOM 2983 N N . ARG A 1 384 ? 13.214 31.219 3.386 1.00 87.56 384 ARG A N 1
ATOM 2984 C CA . ARG A 1 384 ? 13.333 32.656 3.698 1.00 87.56 384 ARG A CA 1
ATOM 2985 C C . ARG A 1 384 ? 12.195 33.477 3.102 1.00 87.56 384 ARG A C 1
ATOM 2987 O O . ARG A 1 384 ? 11.645 34.350 3.773 1.00 87.56 384 ARG A O 1
ATOM 2994 N N . VAL A 1 385 ? 11.804 33.174 1.869 1.00 82.69 385 VAL A N 1
ATOM 2995 C CA . VAL A 1 385 ? 10.685 33.825 1.180 1.00 82.69 385 VAL A CA 1
ATOM 2996 C C . VAL A 1 385 ? 9.359 33.535 1.893 1.00 82.69 385 VAL A C 1
ATOM 2998 O O . VAL A 1 385 ? 8.560 34.457 2.089 1.00 82.69 385 VAL A O 1
ATOM 3001 N N . MET A 1 386 ? 9.129 32.295 2.332 1.00 79.44 386 MET A N 1
ATOM 3002 C CA . MET A 1 386 ? 7.923 31.886 3.064 1.00 79.44 386 MET A CA 1
ATOM 3003 C C . MET A 1 386 ? 7.869 32.447 4.491 1.00 79.44 386 MET A C 1
ATOM 3005 O O . MET A 1 386 ? 6.803 32.859 4.937 1.00 79.44 386 MET A O 1
ATOM 3009 N N . SER A 1 387 ? 9.007 32.541 5.183 1.00 83.12 387 SER A N 1
ATOM 3010 C CA . SER A 1 387 ? 9.104 33.132 6.531 1.00 83.12 387 SER A CA 1
ATOM 3011 C C . SER A 1 387 ? 9.086 34.667 6.545 1.00 83.12 387 SER A C 1
ATOM 3013 O O . SER A 1 387 ? 9.041 35.275 7.614 1.00 83.12 387 SER A O 1
ATOM 3015 N N . GLY A 1 388 ? 9.122 35.315 5.374 1.00 82.88 388 GLY A N 1
ATOM 3016 C CA . GLY A 1 388 ? 9.201 36.773 5.256 1.00 82.88 388 GLY A CA 1
ATOM 3017 C C . GLY A 1 388 ? 10.586 37.353 5.574 1.00 82.88 388 GLY A C 1
ATOM 3018 O O . GLY A 1 388 ? 10.719 38.567 5.689 1.00 82.88 388 GLY A O 1
ATOM 3019 N N . ALA A 1 389 ? 11.619 36.511 5.680 1.00 88.25 389 ALA A N 1
ATOM 3020 C CA . ALA A 1 389 ? 13.012 36.879 5.960 1.00 88.25 389 ALA A CA 1
ATOM 3021 C C . ALA A 1 389 ? 13.866 37.063 4.682 1.00 88.25 389 ALA A C 1
ATOM 3023 O O . ALA A 1 389 ? 15.088 36.854 4.685 1.00 88.25 389 ALA A O 1
ATOM 3024 N N . GLN A 1 390 ? 13.218 37.417 3.571 1.00 87.12 390 GLN A N 1
ATOM 3025 C CA . GLN A 1 390 ? 13.862 37.667 2.279 1.00 87.12 390 GLN A CA 1
ATOM 3026 C C . GLN A 1 390 ? 14.825 38.864 2.353 1.00 87.12 390 GLN A C 1
ATOM 3028 O O . GLN A 1 390 ? 14.539 39.861 3.015 1.00 87.12 390 GLN A O 1
ATOM 3033 N N . SER A 1 391 ? 15.985 38.771 1.696 1.00 87.81 391 SER A N 1
ATOM 3034 C CA . SER A 1 391 ? 16.924 39.902 1.606 1.00 87.81 391 SER A CA 1
ATOM 3035 C C . SER A 1 391 ? 16.379 41.008 0.695 1.00 87.81 391 SER A C 1
ATOM 3037 O O . SER A 1 391 ? 15.532 40.756 -0.165 1.00 87.81 391 SER A O 1
ATOM 3039 N N . ASP A 1 392 ? 16.881 42.238 0.830 1.00 86.62 392 ASP A N 1
ATOM 3040 C CA . ASP A 1 392 ? 16.520 43.335 -0.082 1.00 86.62 392 ASP A CA 1
ATOM 3041 C C . ASP A 1 392 ? 16.914 43.019 -1.533 1.00 86.62 392 ASP A C 1
ATOM 3043 O O . ASP A 1 392 ? 16.207 43.403 -2.461 1.00 86.62 392 ASP A O 1
ATOM 3047 N N . SER A 1 393 ? 18.003 42.268 -1.744 1.00 82.81 393 SER A N 1
ATOM 3048 C CA . SER A 1 393 ? 18.421 41.793 -3.068 1.00 82.81 393 SER A CA 1
ATOM 3049 C C . SER A 1 393 ? 17.485 40.731 -3.639 1.00 82.81 393 SER A C 1
ATOM 3051 O O . SER A 1 393 ? 17.146 40.819 -4.813 1.00 82.81 393 SER A O 1
ATOM 3053 N N . GLU A 1 394 ? 17.028 39.769 -2.829 1.00 80.12 394 GLU A N 1
ATOM 3054 C CA . GLU A 1 394 ? 16.006 38.790 -3.237 1.00 80.12 394 GLU A CA 1
ATOM 3055 C C . GLU A 1 394 ? 14.685 39.503 -3.533 1.00 80.12 394 GLU A C 1
ATOM 3057 O O . GLU A 1 394 ? 14.090 39.301 -4.581 1.00 80.12 394 GLU A O 1
ATOM 3062 N N . SER A 1 395 ? 14.260 40.417 -2.659 1.00 81.25 395 SER A N 1
ATOM 3063 C CA . SER A 1 395 ? 13.039 41.208 -2.841 1.00 81.25 395 SER A CA 1
ATOM 3064 C C . SER A 1 395 ? 13.099 42.058 -4.109 1.00 81.25 395 SER A C 1
ATOM 3066 O O . SER A 1 395 ? 12.124 42.123 -4.851 1.00 81.25 395 SER A O 1
ATOM 3068 N N . ALA A 1 396 ? 14.244 42.690 -4.385 1.00 79.19 396 ALA A N 1
ATOM 3069 C CA . ALA A 1 396 ? 14.455 43.478 -5.593 1.00 79.19 396 ALA A CA 1
ATOM 3070 C C . ALA A 1 396 ? 14.535 42.601 -6.849 1.00 79.19 396 ALA A C 1
ATOM 3072 O O . ALA A 1 396 ? 14.017 43.001 -7.885 1.00 79.19 396 ALA A O 1
ATOM 3073 N N . ALA A 1 397 ? 15.140 41.415 -6.766 1.00 72.62 397 ALA A N 1
ATOM 3074 C CA . ALA A 1 397 ? 15.152 40.431 -7.844 1.00 72.62 397 ALA A CA 1
ATOM 3075 C C . ALA A 1 397 ? 13.735 39.940 -8.178 1.00 72.62 397 ALA A C 1
ATOM 3077 O O . ALA A 1 397 ? 13.356 39.925 -9.346 1.00 72.62 397 ALA A O 1
ATOM 3078 N N . LEU A 1 398 ? 12.934 39.627 -7.154 1.00 71.38 398 LEU A N 1
ATOM 3079 C CA . LEU A 1 398 ? 11.540 39.206 -7.308 1.00 71.38 398 LEU A CA 1
ATOM 3080 C C . LEU A 1 398 ? 10.639 40.351 -7.813 1.00 71.38 398 LEU A C 1
ATOM 3082 O O . LEU A 1 398 ? 9.702 40.110 -8.564 1.00 71.38 398 LEU A O 1
ATOM 3086 N N . ALA A 1 399 ? 10.913 41.603 -7.426 1.00 72.19 399 ALA A N 1
ATOM 3087 C CA . ALA A 1 399 ? 10.095 42.765 -7.794 1.00 72.19 399 ALA A CA 1
ATOM 3088 C C . ALA A 1 399 ? 10.440 43.388 -9.161 1.00 72.19 399 ALA A C 1
ATOM 3090 O O . ALA A 1 399 ? 9.645 44.164 -9.692 1.00 72.19 399 ALA A O 1
ATOM 3091 N N . ARG A 1 400 ? 11.636 43.127 -9.706 1.00 64.25 400 ARG A N 1
ATOM 3092 C CA . ARG A 1 400 ? 12.153 43.808 -10.908 1.00 64.25 400 ARG A CA 1
ATOM 3093 C C . ARG A 1 400 ? 11.850 43.078 -12.216 1.00 64.25 400 ARG A C 1
ATOM 3095 O O . ARG A 1 400 ? 11.965 43.701 -13.267 1.00 64.25 400 ARG A O 1
ATOM 3102 N N . GLU A 1 401 ? 11.440 41.817 -12.157 1.00 59.62 401 GLU A N 1
ATOM 3103 C CA . GLU A 1 401 ? 11.095 40.998 -13.322 1.00 59.62 401 GLU A CA 1
ATOM 3104 C C . GLU A 1 401 ? 9.566 40.857 -13.461 1.00 59.62 401 GLU A C 1
ATOM 3106 O O . GLU A 1 401 ? 8.952 40.048 -12.768 1.00 59.62 401 GLU A O 1
ATOM 3111 N N . PRO A 1 402 ? 8.914 41.642 -14.343 1.00 54.53 402 PRO A N 1
ATOM 3112 C CA . PRO A 1 402 ? 7.495 41.510 -14.674 1.00 54.53 402 PRO A CA 1
ATOM 3113 C C . PRO A 1 402 ? 7.224 40.391 -15.703 1.00 54.53 402 PRO A C 1
ATOM 3115 O O . PRO A 1 402 ? 6.227 40.450 -16.430 1.00 54.53 402 PRO A O 1
ATOM 3118 N N . SER A 1 403 ? 8.097 39.383 -15.814 1.00 48.88 403 SER A N 1
ATOM 3119 C CA . SER A 1 403 ? 7.905 38.259 -16.734 1.00 48.88 403 SER A CA 1
ATOM 3120 C C . SER A 1 403 ? 6.850 37.275 -16.200 1.00 48.88 403 SER A C 1
ATOM 3122 O O . SER A 1 403 ? 7.090 36.366 -15.414 1.00 48.88 403 SER A O 1
ATOM 3124 N N . GLN A 1 404 ? 5.616 37.537 -16.639 1.00 51.06 404 GLN A N 1
ATOM 3125 C CA . GLN A 1 404 ? 4.529 36.592 -16.921 1.00 51.06 404 GLN A CA 1
ATOM 3126 C C . GLN A 1 404 ? 4.253 35.474 -15.893 1.00 51.06 404 GLN A C 1
ATOM 3128 O O . GLN A 1 404 ? 4.543 34.299 -16.085 1.00 51.06 404 GLN A O 1
ATOM 3133 N N . GLY A 1 405 ? 3.505 35.837 -14.848 1.00 56.78 405 GLY A N 1
ATOM 3134 C CA . GLY A 1 405 ? 2.486 34.966 -14.248 1.00 56.78 405 GLY A CA 1
ATOM 3135 C C . GLY A 1 405 ? 2.935 34.011 -13.142 1.00 56.78 405 GLY A C 1
ATOM 3136 O O . GLY A 1 405 ? 2.117 33.681 -12.287 1.00 56.78 405 GLY A O 1
ATOM 3137 N N . ILE A 1 406 ? 4.202 33.593 -13.077 1.00 55.03 406 ILE A N 1
ATOM 3138 C CA . ILE A 1 406 ? 4.654 32.705 -11.986 1.00 55.03 406 ILE A CA 1
ATOM 3139 C C . ILE A 1 406 ? 4.816 33.483 -10.673 1.00 55.03 406 ILE A C 1
ATOM 3141 O O . ILE A 1 406 ? 4.339 33.033 -9.633 1.00 55.03 406 ILE A O 1
ATOM 3145 N N . MET A 1 407 ? 5.391 34.688 -10.721 1.00 52.34 407 MET A N 1
ATOM 3146 C CA . MET A 1 407 ? 5.576 35.553 -9.544 1.00 52.34 407 MET A CA 1
ATOM 3147 C C . MET A 1 407 ? 4.263 36.086 -8.960 1.00 52.34 407 MET A C 1
ATOM 3149 O O . MET A 1 407 ? 4.141 36.179 -7.741 1.00 52.34 407 MET A O 1
ATOM 3153 N N . ASP A 1 408 ? 3.255 36.359 -9.792 1.00 58.94 408 ASP A N 1
ATOM 3154 C CA . ASP A 1 408 ? 1.922 36.775 -9.323 1.00 58.94 408 ASP A CA 1
ATOM 3155 C C . ASP A 1 408 ? 1.198 35.651 -8.561 1.00 58.94 408 ASP A C 1
ATOM 3157 O O . ASP A 1 408 ? 0.342 35.915 -7.715 1.00 58.94 408 ASP A O 1
ATOM 3161 N N . ASN A 1 409 ? 1.583 34.393 -8.804 1.00 61.16 409 ASN A N 1
ATOM 3162 C CA . ASN A 1 409 ? 1.088 33.234 -8.069 1.00 61.16 409 ASN A CA 1
ATOM 3163 C C . ASN A 1 409 ? 1.901 32.931 -6.800 1.00 61.16 409 ASN A C 1
ATOM 3165 O O . ASN A 1 409 ? 1.416 32.188 -5.950 1.00 61.16 409 ASN A O 1
ATOM 3169 N N . ILE A 1 410 ? 3.090 33.517 -6.601 1.00 64.81 410 ILE A N 1
ATOM 3170 C CA . ILE A 1 410 ? 3.896 33.308 -5.381 1.00 64.81 410 ILE A CA 1
ATOM 3171 C C . ILE A 1 410 ? 3.153 33.757 -4.112 1.00 64.81 410 ILE A C 1
ATOM 3173 O O . ILE A 1 410 ? 3.182 33.008 -3.135 1.00 64.81 410 ILE A O 1
ATOM 3177 N N . PRO A 1 411 ? 2.448 34.907 -4.066 1.00 66.69 411 PRO A N 1
ATOM 3178 C CA . PRO A 1 411 ? 1.570 35.232 -2.945 1.00 66.69 411 PRO A CA 1
ATOM 3179 C C . PRO A 1 411 ? 0.512 34.152 -2.700 1.00 66.69 411 PRO A C 1
ATOM 3181 O O . PRO A 1 411 ? 0.298 33.771 -1.554 1.00 66.69 411 PRO A O 1
ATOM 3184 N N . THR A 1 412 ? -0.094 33.606 -3.758 1.00 66.88 412 THR A N 1
ATOM 3185 C CA . THR A 1 412 ? -1.058 32.497 -3.668 1.00 66.88 412 THR A CA 1
ATOM 3186 C C . THR A 1 412 ? -0.412 31.238 -3.088 1.00 66.88 412 THR A C 1
ATOM 3188 O O . THR A 1 412 ? -1.010 30.614 -2.218 1.00 66.88 412 THR A O 1
ATOM 3191 N N . PHE A 1 413 ? 0.828 30.908 -3.469 1.00 64.06 413 PHE A N 1
ATOM 3192 C CA . PHE A 1 413 ? 1.600 29.814 -2.866 1.00 64.06 413 PHE A CA 1
ATOM 3193 C C . PHE A 1 413 ? 1.947 30.081 -1.396 1.00 64.06 413 PHE A C 1
ATOM 3195 O O . PHE A 1 413 ? 1.777 29.189 -0.569 1.00 64.06 413 PHE A O 1
ATOM 3202 N N . LYS A 1 414 ? 2.354 31.309 -1.034 1.00 68.38 414 LYS A N 1
ATOM 3203 C CA . LYS A 1 414 ? 2.574 31.707 0.370 1.00 68.38 414 LYS A CA 1
ATOM 3204 C C . LYS A 1 414 ? 1.295 31.541 1.194 1.00 68.38 414 LYS A C 1
ATOM 3206 O O . LYS A 1 414 ? 1.345 30.989 2.289 1.00 68.38 414 LYS A O 1
ATOM 3211 N N . PHE A 1 415 ? 0.151 31.982 0.669 1.00 72.25 415 PHE A N 1
ATOM 3212 C CA . PHE A 1 415 ? -1.143 31.833 1.335 1.00 72.25 415 PHE A CA 1
ATOM 3213 C C . PHE A 1 415 ? -1.592 30.376 1.419 1.00 72.25 415 PHE A C 1
ATOM 3215 O O . PHE A 1 415 ? -2.050 29.971 2.479 1.00 72.25 415 PHE A O 1
ATOM 3222 N N . ALA A 1 416 ? -1.438 29.587 0.355 1.00 66.75 416 ALA A N 1
ATOM 3223 C CA . ALA A 1 416 ? -1.782 28.168 0.349 1.00 66.75 416 ALA A CA 1
ATOM 3224 C C . ALA A 1 416 ? -0.940 27.382 1.358 1.00 66.75 416 ALA A C 1
ATOM 3226 O O . ALA A 1 416 ? -1.478 26.561 2.089 1.00 66.75 416 ALA A O 1
ATOM 3227 N N . PHE A 1 417 ? 0.354 27.686 1.459 1.00 65.06 417 PHE A N 1
ATOM 3228 C CA . PHE A 1 417 ? 1.258 27.048 2.410 1.00 65.06 417 PHE A CA 1
ATOM 3229 C C . PHE A 1 417 ? 0.945 27.427 3.865 1.00 65.06 417 PHE A C 1
ATOM 3231 O O . PHE A 1 417 ? 0.809 26.550 4.715 1.00 65.06 417 PHE A O 1
ATOM 3238 N N . VAL A 1 418 ? 0.753 28.721 4.158 1.00 70.88 418 VAL A N 1
ATOM 3239 C CA . VAL A 1 418 ? 0.328 29.171 5.498 1.00 70.88 418 VAL A CA 1
ATOM 3240 C C . VAL A 1 418 ? -1.036 28.582 5.855 1.00 70.88 418 VAL A C 1
ATOM 3242 O O . VAL A 1 418 ? -1.234 28.132 6.979 1.00 70.88 418 VAL A O 1
ATOM 3245 N N . PHE A 1 419 ? -1.969 28.546 4.903 1.00 74.12 419 PHE A N 1
ATOM 3246 C CA . PHE A 1 419 ? -3.272 27.921 5.093 1.00 74.12 419 PHE A CA 1
ATOM 3247 C C . PHE A 1 419 ? -3.134 26.426 5.375 1.00 74.12 419 PHE A C 1
ATOM 3249 O O . PHE A 1 419 ? -3.751 25.958 6.322 1.00 74.12 419 PHE A O 1
ATOM 3256 N N . PHE A 1 420 ? -2.292 25.702 4.633 1.00 67.88 420 PHE A N 1
ATOM 3257 C CA . PHE A 1 420 ? -2.031 24.279 4.843 1.00 67.88 420 PHE A CA 1
ATOM 3258 C C . PHE A 1 420 ? -1.477 24.021 6.252 1.00 67.88 420 PHE A C 1
ATOM 3260 O O . PHE A 1 420 ? -2.127 23.327 7.033 1.00 67.88 420 PHE A O 1
ATOM 3267 N N . MET A 1 421 ? -0.388 24.702 6.638 1.00 66.00 421 MET A N 1
ATOM 3268 C CA . MET A 1 421 ? 0.212 24.587 7.977 1.00 66.00 421 MET A CA 1
ATOM 3269 C C . MET A 1 421 ? -0.768 24.916 9.112 1.00 66.00 421 MET A C 1
ATOM 3271 O O . MET A 1 421 ? -0.785 24.255 10.150 1.00 66.00 421 MET A O 1
ATOM 3275 N N . VAL A 1 422 ? -1.580 25.964 8.949 1.00 71.19 422 VAL A N 1
ATOM 3276 C CA . VAL A 1 422 ? -2.558 26.362 9.971 1.00 71.19 422 VAL A CA 1
ATOM 3277 C C . VAL A 1 422 ? -3.744 25.395 9.996 1.00 71.19 422 VAL A C 1
ATOM 3279 O O . VAL A 1 422 ? -4.232 25.069 11.076 1.00 71.19 422 VAL A O 1
ATOM 3282 N N . SER A 1 423 ? -4.196 24.911 8.837 1.00 72.38 423 SER A N 1
ATOM 3283 C CA . SER A 1 423 ? -5.330 23.993 8.724 1.00 72.38 423 SER A CA 1
ATOM 3284 C C . SER A 1 423 ? -5.031 22.632 9.342 1.00 72.38 423 SER A C 1
ATOM 3286 O O . SER A 1 423 ? -5.867 22.131 10.085 1.00 72.38 423 SER A O 1
ATOM 3288 N N . GLU A 1 424 ? -3.835 22.075 9.141 1.00 67.06 424 GLU A N 1
ATOM 3289 C CA . GLU A 1 424 ? -3.454 20.795 9.746 1.00 67.06 424 GLU A CA 1
ATOM 3290 C C . GLU A 1 424 ? -3.344 20.901 11.268 1.00 67.06 424 GLU A C 1
ATOM 3292 O O . GLU A 1 424 ? -3.912 20.077 11.989 1.00 67.06 424 GLU A O 1
ATOM 3297 N N . ASN A 1 425 ? -2.717 21.969 11.774 1.00 67.06 425 ASN A N 1
ATOM 3298 C CA . ASN A 1 425 ? -2.677 22.240 13.211 1.00 67.06 425 ASN A CA 1
ATOM 3299 C C . ASN A 1 425 ? -4.084 22.402 13.798 1.00 67.06 425 ASN A C 1
ATOM 3301 O O . ASN A 1 425 ? -4.367 21.896 14.887 1.00 67.06 425 ASN A O 1
ATOM 3305 N N . MET A 1 426 ? -4.992 23.064 13.079 1.00 73.12 426 MET A N 1
ATOM 3306 C CA . MET A 1 426 ? -6.378 23.236 13.511 1.00 73.12 426 MET A CA 1
ATOM 3307 C C . MET A 1 426 ? -7.159 21.915 13.481 1.00 73.12 426 MET A C 1
ATOM 3309 O O . MET A 1 426 ? -7.894 21.627 14.421 1.00 73.12 426 MET A O 1
ATOM 3313 N N . ILE A 1 427 ? -6.985 21.077 12.457 1.00 74.50 427 ILE A N 1
ATOM 3314 C CA . ILE A 1 427 ? -7.657 19.772 12.348 1.00 74.50 427 ILE A CA 1
ATOM 3315 C C . ILE A 1 427 ? -7.160 18.818 13.438 1.00 74.50 427 ILE A C 1
ATOM 3317 O O . ILE A 1 427 ? -7.970 18.199 14.130 1.00 74.50 427 ILE A O 1
ATOM 3321 N N . SER A 1 428 ? -5.843 18.741 13.647 1.00 73.56 428 SER A N 1
ATOM 3322 C CA . SER A 1 428 ? -5.245 17.893 14.683 1.00 73.56 428 SER A CA 1
ATOM 3323 C C . SER A 1 428 ? -5.736 18.290 16.079 1.00 73.56 428 SER A C 1
ATOM 3325 O O . SER A 1 428 ? -6.269 17.454 16.816 1.00 73.56 428 SER A O 1
ATOM 3327 N N . THR A 1 429 ? -5.684 19.588 16.404 1.00 73.00 429 THR A N 1
ATOM 3328 C CA . THR A 1 429 ? -6.187 20.102 17.688 1.00 73.00 429 THR A CA 1
ATOM 3329 C C . THR A 1 429 ? -7.691 19.893 17.854 1.00 73.00 429 THR A C 1
ATOM 3331 O O . THR A 1 429 ? -8.115 19.487 18.935 1.00 73.00 429 THR A O 1
ATOM 3334 N N . THR A 1 430 ? -8.490 20.064 16.796 1.00 78.56 430 THR A N 1
ATOM 3335 C CA . THR A 1 430 ? -9.943 19.824 16.843 1.00 78.56 430 THR A CA 1
ATOM 3336 C C . THR A 1 430 ? -10.259 18.349 17.084 1.00 78.56 430 THR A C 1
ATOM 3338 O O . THR A 1 430 ? -11.100 18.051 17.920 1.00 78.56 430 THR A O 1
ATOM 3341 N N . SER A 1 431 ? -9.554 17.414 16.438 1.00 74.94 431 SER A N 1
ATOM 3342 C CA . SER A 1 431 ? -9.791 15.973 16.635 1.00 74.94 431 SER A CA 1
ATOM 3343 C C . SER A 1 431 ? -9.443 15.502 18.053 1.00 74.94 431 SER A C 1
ATOM 3345 O O . SER A 1 431 ? -10.134 14.660 18.630 1.00 74.94 431 SER A O 1
ATOM 3347 N N . SER A 1 432 ? -8.383 16.066 18.645 1.00 77.50 432 SER A N 1
ATOM 3348 C CA . SER A 1 432 ? -8.018 15.796 20.036 1.00 77.50 432 SER A CA 1
ATOM 3349 C C . SER A 1 432 ? -9.040 16.398 20.998 1.00 77.50 432 SER A C 1
ATOM 3351 O O . SER A 1 432 ? -9.429 15.736 21.957 1.00 77.50 432 SER A O 1
ATOM 3353 N N . GLN A 1 433 ? -9.501 17.623 20.728 1.00 82.31 433 GLN A N 1
ATOM 3354 C CA . GLN A 1 433 ? -10.546 18.273 21.518 1.00 82.31 433 GLN A CA 1
ATOM 3355 C C . GLN A 1 433 ? -11.883 17.543 21.409 1.00 82.31 433 GLN A C 1
ATOM 3357 O O . GLN A 1 433 ? -12.566 17.395 22.412 1.00 82.31 433 GLN A O 1
ATOM 3362 N N . GLU A 1 434 ? -12.253 17.043 20.233 1.00 84.12 434 GLU A N 1
ATOM 3363 C CA . GLU A 1 434 ? -13.482 16.277 20.030 1.00 84.12 434 GLU A CA 1
ATOM 3364 C C . GLU A 1 434 ? -13.458 14.975 20.834 1.00 84.12 434 GLU A C 1
ATOM 3366 O O . GLU A 1 434 ? -14.420 14.673 21.536 1.00 84.12 434 GLU A O 1
ATOM 3371 N N . LYS A 1 435 ? -12.328 14.252 20.835 1.00 80.50 435 LYS A N 1
ATOM 3372 C CA . LYS A 1 435 ? -12.146 13.071 21.695 1.00 80.50 435 LYS A CA 1
ATOM 3373 C C . LYS A 1 435 ? -12.203 13.421 23.179 1.00 80.50 435 LYS A C 1
ATOM 3375 O O . LYS A 1 435 ? -12.791 12.673 23.952 1.00 80.50 435 LYS A O 1
ATOM 3380 N N . GLU A 1 436 ? -11.606 14.537 23.590 1.00 85.75 436 GLU A N 1
ATOM 3381 C CA . GLU A 1 436 ? -11.658 14.994 24.982 1.00 85.75 436 GLU A CA 1
ATOM 3382 C C . GLU A 1 436 ? -13.086 15.380 25.397 1.00 85.75 436 GLU A C 1
ATOM 3384 O O . GLU A 1 436 ? -13.540 14.979 26.464 1.00 85.75 436 GLU A O 1
ATOM 3389 N N . ILE A 1 437 ? -13.829 16.078 24.533 1.00 90.56 437 ILE A N 1
ATOM 3390 C CA . ILE A 1 437 ? -15.242 16.423 24.739 1.00 90.56 437 ILE A CA 1
ATOM 3391 C C . ILE A 1 437 ? -16.099 15.162 24.804 1.00 90.56 437 ILE A C 1
ATOM 3393 O O . ILE A 1 437 ? -16.954 15.060 25.681 1.00 90.56 437 ILE A O 1
ATOM 3397 N N . GLN A 1 438 ? -15.860 14.190 23.923 1.00 90.44 438 GLN A N 1
ATOM 3398 C CA . GLN A 1 438 ? -16.576 12.920 23.937 1.00 90.44 438 GLN A CA 1
ATOM 3399 C C . GLN A 1 438 ? -16.326 12.161 25.246 1.00 90.44 438 GLN A C 1
ATOM 3401 O O . GLN A 1 438 ? -17.280 11.733 25.888 1.00 90.44 438 GLN A O 1
ATOM 3406 N N . LEU A 1 439 ? -15.070 12.066 25.695 1.00 88.12 439 LEU A N 1
ATOM 3407 C CA . LEU A 1 439 ? -14.726 11.441 26.975 1.00 88.12 439 LEU A CA 1
ATOM 3408 C C . LEU A 1 439 ? -15.329 12.193 28.170 1.00 88.12 439 LEU A C 1
ATOM 3410 O O . LEU A 1 439 ? -15.804 11.561 29.110 1.00 88.12 439 LEU A O 1
ATOM 3414 N N . MET A 1 440 ? -15.344 13.530 28.142 1.00 91.62 440 MET A N 1
ATOM 3415 C CA . MET A 1 440 ? -16.006 14.332 29.176 1.00 91.62 440 MET A CA 1
ATOM 3416 C C . MET A 1 440 ? -17.519 14.099 29.192 1.00 91.62 440 MET A C 1
ATOM 3418 O O . MET A 1 440 ? -18.089 13.959 30.270 1.00 91.62 440 MET A O 1
ATOM 3422 N N . SER A 1 441 ? -18.159 14.012 28.023 1.00 94.00 441 SER A N 1
ATOM 3423 C CA . SER A 1 441 ? -19.589 13.712 27.906 1.00 94.00 441 SER A CA 1
ATOM 3424 C C . SER A 1 441 ? -19.914 12.317 28.442 1.00 94.00 441 SER A C 1
ATOM 3426 O O . SER A 1 441 ? -20.846 12.170 29.227 1.00 94.00 441 SER A O 1
ATOM 3428 N N . GLU A 1 442 ? -19.129 11.302 28.070 1.00 90.06 442 GLU A N 1
ATOM 3429 C CA . GLU A 1 442 ? -19.296 9.926 28.556 1.00 90.06 442 GLU A CA 1
ATOM 3430 C C . GLU A 1 442 ? -19.112 9.837 30.084 1.00 90.06 442 GLU A C 1
ATOM 3432 O O . GLU A 1 442 ? -19.858 9.132 30.766 1.00 90.06 442 GLU A O 1
ATOM 3437 N N . GLU A 1 443 ? -18.162 10.590 30.646 1.00 91.69 443 GLU A N 1
ATOM 3438 C CA . GLU A 1 443 ? -17.931 10.661 32.092 1.00 91.69 443 GLU A CA 1
ATOM 3439 C C . GLU A 1 443 ? -19.051 11.412 32.836 1.00 91.69 443 GLU A C 1
ATOM 3441 O O . GLU A 1 443 ? -19.434 11.027 33.944 1.00 91.69 443 GLU A O 1
ATOM 3446 N N . GLU A 1 444 ? -19.609 12.477 32.252 1.00 94.19 444 GLU A N 1
ATOM 3447 C CA . GLU A 1 444 ? -20.781 13.163 32.806 1.00 94.19 444 GLU A CA 1
ATOM 3448 C C . GLU A 1 444 ? -22.019 12.260 32.813 1.00 94.19 444 GLU A C 1
ATOM 3450 O O . GLU A 1 444 ? -22.718 12.193 33.828 1.00 94.19 444 GLU A O 1
ATOM 3455 N N . ASP A 1 445 ? -22.259 11.524 31.728 1.00 93.94 445 ASP A N 1
ATOM 3456 C CA . ASP A 1 445 ? -23.361 10.565 31.636 1.00 93.94 445 ASP A CA 1
ATOM 3457 C C . ASP A 1 445 ? -23.185 9.416 32.639 1.00 93.94 445 ASP A C 1
ATOM 3459 O O . ASP A 1 445 ? -24.137 9.053 33.338 1.00 93.94 445 ASP A O 1
ATOM 3463 N N . ARG A 1 446 ? -21.952 8.905 32.805 1.00 94.00 446 ARG A N 1
ATOM 3464 C CA . ARG A 1 446 ? -21.610 7.921 33.848 1.00 94.00 446 ARG A CA 1
ATOM 3465 C C . ARG A 1 446 ? -21.947 8.457 35.240 1.00 94.00 446 ARG A C 1
ATOM 3467 O O . ARG A 1 446 ? -22.568 7.747 36.029 1.00 94.00 446 ARG A O 1
ATOM 3474 N N . LYS A 1 447 ? -21.584 9.705 35.557 1.00 95.81 447 LYS A N 1
ATOM 3475 C CA . LYS A 1 447 ? -21.874 10.317 36.868 1.00 95.81 447 LYS A CA 1
ATOM 3476 C C . LYS A 1 447 ? -23.367 10.458 37.133 1.00 95.81 447 LYS A C 1
ATOM 3478 O O . LYS A 1 447 ? -23.807 10.090 38.221 1.00 95.81 447 LYS A O 1
ATOM 3483 N N . ARG A 1 448 ? -24.141 10.930 36.151 1.00 96.62 448 ARG A N 1
ATOM 3484 C CA . ARG A 1 448 ? -25.605 11.042 36.273 1.00 96.62 448 ARG A CA 1
ATOM 3485 C C . ARG A 1 448 ? -26.238 9.681 36.537 1.00 96.62 448 ARG A C 1
ATOM 3487 O O . ARG A 1 448 ? -27.029 9.537 37.461 1.00 96.62 448 ARG A O 1
ATOM 3494 N N . HIS A 1 449 ? -25.805 8.653 35.808 1.00 95.75 449 HIS A N 1
ATOM 3495 C CA . HIS A 1 449 ? -26.330 7.300 35.987 1.00 95.75 449 HIS A CA 1
ATOM 3496 C C . HIS A 1 449 ? -25.981 6.708 37.366 1.00 95.75 449 HIS A C 1
ATOM 3498 O O . HIS A 1 449 ? -26.810 6.031 37.976 1.00 95.75 449 HIS A O 1
ATOM 3504 N N . ILE A 1 450 ? -24.794 7.008 37.910 1.00 96.56 450 ILE A N 1
ATOM 3505 C CA . ILE A 1 450 ? -24.428 6.651 39.294 1.00 96.56 450 ILE A CA 1
ATOM 3506 C C . ILE A 1 450 ? -25.338 7.353 40.308 1.00 96.56 450 ILE A C 1
ATOM 3508 O O . ILE A 1 450 ? -25.739 6.732 41.295 1.00 96.56 450 ILE A O 1
ATOM 3512 N N . GLU A 1 451 ? -25.647 8.635 40.110 1.00 97.69 451 GLU A N 1
ATOM 3513 C CA . GLU A 1 451 ? -26.538 9.391 40.997 1.00 97.69 451 GLU A CA 1
ATOM 3514 C C . GLU A 1 451 ? -27.961 8.814 40.991 1.00 97.69 451 GLU A C 1
ATOM 3516 O O . GLU A 1 451 ? -28.497 8.547 42.069 1.00 97.69 451 GLU A O 1
ATOM 3521 N N . ASP A 1 452 ? -28.505 8.500 39.812 1.00 97.12 452 ASP A N 1
ATOM 3522 C CA . ASP A 1 452 ? -29.823 7.871 39.655 1.00 97.12 452 ASP A CA 1
ATOM 3523 C C . ASP A 1 452 ? -29.892 6.503 40.359 1.00 97.12 452 ASP A C 1
ATOM 3525 O O . ASP A 1 452 ? -30.849 6.191 41.074 1.00 97.12 452 ASP A O 1
ATOM 3529 N N . LEU A 1 453 ? -28.848 5.678 40.213 1.00 97.44 453 LEU A N 1
ATOM 3530 C CA . LEU A 1 453 ? -28.762 4.380 40.888 1.00 97.44 453 LEU A CA 1
ATOM 3531 C C . LEU A 1 453 ? -28.624 4.526 42.410 1.00 97.44 453 LEU A C 1
ATOM 3533 O O . LEU A 1 453 ? -29.237 3.765 43.164 1.00 97.44 453 LEU A O 1
ATOM 3537 N N . LYS A 1 454 ? -27.849 5.507 42.890 1.00 97.44 454 LYS A N 1
ATOM 3538 C CA . LYS A 1 454 ? -27.746 5.809 44.328 1.00 97.44 454 LYS A CA 1
ATOM 3539 C C . LYS A 1 454 ? -29.079 6.269 44.902 1.00 97.44 454 LYS A C 1
ATOM 3541 O O . LYS A 1 454 ? -29.399 5.902 46.033 1.00 97.44 454 LYS A O 1
ATOM 3546 N N . GLU A 1 455 ? -29.841 7.061 44.153 1.00 97.44 455 GLU A N 1
ATOM 3547 C CA . GLU A 1 455 ? -31.179 7.488 44.551 1.00 97.44 455 GLU A CA 1
ATOM 3548 C C . GLU A 1 455 ? -32.139 6.297 44.626 1.00 97.44 455 GLU A C 1
ATOM 3550 O O . GLU A 1 455 ? -32.778 6.109 45.663 1.00 97.44 455 GLU A O 1
ATOM 3555 N N . LEU A 1 456 ? -32.149 5.433 43.604 1.00 97.31 456 LEU A N 1
ATOM 3556 C CA . LEU A 1 456 ? -32.968 4.218 43.571 1.00 97.31 456 LEU A CA 1
ATOM 3557 C C . LEU A 1 456 ? -32.692 3.299 44.771 1.00 97.31 456 LEU A C 1
ATOM 3559 O O . LEU A 1 456 ? -33.615 2.801 45.415 1.00 97.31 456 LEU A O 1
ATOM 3563 N N . PHE A 1 457 ? -31.418 3.087 45.110 1.00 97.62 457 PHE A N 1
ATOM 3564 C CA . PHE A 1 457 ? -31.027 2.198 46.206 1.00 97.62 457 PHE A CA 1
ATOM 3565 C C . PHE A 1 457 ? -30.988 2.865 47.583 1.00 97.62 457 PHE A C 1
ATOM 3567 O O . PHE A 1 457 ? -30.727 2.196 48.590 1.00 97.62 457 PHE A O 1
ATOM 3574 N N . LYS A 1 458 ? -31.308 4.157 47.679 1.00 96.81 458 LYS A N 1
ATOM 3575 C CA . LYS A 1 458 ? -31.376 4.877 48.957 1.00 96.81 458 LYS A CA 1
ATOM 3576 C C . LYS A 1 458 ? -32.375 4.242 49.926 1.00 96.81 458 LYS A C 1
ATOM 3578 O O . LYS A 1 458 ? -32.121 4.228 51.130 1.00 96.81 458 LYS A O 1
ATOM 3583 N N . GLU A 1 459 ? -33.459 3.658 49.411 1.00 95.25 459 GLU A N 1
ATOM 3584 C CA . GLU A 1 459 ? -34.477 2.951 50.201 1.00 95.25 459 GLU A CA 1
ATOM 3585 C C . GLU A 1 459 ? -33.949 1.677 50.883 1.00 95.25 459 GLU A C 1
ATOM 3587 O O . GLU A 1 459 ? -34.447 1.286 51.940 1.00 95.25 459 GLU A O 1
ATOM 3592 N N . ILE A 1 460 ? -32.906 1.047 50.326 1.00 95.19 460 ILE A N 1
ATOM 3593 C CA . ILE A 1 460 ? -32.277 -0.149 50.910 1.00 95.19 460 ILE A CA 1
ATOM 3594 C C . ILE A 1 460 ? -31.530 0.203 52.199 1.00 95.19 460 ILE A C 1
ATOM 3596 O O . ILE A 1 460 ? -31.489 -0.591 53.143 1.00 95.19 460 ILE A O 1
ATOM 3600 N N . ASN A 1 461 ? -30.954 1.406 52.271 1.00 94.19 461 ASN A N 1
ATOM 3601 C CA . ASN A 1 461 ? -30.141 1.869 53.393 1.00 94.19 461 ASN A CA 1
ATOM 3602 C C . ASN A 1 461 ? -31.006 2.322 54.586 1.00 94.19 461 ASN A C 1
ATOM 3604 O O . ASN A 1 461 ? -30.903 3.446 55.077 1.00 94.19 461 ASN A O 1
ATOM 3608 N N . THR A 1 462 ? -31.843 1.417 55.094 1.00 90.94 462 THR A N 1
ATOM 3609 C CA . THR A 1 462 ? -32.762 1.661 56.220 1.00 90.94 462 THR A CA 1
ATOM 3610 C C . THR A 1 462 ? -32.064 2.142 57.496 1.00 90.94 462 THR A C 1
ATOM 3612 O O . THR A 1 462 ? -32.695 2.766 58.347 1.00 90.94 462 THR A O 1
ATOM 3615 N N . ARG A 1 463 ? -30.761 1.867 57.646 1.00 93.38 463 ARG A N 1
ATOM 3616 C CA . ARG A 1 463 ? -29.954 2.261 58.813 1.00 93.38 463 ARG A CA 1
ATOM 3617 C C . ARG A 1 463 ? -29.181 3.566 58.628 1.00 93.38 463 ARG A C 1
ATOM 3619 O O . ARG A 1 463 ? -28.643 4.069 59.609 1.00 93.38 463 ARG A O 1
ATOM 3626 N N . GLY A 1 464 ? -29.114 4.101 57.409 1.00 94.50 464 GLY A N 1
ATOM 3627 C CA . GLY A 1 464 ? -28.354 5.311 57.098 1.00 94.50 464 GLY A CA 1
ATOM 3628 C C . GLY A 1 464 ? -26.832 5.157 57.214 1.00 94.50 464 GLY A C 1
ATOM 3629 O O . GLY A 1 464 ? -26.138 6.164 57.275 1.00 94.50 464 GLY A O 1
ATOM 3630 N N . ASP A 1 465 ? -26.301 3.930 57.250 1.00 96.25 465 ASP A N 1
ATOM 3631 C CA . ASP A 1 465 ? -24.861 3.664 57.398 1.00 96.25 465 ASP A CA 1
ATOM 3632 C C . ASP A 1 465 ? -24.115 3.555 56.061 1.00 96.25 465 ASP A C 1
ATOM 3634 O O . ASP A 1 465 ? -22.888 3.479 56.045 1.00 96.25 465 ASP A O 1
ATOM 3638 N N . GLY A 1 466 ? -24.846 3.576 54.942 1.00 96.25 466 GLY A N 1
ATOM 3639 C CA . GLY A 1 466 ? -24.267 3.522 53.597 1.00 96.25 466 GLY A CA 1
ATOM 3640 C C . GLY A 1 466 ? -23.798 2.121 53.211 1.00 96.25 466 GLY A C 1
ATOM 3641 O O . GLY A 1 466 ? -23.069 1.972 52.235 1.00 96.25 466 GLY A O 1
ATOM 3642 N N . ILE A 1 467 ? -24.198 1.096 53.972 1.00 97.69 467 ILE A N 1
ATOM 3643 C CA . ILE A 1 467 ? -23.816 -0.296 53.741 1.00 97.69 467 ILE A CA 1
ATOM 3644 C C . ILE A 1 467 ? -24.996 -1.036 53.117 1.00 97.69 467 ILE A C 1
ATOM 3646 O O . ILE A 1 467 ? -26.081 -1.112 53.699 1.00 97.69 467 ILE A O 1
ATOM 3650 N N . VAL A 1 468 ? -24.767 -1.646 51.958 1.00 97.75 468 VAL A N 1
ATOM 3651 C CA . VAL A 1 468 ? -25.750 -2.509 51.299 1.00 97.75 468 VAL A CA 1
ATOM 3652 C C . VAL A 1 468 ? -25.631 -3.905 51.902 1.00 97.75 468 VAL A C 1
ATOM 3654 O O . VAL A 1 468 ? -24.549 -4.486 51.943 1.00 97.75 468 VAL A O 1
ATOM 3657 N N . ARG A 1 469 ? -26.736 -4.468 52.402 1.00 97.38 469 ARG A N 1
ATOM 3658 C CA . ARG A 1 469 ? -26.776 -5.847 52.918 1.00 97.38 469 ARG A CA 1
ATOM 3659 C C . ARG A 1 469 ? -27.599 -6.718 51.989 1.00 97.38 469 ARG A C 1
ATOM 3661 O O . ARG A 1 469 ? -28.657 -6.305 51.529 1.00 97.38 469 ARG A O 1
ATOM 3668 N N . GLU A 1 470 ? -27.171 -7.963 51.792 1.00 97.12 470 GLU A N 1
ATOM 3669 C CA . GLU A 1 470 ? -27.854 -8.896 50.884 1.00 97.12 470 GLU A CA 1
ATOM 3670 C C . GLU A 1 470 ? -29.329 -9.106 51.271 1.00 97.12 470 GLU A C 1
ATOM 3672 O O . GLU A 1 470 ? -30.199 -9.190 50.410 1.00 97.12 470 GLU A O 1
ATOM 3677 N N . LYS A 1 471 ? -29.630 -9.148 52.576 1.00 97.25 471 LYS A N 1
ATOM 3678 C CA . LYS A 1 471 ? -31.009 -9.279 53.073 1.00 97.25 471 LYS A CA 1
ATOM 3679 C C . LYS A 1 471 ? -31.865 -8.057 52.738 1.00 97.25 471 LYS A C 1
ATOM 3681 O O . LYS A 1 471 ? -33.011 -8.227 52.336 1.00 97.25 471 LYS A O 1
ATOM 3686 N N . ASP A 1 472 ? -31.305 -6.859 52.883 1.00 97.62 472 ASP A N 1
ATOM 3687 C CA . ASP A 1 472 ? -32.013 -5.605 52.621 1.00 97.62 472 ASP A CA 1
ATOM 3688 C C . ASP A 1 472 ? -32.276 -5.463 51.112 1.00 97.62 472 ASP A C 1
ATOM 3690 O O . ASP A 1 472 ? -33.400 -5.169 50.712 1.00 97.62 472 ASP A O 1
ATOM 3694 N N . LEU A 1 473 ? -31.287 -5.809 50.276 1.00 98.00 473 LEU A N 1
ATOM 3695 C CA . LEU A 1 473 ? -31.430 -5.864 48.819 1.00 98.00 473 LEU A CA 1
ATOM 3696 C C . LEU A 1 473 ? -32.488 -6.887 48.379 1.00 98.00 473 LEU A C 1
ATOM 3698 O O . LEU A 1 473 ? -33.353 -6.560 47.574 1.00 98.00 473 LEU A O 1
ATOM 3702 N N . LYS A 1 474 ? -32.483 -8.110 48.928 1.00 97.88 474 LYS A N 1
ATOM 3703 C CA . LYS A 1 474 ? -33.504 -9.127 48.603 1.00 97.88 474 LYS A CA 1
ATOM 3704 C C . LYS A 1 474 ? -34.911 -8.693 49.004 1.00 97.88 474 LYS A C 1
ATOM 3706 O O . LYS A 1 474 ? -35.855 -8.957 48.267 1.00 97.88 474 LYS A O 1
ATOM 3711 N N . ASN A 1 475 ? -35.055 -8.026 50.148 1.00 97.81 475 ASN A N 1
ATOM 3712 C CA . ASN A 1 475 ? -36.342 -7.487 50.576 1.00 97.81 475 ASN A CA 1
ATOM 3713 C C . ASN A 1 475 ? -36.809 -6.368 49.635 1.00 97.81 475 ASN A C 1
ATOM 3715 O O . ASN A 1 475 ? -37.961 -6.377 49.213 1.00 97.81 475 ASN A O 1
ATOM 3719 N N . PHE A 1 476 ? -35.913 -5.458 49.248 1.00 98.12 476 PHE A N 1
ATOM 3720 C CA . PHE A 1 476 ? -36.204 -4.394 48.287 1.00 98.12 476 PHE A CA 1
ATOM 3721 C C . PHE A 1 476 ? -36.642 -4.947 46.924 1.00 98.12 476 PHE A C 1
ATOM 3723 O O . PHE A 1 476 ? -37.675 -4.543 46.400 1.00 98.12 476 PHE A O 1
ATOM 3730 N N . LEU A 1 477 ? -35.926 -5.944 46.400 1.00 98.12 477 LEU A N 1
ATOM 3731 C CA . LEU A 1 477 ? -36.229 -6.597 45.120 1.00 98.12 477 LEU A CA 1
ATOM 3732 C C . LEU A 1 477 ? -37.418 -7.569 45.178 1.00 98.12 477 LEU A C 1
ATOM 3734 O O . LEU A 1 477 ? -37.851 -8.066 44.142 1.00 98.12 477 LEU A O 1
ATOM 3738 N N . SER A 1 478 ? -37.956 -7.866 46.366 1.00 97.88 478 SER A N 1
ATOM 3739 C CA . SER A 1 478 ? -39.186 -8.661 46.491 1.00 97.88 478 SER A CA 1
ATOM 3740 C C . SER A 1 478 ? -40.442 -7.865 46.118 1.00 97.88 478 SER A C 1
ATOM 3742 O O . SER A 1 478 ? -41.480 -8.460 45.827 1.00 97.88 478 SER A O 1
ATOM 3744 N N . ILE A 1 479 ? -40.340 -6.530 46.096 1.00 98.06 479 ILE A N 1
ATOM 3745 C CA . ILE A 1 479 ? -41.390 -5.621 45.641 1.00 98.06 479 ILE A CA 1
ATOM 3746 C C . ILE A 1 479 ? -41.308 -5.537 44.104 1.00 98.06 479 ILE A C 1
ATOM 3748 O O . ILE A 1 479 ? -40.270 -5.117 43.586 1.00 98.06 479 ILE A O 1
ATOM 3752 N N . PRO A 1 480 ? -42.365 -5.918 43.356 1.00 98.06 480 PRO A N 1
ATOM 3753 C CA . PRO A 1 480 ? -42.324 -5.986 41.891 1.00 98.06 480 PRO A CA 1
ATOM 3754 C C . PRO A 1 480 ? -41.937 -4.673 41.202 1.00 98.06 480 PRO A C 1
ATOM 3756 O O . PRO A 1 480 ? -41.179 -4.703 40.235 1.00 98.06 480 PRO A O 1
ATOM 3759 N N . ASP A 1 481 ? -42.407 -3.536 41.719 1.00 98.12 481 ASP A N 1
ATOM 3760 C CA . ASP A 1 481 ? -42.127 -2.216 41.141 1.00 98.12 481 ASP A CA 1
ATOM 3761 C C . ASP A 1 481 ? -40.640 -1.851 41.280 1.00 98.12 481 ASP A C 1
ATOM 3763 O O . ASP A 1 481 ? -39.995 -1.463 40.307 1.00 98.12 481 ASP A O 1
ATOM 3767 N N . ASN A 1 482 ? -40.053 -2.096 42.455 1.00 98.12 482 ASN A N 1
ATOM 3768 C CA . ASN A 1 482 ? -38.629 -1.865 42.712 1.00 98.12 482 ASN A CA 1
ATOM 3769 C C . ASN A 1 482 ? -37.749 -2.801 41.880 1.00 98.12 482 ASN A C 1
ATOM 3771 O O . ASN A 1 482 ? -36.708 -2.393 41.366 1.00 98.12 482 ASN A O 1
ATOM 3775 N N . ALA A 1 483 ? -38.170 -4.058 41.724 1.00 98.19 483 ALA A N 1
ATOM 3776 C CA . ALA A 1 483 ? -37.496 -5.029 40.873 1.00 98.19 483 ALA A CA 1
ATOM 3777 C C . ALA A 1 483 ? -37.500 -4.581 39.400 1.00 98.19 483 ALA A C 1
ATOM 3779 O O . ALA A 1 483 ? -36.469 -4.657 38.731 1.00 98.19 483 ALA A O 1
ATOM 3780 N N . TYR A 1 484 ? -38.636 -4.080 38.909 1.00 97.94 484 TYR A N 1
ATOM 3781 C CA . TYR A 1 484 ? -38.769 -3.560 37.551 1.00 97.94 484 TYR A CA 1
ATOM 3782 C C . TYR A 1 484 ? -37.902 -2.316 37.317 1.00 97.94 484 TYR A C 1
ATOM 3784 O O . TYR A 1 484 ? -37.115 -2.300 36.369 1.00 97.94 484 TYR A O 1
ATOM 3792 N N . GLU A 1 485 ? -37.972 -1.314 38.199 1.00 98.06 485 GLU A N 1
ATOM 3793 C CA . GLU A 1 485 ? -37.147 -0.102 38.084 1.00 98.06 485 GLU A CA 1
ATOM 3794 C C . GLU A 1 485 ? -35.651 -0.415 38.218 1.00 98.06 485 GLU A C 1
ATOM 3796 O O . GLU A 1 485 ? -34.842 0.105 37.451 1.00 98.06 485 GLU A O 1
ATOM 3801 N N . THR A 1 486 ? -35.272 -1.357 39.089 1.00 97.81 486 THR A N 1
ATOM 3802 C CA . THR A 1 486 ? -33.882 -1.834 39.184 1.00 97.81 486 THR A CA 1
ATOM 3803 C C . THR A 1 486 ? -33.414 -2.481 37.885 1.00 97.81 486 THR A C 1
ATOM 3805 O O . THR A 1 486 ? -32.328 -2.172 37.400 1.00 97.81 486 THR A O 1
ATOM 3808 N N . ALA A 1 487 ? -34.221 -3.363 37.288 1.00 97.38 487 ALA A N 1
ATOM 3809 C CA . ALA A 1 487 ? -33.852 -4.006 36.028 1.00 97.38 487 ALA A CA 1
ATOM 3810 C C . ALA A 1 487 ? -33.694 -2.993 34.887 1.00 97.38 487 ALA A C 1
ATOM 3812 O O . ALA A 1 487 ? -32.788 -3.112 34.061 1.00 97.38 487 ALA A O 1
ATOM 3813 N N . LYS A 1 488 ? -34.570 -1.986 34.860 1.00 97.31 488 LYS A N 1
ATOM 3814 C CA . LYS A 1 488 ? -34.571 -0.913 33.869 1.00 97.31 488 LYS A CA 1
ATOM 3815 C C . LYS A 1 488 ? -33.353 0.002 34.017 1.00 97.31 488 LYS A C 1
ATOM 3817 O O . LYS A 1 488 ? -32.657 0.225 33.030 1.00 97.31 488 LYS A O 1
ATOM 3822 N N . MET A 1 489 ? -33.066 0.482 35.229 1.00 96.56 489 MET A N 1
ATOM 3823 C CA . MET A 1 489 ? -31.942 1.387 35.490 1.00 96.56 489 MET A CA 1
ATOM 3824 C C . MET A 1 489 ? -30.587 0.690 35.334 1.00 96.56 489 MET A C 1
ATOM 3826 O O . MET A 1 489 ? -29.685 1.256 34.725 1.00 96.56 489 MET A O 1
ATOM 3830 N N . CYS A 1 490 ? -30.441 -0.553 35.805 1.00 96.31 490 CYS A N 1
ATOM 3831 C CA . CYS A 1 490 ? -29.187 -1.305 35.670 1.00 96.31 490 CYS A CA 1
ATOM 3832 C C . CYS A 1 490 ? -29.008 -1.952 34.285 1.00 96.31 490 CYS A C 1
ATOM 3834 O O . CYS A 1 490 ? -27.952 -2.510 34.007 1.00 96.31 490 CYS A O 1
ATOM 3836 N N . ARG A 1 491 ? -30.043 -1.933 33.430 1.00 96.25 491 ARG A N 1
ATOM 3837 C CA . ARG A 1 491 ? -30.077 -2.603 32.114 1.00 96.25 491 ARG A CA 1
ATOM 3838 C C . ARG A 1 491 ? -29.752 -4.101 32.168 1.00 96.25 491 ARG A C 1
ATOM 3840 O O . ARG A 1 491 ? -29.304 -4.683 31.183 1.00 96.25 491 ARG A O 1
ATOM 3847 N N . VAL A 1 492 ? -30.010 -4.746 33.305 1.00 96.81 492 VAL A N 1
ATOM 3848 C CA . VAL A 1 492 ? -29.774 -6.179 33.507 1.00 96.81 492 VAL A CA 1
ATOM 3849 C C . VAL A 1 492 ? -30.919 -6.829 34.275 1.00 96.81 492 VAL A C 1
ATOM 3851 O O . VAL A 1 492 ? -31.575 -6.178 35.088 1.00 96.81 492 VAL A O 1
ATOM 3854 N N . PRO A 1 493 ? -31.177 -8.132 34.071 1.00 97.75 493 PRO A N 1
ATOM 3855 C CA . PRO A 1 493 ? -32.154 -8.858 34.869 1.00 97.75 493 PRO A CA 1
ATOM 3856 C C . PRO A 1 493 ? -31.855 -8.767 36.372 1.00 97.75 493 PRO A C 1
ATOM 3858 O O . PRO A 1 493 ? -30.713 -8.922 36.797 1.00 97.75 493 PRO A O 1
ATOM 3861 N N . VAL A 1 494 ? -32.901 -8.640 37.193 1.00 97.88 494 VAL A N 1
ATOM 3862 C CA . VAL A 1 494 ? -32.812 -8.519 38.667 1.00 97.88 494 VAL A CA 1
ATOM 3863 C C . VAL A 1 494 ? -31.991 -9.636 39.323 1.00 97.88 494 VAL A C 1
ATOM 3865 O O . VAL A 1 494 ? -31.298 -9.416 40.319 1.00 97.88 494 VAL A O 1
ATOM 3868 N N . ARG A 1 495 ? -32.023 -10.845 38.748 1.00 97.62 495 ARG A N 1
ATOM 3869 C CA . ARG A 1 495 ? -31.187 -11.963 39.209 1.00 97.62 495 ARG A CA 1
ATOM 3870 C C . ARG A 1 495 ? -29.691 -11.627 39.172 1.00 97.62 495 ARG A C 1
ATOM 3872 O O . ARG A 1 495 ? -29.003 -11.905 40.147 1.00 97.62 495 ARG A O 1
ATOM 3879 N N . HIS A 1 496 ? -29.219 -10.943 38.127 1.00 97.50 496 HIS A N 1
ATOM 3880 C CA . HIS A 1 496 ? -27.810 -10.577 37.983 1.00 97.50 496 HIS A CA 1
ATOM 3881 C C . HIS A 1 496 ? -27.419 -9.504 39.007 1.00 97.50 496 HIS A C 1
ATOM 3883 O O . HIS A 1 496 ? -26.327 -9.553 39.549 1.00 97.50 496 HIS A O 1
ATOM 3889 N N . VAL A 1 497 ? -28.330 -8.594 39.370 1.00 97.88 497 VAL A N 1
ATOM 3890 C CA . VAL A 1 497 ? -28.094 -7.614 40.450 1.00 97.88 497 VAL A CA 1
ATOM 3891 C C . VAL A 1 497 ? -27.828 -8.316 41.788 1.00 97.88 497 VAL A C 1
ATOM 3893 O O . VAL A 1 497 ? -26.940 -7.926 42.546 1.00 97.88 497 VAL A O 1
ATOM 3896 N N . THR A 1 498 ? -28.556 -9.402 42.064 1.00 97.94 498 THR A N 1
ATOM 3897 C CA . THR A 1 498 ? -28.336 -10.217 43.271 1.00 97.94 498 THR A CA 1
ATOM 3898 C C . THR A 1 498 ? -27.022 -11.002 43.192 1.00 97.94 498 THR A C 1
ATOM 3900 O O . THR A 1 498 ? -26.310 -11.099 44.189 1.00 97.94 498 THR A O 1
ATOM 3903 N N . GLU A 1 499 ? -26.671 -11.530 42.018 1.00 97.75 499 GLU A N 1
ATOM 3904 C CA . GLU A 1 499 ? -25.397 -12.225 41.777 1.00 97.75 499 GLU A CA 1
ATOM 3905 C C . GLU A 1 499 ? -24.189 -11.287 41.933 1.00 97.75 499 GLU A C 1
ATOM 3907 O O . GLU A 1 499 ? -23.184 -11.679 42.525 1.00 97.75 499 GLU A O 1
ATOM 3912 N N . VAL A 1 500 ? -24.294 -10.030 41.488 1.00 96.94 500 VAL A N 1
ATOM 3913 C CA . VAL A 1 500 ? -23.268 -8.993 41.699 1.00 96.94 500 VAL A CA 1
ATOM 3914 C C . VAL A 1 500 ? -23.070 -8.739 43.190 1.00 96.94 500 VAL A C 1
ATOM 3916 O O . VAL A 1 500 ? -21.939 -8.771 43.674 1.00 96.94 500 VAL A O 1
ATOM 3919 N N . MET A 1 501 ? -24.160 -8.586 43.948 1.00 97.62 501 MET A N 1
ATOM 3920 C CA . MET A 1 501 ? -24.096 -8.435 45.406 1.00 97.62 501 MET A CA 1
ATOM 3921 C C . MET A 1 501 ? -23.407 -9.631 46.080 1.00 97.62 501 MET A C 1
ATOM 3923 O O . MET A 1 501 ? -22.558 -9.460 46.955 1.00 97.62 501 MET A O 1
ATOM 3927 N N . GLN A 1 502 ? -23.750 -10.852 45.662 1.00 97.50 502 GLN A N 1
ATOM 3928 C CA . GLN A 1 502 ? -23.127 -12.071 46.178 1.00 97.50 502 GLN A CA 1
ATOM 3929 C C . GLN A 1 502 ? -21.639 -12.122 45.841 1.00 97.50 502 GLN A C 1
ATOM 3931 O O . GLN A 1 502 ? -20.830 -12.408 46.721 1.00 97.50 502 GLN A O 1
ATOM 3936 N N . THR A 1 503 ? -21.270 -11.767 44.613 1.00 96.44 503 THR A N 1
ATOM 3937 C CA . THR A 1 503 ? -19.879 -11.743 44.150 1.00 96.44 503 THR A CA 1
ATOM 3938 C C . THR A 1 503 ? -19.042 -10.748 44.950 1.00 96.44 503 THR A C 1
ATOM 3940 O O . THR A 1 503 ? -17.968 -11.098 45.436 1.00 96.44 503 THR A O 1
ATOM 3943 N N . LEU A 1 504 ? -19.559 -9.537 45.180 1.00 96.56 504 LEU A N 1
ATOM 3944 C CA . LEU A 1 504 ? -18.893 -8.536 46.017 1.00 96.56 504 LEU A CA 1
ATOM 3945 C C . LEU A 1 504 ? -18.739 -9.008 47.469 1.00 96.56 504 LEU A C 1
ATOM 3947 O O . LEU A 1 504 ? -17.714 -8.741 48.099 1.00 96.56 504 LEU A O 1
ATOM 3951 N N . SER A 1 505 ? -19.710 -9.773 47.982 1.00 96.81 505 SER A N 1
ATOM 3952 C CA . SER A 1 505 ? -19.703 -10.237 49.375 1.00 96.81 505 SER A CA 1
ATOM 3953 C C . SER A 1 505 ? -18.651 -11.310 49.667 1.00 96.81 505 SER A C 1
ATOM 3955 O O . SER A 1 505 ? -18.253 -11.471 50.820 1.00 96.81 505 SER A O 1
ATOM 3957 N N . ILE A 1 506 ? -18.169 -12.015 48.632 1.00 95.88 506 ILE A N 1
ATOM 3958 C CA . ILE A 1 506 ? -17.106 -13.025 48.757 1.00 95.88 506 ILE A CA 1
ATOM 3959 C C . ILE A 1 506 ? -15.797 -12.366 49.200 1.00 95.88 506 ILE A C 1
ATOM 3961 O O . ILE A 1 506 ? -15.100 -12.894 50.065 1.00 95.88 506 ILE A O 1
ATOM 3965 N N . ASN A 1 507 ? -15.477 -11.206 48.622 1.00 90.94 507 ASN A N 1
ATOM 3966 C CA . ASN A 1 507 ? -14.211 -10.515 48.865 1.00 90.94 507 ASN A CA 1
ATOM 3967 C C . ASN A 1 507 ? -14.319 -9.461 49.969 1.00 90.94 507 ASN A C 1
ATOM 3969 O O . ASN A 1 507 ? -13.326 -9.168 50.634 1.00 90.94 507 ASN A O 1
ATOM 3973 N N . ASN A 1 508 ? -15.508 -8.887 50.172 1.00 93.50 508 ASN A N 1
ATOM 3974 C CA . ASN A 1 508 ? -15.715 -7.834 51.151 1.00 93.50 508 ASN A CA 1
ATOM 3975 C C . ASN A 1 508 ? -17.034 -8.040 51.923 1.00 93.50 508 ASN A C 1
ATOM 3977 O O . ASN A 1 508 ? -18.111 -7.867 51.351 1.00 93.50 508 ASN A O 1
ATOM 3981 N N . PRO A 1 509 ? -16.991 -8.357 53.234 1.00 92.62 509 PRO A N 1
ATOM 3982 C CA . PRO A 1 509 ? -18.204 -8.542 54.029 1.00 92.62 509 PRO A CA 1
ATOM 3983 C C . PRO A 1 509 ? -18.992 -7.237 54.241 1.00 92.62 509 PRO A C 1
ATOM 3985 O O . PRO A 1 509 ? -20.146 -7.287 54.670 1.00 92.62 509 PRO A O 1
ATOM 3988 N N . VAL A 1 510 ? -18.382 -6.075 53.975 1.00 96.69 510 VAL A N 1
ATOM 3989 C CA . VAL A 1 510 ? -19.002 -4.753 54.106 1.00 96.69 510 VAL A CA 1
ATOM 3990 C C . VAL A 1 510 ? -18.962 -4.048 52.755 1.00 96.69 510 VAL A C 1
ATOM 3992 O O . VAL A 1 510 ? -17.956 -3.452 52.379 1.00 96.69 510 VAL A O 1
ATOM 3995 N N . ILE A 1 511 ? -20.079 -4.101 52.035 1.00 97.88 511 ILE A N 1
ATOM 3996 C CA . ILE A 1 511 ? -20.212 -3.484 50.714 1.00 97.88 511 ILE A CA 1
ATOM 3997 C C . ILE A 1 511 ? -20.792 -2.084 50.893 1.00 97.88 511 ILE A C 1
ATOM 3999 O O . ILE A 1 511 ? -21.916 -1.927 51.380 1.00 97.88 511 ILE A O 1
ATOM 4003 N N . LYS A 1 512 ? -20.018 -1.062 50.527 1.00 97.69 512 LYS A N 1
ATOM 4004 C CA . LYS A 1 512 ? -20.497 0.322 50.520 1.00 97.69 512 LYS A CA 1
ATOM 4005 C C . LYS A 1 512 ? -21.440 0.543 49.341 1.00 97.69 512 LYS A C 1
ATOM 4007 O O . LYS A 1 512 ? -21.315 -0.114 48.309 1.00 97.69 512 LYS A O 1
ATOM 4012 N N . MET A 1 513 ? -22.372 1.479 49.492 1.00 97.69 513 MET A N 1
ATOM 4013 C CA . MET A 1 513 ? -23.319 1.841 48.435 1.00 97.69 513 MET A CA 1
ATOM 4014 C C . MET A 1 513 ? -22.603 2.309 47.164 1.00 97.69 513 MET A C 1
ATOM 4016 O O . MET A 1 513 ? -23.022 1.953 46.067 1.00 97.69 513 MET A O 1
ATOM 4020 N N . GLU A 1 514 ? -21.513 3.065 47.307 1.00 96.81 514 GLU A N 1
ATOM 4021 C CA . GLU A 1 514 ? -20.701 3.536 46.183 1.00 96.81 514 GLU A CA 1
ATOM 4022 C C . GLU A 1 514 ? -20.143 2.368 45.363 1.00 96.81 514 GLU A C 1
ATOM 4024 O O . GLU A 1 514 ? -20.390 2.303 44.161 1.00 96.81 514 GLU A O 1
ATOM 4029 N N . ASP A 1 515 ? -19.480 1.419 46.031 1.00 97.00 515 ASP A N 1
ATOM 4030 C CA . ASP A 1 515 ? -18.849 0.261 45.388 1.00 97.00 515 ASP A CA 1
ATOM 4031 C C . ASP A 1 515 ? -19.896 -0.632 44.696 1.00 97.00 515 ASP A C 1
ATOM 4033 O O . ASP A 1 515 ? -19.669 -1.151 43.604 1.00 97.00 515 ASP A O 1
ATOM 4037 N N . PHE A 1 516 ? -21.068 -0.800 45.322 1.00 97.69 516 PHE A N 1
ATOM 4038 C CA . PHE A 1 516 ? -22.167 -1.591 44.765 1.00 97.69 516 PHE A CA 1
ATOM 4039 C C . PHE A 1 516 ? -22.738 -0.973 43.485 1.00 97.69 516 PHE A C 1
ATOM 4041 O O . PHE A 1 516 ? -22.902 -1.674 42.487 1.00 97.69 516 PHE A O 1
ATOM 4048 N N . VAL A 1 517 ? -23.027 0.332 43.506 1.00 97.56 517 VAL A N 1
ATOM 4049 C CA . VAL A 1 517 ? -23.591 1.049 42.354 1.00 97.56 517 VAL A CA 1
ATOM 4050 C C . VAL A 1 517 ? -22.603 1.099 41.193 1.00 97.56 517 VAL A C 1
ATOM 4052 O O . VAL A 1 517 ? -23.001 0.862 40.054 1.00 97.56 517 VAL A O 1
ATOM 4055 N N . GLU A 1 518 ? -21.323 1.352 41.470 1.00 96.38 518 GLU A N 1
ATOM 4056 C CA . GLU A 1 518 ? -20.286 1.381 40.436 1.00 96.38 518 GLU A CA 1
A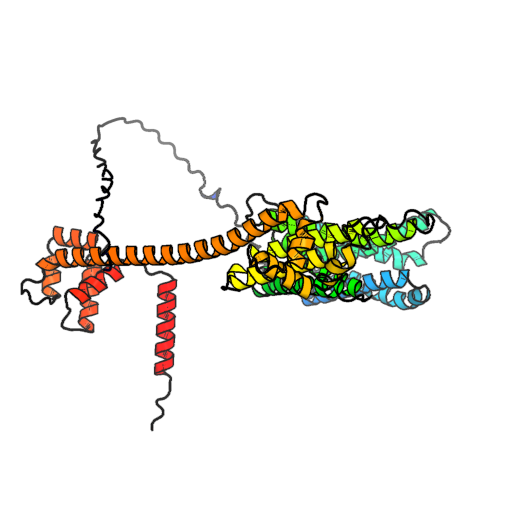TOM 4057 C C . GLU A 1 518 ? -20.157 0.023 39.730 1.00 96.38 518 GLU A C 1
ATOM 4059 O O . GLU A 1 518 ? -20.164 -0.044 38.502 1.00 96.38 518 GLU A O 1
ATOM 4064 N N . CYS A 1 519 ? -20.184 -1.077 40.489 1.00 96.38 519 CYS A N 1
ATOM 4065 C CA . CYS A 1 519 ? -20.163 -2.421 39.911 1.00 96.38 519 CYS A CA 1
ATOM 4066 C C . CYS A 1 519 ? -21.411 -2.736 39.071 1.00 96.38 519 CYS A C 1
ATOM 4068 O O . CYS A 1 519 ? -21.314 -3.446 38.073 1.00 96.38 519 CYS A O 1
ATOM 4070 N N . LEU A 1 520 ? -22.590 -2.235 39.454 1.00 96.94 520 LEU A N 1
ATOM 4071 C CA . LEU A 1 520 ? -23.815 -2.444 38.674 1.00 96.94 520 LEU A CA 1
ATOM 4072 C C . LEU A 1 520 ? -23.806 -1.692 37.345 1.00 96.94 520 LEU A C 1
ATOM 4074 O O . LEU A 1 520 ? -24.322 -2.218 36.359 1.00 96.94 520 LEU A O 1
ATOM 4078 N N . LEU A 1 521 ? -23.208 -0.500 37.314 1.00 94.94 521 LEU A N 1
ATOM 4079 C CA . LEU A 1 521 ? -23.047 0.268 36.084 1.00 94.94 521 LEU A CA 1
ATOM 4080 C C . LEU A 1 521 ? -22.147 -0.472 35.087 1.00 94.94 521 LEU A C 1
ATOM 4082 O O . LEU A 1 521 ? -22.480 -0.569 33.906 1.00 94.94 521 LEU A O 1
ATOM 4086 N N . ASP A 1 522 ? -21.060 -1.074 35.570 1.00 93.19 522 ASP A N 1
ATOM 4087 C CA . ASP A 1 522 ? -20.140 -1.831 34.720 1.00 93.19 522 ASP A CA 1
ATOM 4088 C C . ASP A 1 522 ? -20.759 -3.143 34.195 1.00 93.19 522 ASP A C 1
ATOM 4090 O O . ASP A 1 522 ? -20.473 -3.556 33.072 1.00 93.19 522 ASP A O 1
ATOM 4094 N N . VAL A 1 523 ? -21.657 -3.780 34.958 1.00 94.00 523 VAL A N 1
ATOM 4095 C CA . VAL A 1 523 ? -22.332 -5.041 34.579 1.00 94.00 523 VAL A CA 1
ATOM 4096 C C . VAL A 1 523 ? -23.351 -4.859 33.447 1.00 94.00 523 VAL A C 1
ATOM 4098 O O . VAL A 1 523 ? -23.639 -5.813 32.721 1.00 94.00 523 VAL A O 1
ATOM 4101 N N . GLY A 1 524 ? -23.883 -3.648 33.266 1.00 90.12 524 GLY A N 1
ATOM 4102 C CA . GLY A 1 524 ? -24.767 -3.316 32.146 1.00 90.12 524 GLY A CA 1
ATOM 4103 C C . GLY A 1 524 ? -24.049 -3.203 30.796 1.00 90.12 524 GLY A C 1
ATOM 4104 O O . GLY A 1 524 ? -24.706 -3.238 29.753 1.00 90.12 524 GLY A O 1
ATOM 4105 N N . ASN A 1 525 ? -22.718 -3.086 30.793 1.00 90.94 525 ASN A N 1
ATOM 4106 C CA . ASN A 1 525 ? -21.946 -2.934 29.566 1.00 90.94 525 ASN A CA 1
ATOM 4107 C C . ASN A 1 525 ? -21.721 -4.295 28.885 1.00 90.94 525 ASN A C 1
ATOM 4109 O O . ASN A 1 525 ? -21.288 -5.251 29.535 1.00 90.94 525 ASN A O 1
ATOM 4113 N N . PRO A 1 526 ? -21.981 -4.418 27.569 1.00 87.62 526 PRO A N 1
ATOM 4114 C CA . PRO A 1 526 ? -21.718 -5.655 26.851 1.00 87.62 526 PRO A CA 1
ATOM 4115 C C . PRO A 1 526 ? -20.220 -5.968 26.871 1.00 87.62 526 PRO A C 1
ATOM 4117 O O . PRO A 1 526 ? -19.377 -5.113 26.591 1.00 87.62 526 PRO A O 1
ATOM 4120 N N . VAL A 1 527 ? -19.890 -7.225 27.167 1.00 91.00 527 VAL A N 1
ATOM 4121 C CA . VAL A 1 527 ? -18.518 -7.726 27.077 1.00 91.00 527 VAL A CA 1
ATOM 4122 C C . VAL A 1 527 ? -18.099 -7.695 25.607 1.00 91.00 527 VAL A C 1
ATOM 4124 O O . VAL A 1 527 ? -18.638 -8.425 24.778 1.00 91.00 527 VAL A O 1
ATOM 4127 N N . THR A 1 528 ? -17.149 -6.825 25.278 1.00 90.25 528 THR A N 1
ATOM 4128 C CA . THR A 1 528 ? -16.563 -6.723 23.934 1.00 90.25 528 THR A CA 1
ATOM 4129 C C . THR A 1 528 ? -15.374 -7.671 23.798 1.00 90.25 528 THR A C 1
ATOM 4131 O O . THR A 1 528 ? -14.688 -7.946 24.784 1.00 90.25 528 THR A O 1
ATOM 4134 N N . GLU A 1 529 ? -15.053 -8.109 22.579 1.00 87.31 529 GLU A N 1
ATOM 4135 C CA . GLU A 1 529 ? -13.843 -8.906 22.297 1.00 87.31 529 GLU A CA 1
ATOM 4136 C C . GLU A 1 529 ? -12.567 -8.216 22.817 1.00 87.31 529 GLU A C 1
ATOM 4138 O O . GLU A 1 529 ? -11.676 -8.830 23.396 1.00 87.31 529 GLU A O 1
ATOM 4143 N N . LYS A 1 530 ? -12.518 -6.883 22.741 1.00 82.50 530 LYS A N 1
ATOM 4144 C CA . LYS A 1 530 ? -11.431 -6.090 23.327 1.00 82.50 530 LYS A CA 1
ATOM 4145 C C . LYS A 1 530 ? -11.320 -6.271 24.846 1.00 82.50 530 LYS A C 1
ATOM 4147 O O . LYS A 1 530 ? -10.212 -6.328 25.381 1.00 82.50 530 LYS A O 1
ATOM 4152 N N . SER A 1 531 ? -12.447 -6.333 25.557 1.00 83.12 531 SER A N 1
ATOM 4153 C CA . SER A 1 531 ? -12.458 -6.557 27.007 1.00 83.12 531 SER A CA 1
ATOM 4154 C C . SER A 1 531 ? -12.063 -7.989 27.383 1.00 83.12 531 SER A C 1
ATOM 4156 O O . SER A 1 531 ? -11.318 -8.162 28.347 1.00 83.12 531 SER A O 1
ATOM 4158 N N . THR A 1 532 ? -12.448 -8.997 26.587 1.00 90.69 532 THR A N 1
ATOM 4159 C CA . THR A 1 532 ? -12.001 -10.385 26.799 1.00 90.69 532 THR A CA 1
ATOM 4160 C C . THR A 1 532 ? -10.507 -10.530 26.543 1.00 90.69 532 THR A C 1
ATOM 4162 O O . THR A 1 532 ? -9.811 -11.082 27.387 1.00 90.69 532 THR A O 1
ATOM 4165 N N . MET A 1 533 ? -9.979 -9.935 25.467 1.00 86.31 533 MET A N 1
ATOM 4166 C CA . MET A 1 533 ? -8.538 -9.930 25.186 1.00 86.31 533 MET A CA 1
ATOM 4167 C C . MET A 1 533 ? -7.728 -9.252 26.298 1.00 86.31 533 MET A C 1
ATOM 4169 O O . MET A 1 533 ? -6.661 -9.733 26.672 1.00 86.31 533 MET A O 1
ATOM 4173 N N . ARG A 1 534 ? -8.226 -8.144 26.869 1.00 83.56 534 ARG A N 1
ATOM 4174 C CA . ARG A 1 534 ? -7.577 -7.488 28.020 1.00 83.56 534 ARG A CA 1
ATOM 4175 C C . ARG A 1 534 ? -7.573 -8.374 29.264 1.00 83.56 534 ARG A C 1
ATOM 4177 O O . ARG A 1 534 ? -6.563 -8.423 29.961 1.00 83.56 534 ARG A O 1
ATOM 4184 N N . LEU A 1 535 ? -8.675 -9.071 29.539 1.00 86.81 535 LEU A N 1
ATOM 4185 C CA . LEU A 1 535 ? -8.753 -10.025 30.647 1.00 86.81 535 LEU A CA 1
ATOM 4186 C C . LEU A 1 535 ? -7.808 -11.213 30.440 1.00 86.81 535 LEU A C 1
ATOM 4188 O O . LEU A 1 535 ? -7.112 -11.594 31.377 1.00 86.81 535 LEU A O 1
ATOM 4192 N N . GLU A 1 536 ? -7.726 -11.757 29.225 1.00 91.38 536 GLU A N 1
ATOM 4193 C CA . GLU A 1 536 ? -6.773 -12.818 28.880 1.00 91.38 536 GLU A CA 1
ATOM 4194 C C . GLU A 1 536 ? -5.323 -12.352 29.040 1.00 91.38 536 GLU A C 1
ATOM 4196 O O . GLU A 1 536 ? -4.514 -13.070 29.627 1.00 91.38 536 GLU A O 1
ATOM 4201 N N . ALA A 1 537 ? -5.002 -11.130 28.601 1.00 87.62 537 ALA A N 1
ATOM 4202 C CA . ALA A 1 537 ? -3.680 -10.536 28.776 1.00 87.62 537 ALA A CA 1
ATOM 4203 C C . ALA A 1 537 ? -3.314 -10.365 30.262 1.00 87.62 537 ALA A C 1
ATOM 4205 O O . ALA A 1 537 ? -2.223 -10.758 30.672 1.00 87.62 537 ALA A O 1
ATOM 4206 N N . LEU A 1 538 ? -4.237 -9.861 31.090 1.00 86.81 538 LEU A N 1
ATOM 4207 C CA . LEU A 1 538 ? -4.041 -9.748 32.543 1.00 86.81 538 LEU A CA 1
ATOM 4208 C C . LEU A 1 538 ? -3.905 -11.120 33.219 1.00 86.81 538 LEU A C 1
ATOM 4210 O O . LEU A 1 538 ? -3.115 -11.288 34.152 1.00 86.81 538 LEU A O 1
ATOM 4214 N N . HIS A 1 539 ? -4.649 -12.121 32.746 1.00 92.12 539 HIS A N 1
ATOM 4215 C CA . HIS A 1 539 ? -4.551 -13.488 33.248 1.00 92.12 539 HIS A CA 1
ATOM 4216 C C . HIS A 1 539 ? -3.190 -14.114 32.902 1.00 92.12 539 HIS A C 1
ATOM 4218 O O . HIS A 1 539 ? -2.556 -14.728 33.762 1.00 92.12 539 HIS A O 1
ATOM 4224 N N . LEU A 1 540 ? -2.704 -13.905 31.673 1.00 91.56 540 LEU A N 1
ATOM 4225 C CA . LEU A 1 540 ? -1.361 -14.289 31.228 1.00 91.56 540 LEU A CA 1
ATOM 4226 C C . LEU A 1 540 ? -0.271 -13.591 32.048 1.00 91.56 540 LEU A C 1
ATOM 4228 O O . LEU A 1 540 ? 0.688 -14.242 32.468 1.00 91.56 540 LEU A O 1
ATOM 4232 N N . GLU A 1 541 ? -0.423 -12.297 32.332 1.00 90.88 541 GLU A N 1
ATOM 4233 C CA . GLU A 1 541 ? 0.524 -11.544 33.156 1.00 90.88 541 GLU A CA 1
ATOM 4234 C C . GLU A 1 541 ? 0.565 -12.071 34.595 1.00 90.88 541 GLU A C 1
ATOM 4236 O O . GLU A 1 541 ? 1.642 -12.356 35.119 1.00 90.88 541 GLU A O 1
ATOM 4241 N N . THR A 1 542 ? -0.598 -12.292 35.212 1.00 91.19 542 THR A N 1
ATOM 4242 C CA . THR A 1 542 ? -0.701 -12.837 36.576 1.00 91.19 542 THR A CA 1
ATOM 4243 C C . THR A 1 542 ? -0.089 -14.235 36.657 1.00 91.19 542 THR A C 1
ATOM 4245 O O . THR A 1 542 ? 0.651 -14.547 37.593 1.00 91.19 542 THR A O 1
ATOM 4248 N N . ARG A 1 543 ? -0.328 -15.074 35.641 1.00 93.75 543 ARG A N 1
ATOM 4249 C CA . ARG A 1 543 ? 0.287 -16.400 35.536 1.00 93.75 543 ARG A CA 1
ATOM 4250 C C . ARG A 1 543 ? 1.808 -16.299 35.428 1.00 93.75 543 ARG A C 1
ATOM 4252 O O . ARG A 1 543 ? 2.511 -16.964 36.186 1.00 93.75 543 ARG A O 1
ATOM 4259 N N . THR A 1 544 ? 2.305 -15.397 34.585 1.00 92.25 544 THR A N 1
ATOM 4260 C CA . THR A 1 544 ? 3.744 -15.133 34.428 1.00 92.25 544 THR A CA 1
ATOM 4261 C C . THR A 1 544 ? 4.374 -14.634 35.733 1.00 92.25 544 THR A C 1
ATOM 4263 O O . THR A 1 544 ? 5.489 -15.029 36.067 1.00 92.25 544 THR A O 1
ATOM 4266 N N . GLN A 1 545 ? 3.672 -13.800 36.509 1.00 90.69 545 GLN A N 1
ATOM 4267 C CA . GLN A 1 545 ? 4.136 -13.350 37.825 1.00 90.69 545 GLN A CA 1
ATOM 4268 C C . GLN A 1 545 ? 4.154 -14.486 38.856 1.00 90.69 545 GLN A C 1
ATOM 4270 O O . GLN A 1 545 ? 5.103 -14.570 39.631 1.00 90.69 545 GLN A O 1
ATOM 4275 N N . SER A 1 546 ? 3.162 -15.384 38.842 1.00 93.81 546 SER A N 1
ATOM 4276 C CA . SER A 1 546 ? 3.115 -16.544 39.745 1.00 93.81 546 SER A CA 1
ATOM 4277 C C . SER A 1 546 ? 4.193 -17.596 39.451 1.00 93.81 546 SER A C 1
ATOM 4279 O O . SER A 1 546 ? 4.647 -18.283 40.363 1.00 93.81 546 SER A O 1
ATOM 4281 N N . GLU A 1 547 ? 4.628 -17.701 38.190 1.00 92.00 547 GLU A N 1
ATOM 4282 C CA . GLU A 1 547 ? 5.663 -18.641 37.744 1.00 92.00 547 GLU A CA 1
ATOM 4283 C C . GLU A 1 547 ? 7.088 -18.085 37.901 1.00 92.00 547 GLU A C 1
ATOM 4285 O O . GLU A 1 547 ? 8.050 -18.845 37.773 1.00 92.00 547 GLU A O 1
ATOM 4290 N N . ARG A 1 548 ? 7.266 -16.791 38.221 1.00 85.25 548 ARG A N 1
ATOM 4291 C CA . ARG A 1 548 ? 8.596 -16.267 38.566 1.00 85.25 548 ARG A CA 1
ATOM 4292 C C . ARG A 1 548 ? 9.054 -16.935 39.867 1.00 85.25 548 ARG A C 1
ATOM 4294 O O . ARG A 1 548 ? 8.447 -16.687 40.910 1.00 85.25 548 ARG A O 1
ATOM 4301 N N . PRO A 1 549 ? 10.117 -17.763 39.842 1.00 77.25 549 PRO A N 1
ATOM 4302 C CA . PRO A 1 549 ? 10.614 -18.397 41.050 1.00 77.25 549 PRO A CA 1
ATOM 4303 C C . PRO A 1 549 ? 10.996 -17.298 42.035 1.00 77.25 549 PRO A C 1
ATOM 4305 O O . PRO A 1 549 ? 11.769 -16.397 41.700 1.00 77.25 549 PRO A O 1
ATOM 4308 N N . VAL A 1 550 ? 10.429 -17.362 43.241 1.00 75.38 550 VAL A N 1
ATOM 4309 C CA . VAL A 1 550 ? 10.838 -16.513 44.357 1.00 75.38 550 VAL A CA 1
ATOM 4310 C C . VAL A 1 550 ? 12.313 -16.819 44.597 1.00 75.38 550 VAL A C 1
ATOM 4312 O O . VAL A 1 550 ? 12.658 -17.849 45.172 1.00 75.38 550 VAL A O 1
ATOM 4315 N N . LEU A 1 551 ? 13.192 -15.966 44.071 1.00 68.94 551 LEU A N 1
ATOM 4316 C CA . LEU A 1 551 ? 14.615 -15.981 44.373 1.00 68.94 551 LEU A CA 1
ATOM 4317 C C . LEU A 1 551 ? 14.731 -15.712 45.874 1.00 68.94 551 LEU A C 1
ATOM 4319 O O . LEU A 1 551 ? 14.649 -14.567 46.310 1.00 68.94 551 LEU A O 1
ATOM 4323 N N . CYS A 1 552 ? 14.825 -16.784 46.663 1.00 61.53 552 CYS A N 1
ATOM 4324 C CA . CYS A 1 552 ? 15.104 -16.713 48.089 1.00 61.53 552 CYS A CA 1
ATOM 4325 C C . CYS A 1 552 ? 16.440 -15.987 48.281 1.00 61.53 552 CYS A C 1
ATOM 4327 O O . CYS A 1 552 ? 17.494 -16.540 47.968 1.00 61.53 552 CYS A O 1
ATOM 4329 N N . THR A 1 553 ? 16.367 -14.744 48.754 1.00 55.03 553 THR A N 1
ATOM 4330 C CA . THR A 1 553 ? 17.482 -14.007 49.363 1.00 55.03 553 THR A CA 1
ATOM 4331 C C . THR A 1 553 ? 17.723 -14.467 50.785 1.00 55.03 553 THR A C 1
ATOM 4333 O O . THR A 1 553 ? 16.706 -14.631 51.504 1.00 55.03 553 THR A O 1
#